Protein AF-A0A948RXB9-F1 (afdb_monomer_lite)

InterPro domains:
  IPR004176 Clp, repeat (R) N-terminal domain [PF02861] (357-476)
  IPR036628 Clp, N-terminal domain superfamily [G3DSA:1.10.1780.10] (355-491)
  IPR036628 Clp, N-terminal domain superfamily [SSF81923] (359-478)

Structure (mmCIF, N/CA/C/O backbone):
data_AF-A0A948RXB9-F1
#
_entry.id   AF-A0A948RXB9-F1
#
loop_
_atom_site.group_PDB
_atom_site.id
_atom_site.type_symbol
_atom_site.label_atom_id
_atom_site.label_alt_id
_atom_site.label_comp_id
_atom_site.label_asym_id
_atom_site.label_entity_id
_atom_site.label_seq_id
_atom_site.pdbx_PDB_ins_code
_atom_site.Cartn_x
_atom_site.Cartn_y
_atom_site.Cartn_z
_atom_site.occupancy
_atom_site.B_iso_or_equiv
_atom_site.auth_seq_id
_atom_site.auth_comp_id
_atom_site.auth_asym_id
_atom_site.auth_atom_id
_atom_site.pdbx_PDB_model_num
ATOM 1 N N . MET A 1 1 ? -8.796 17.846 -11.339 1.00 62.69 1 MET A N 1
ATOM 2 C CA . MET A 1 1 ? -8.538 19.257 -11.733 1.00 62.69 1 MET A CA 1
ATOM 3 C C . MET A 1 1 ? -9.364 19.594 -12.961 1.00 62.69 1 MET A C 1
ATOM 5 O O . MET A 1 1 ? -9.495 18.739 -13.832 1.00 62.69 1 MET A O 1
ATOM 9 N N . ARG A 1 2 ? -9.917 20.811 -13.011 1.00 66.56 2 ARG A N 1
ATOM 10 C CA . ARG A 1 2 ? -10.772 21.305 -14.095 1.00 66.56 2 ARG A CA 1
ATOM 11 C C . ARG A 1 2 ? -10.006 22.336 -14.928 1.00 66.56 2 ARG A C 1
ATOM 13 O O . ARG A 1 2 ? -9.538 23.322 -14.366 1.00 66.56 2 ARG A O 1
ATOM 20 N N . ILE A 1 3 ? -9.886 22.126 -16.239 1.00 62.25 3 ILE A N 1
ATOM 21 C CA . ILE A 1 3 ? -9.326 23.116 -17.177 1.00 62.25 3 ILE A CA 1
ATOM 22 C C . ILE A 1 3 ? -10.323 23.353 -18.307 1.00 62.25 3 ILE A C 1
ATOM 24 O O . ILE A 1 3 ? -10.716 22.407 -18.983 1.00 62.25 3 ILE A O 1
ATOM 28 N N . THR A 1 4 ? -10.706 24.611 -18.521 1.00 58.06 4 THR A N 1
ATOM 29 C CA . THR A 1 4 ? -11.591 25.029 -19.615 1.00 58.06 4 THR A CA 1
ATOM 30 C C . THR A 1 4 ? -10.771 25.690 -20.717 1.00 58.06 4 THR A C 1
ATOM 32 O O . THR A 1 4 ? -9.912 26.519 -20.434 1.00 58.06 4 THR A O 1
ATOM 35 N N . THR A 1 5 ? -11.028 25.348 -21.980 1.00 56.44 5 THR A N 1
ATOM 36 C CA . THR A 1 5 ? -10.255 25.859 -23.122 1.00 56.44 5 THR A CA 1
ATOM 37 C C . THR A 1 5 ? -10.577 27.302 -23.520 1.00 56.44 5 THR A C 1
ATOM 39 O O . THR A 1 5 ? -9.948 27.820 -24.439 1.00 56.44 5 THR A O 1
ATOM 42 N N . ALA A 1 6 ? -11.518 27.972 -22.849 1.00 47.66 6 ALA A N 1
ATOM 43 C CA . ALA A 1 6 ? -11.819 29.384 -23.076 1.00 47.66 6 ALA A CA 1
ATOM 44 C C . ALA A 1 6 ? -10.545 30.238 -22.911 1.00 47.66 6 ALA A C 1
ATOM 46 O O . ALA A 1 6 ? -10.014 30.355 -21.809 1.00 47.66 6 ALA A O 1
ATOM 47 N N . GLY A 1 7 ? -10.045 30.821 -24.006 1.00 41.78 7 GLY A N 1
ATOM 48 C CA . GLY A 1 7 ? -8.848 31.673 -23.999 1.00 41.78 7 GLY A CA 1
ATOM 49 C C . GLY A 1 7 ? -7.512 30.967 -24.269 1.00 41.78 7 GLY A C 1
ATOM 50 O O . GLY A 1 7 ? -6.473 31.625 -24.221 1.00 41.78 7 GLY A O 1
ATOM 51 N N . LEU A 1 8 ? -7.497 29.667 -24.593 1.00 47.88 8 LEU A N 1
ATOM 52 C CA . LEU A 1 8 ? -6.299 29.016 -25.139 1.00 47.88 8 LEU A CA 1
ATOM 53 C C . LEU A 1 8 ? -6.144 29.371 -26.628 1.00 47.88 8 LEU A C 1
ATOM 55 O O . LEU A 1 8 ? -7.076 29.227 -27.415 1.00 47.88 8 LEU A O 1
ATOM 59 N N . VAL A 1 9 ? -4.960 29.840 -27.032 1.00 40.69 9 VAL A N 1
ATOM 60 C CA . VAL A 1 9 ? -4.662 30.132 -28.443 1.00 40.69 9 VAL A CA 1
ATOM 61 C C . VAL A 1 9 ? -4.594 28.803 -29.207 1.00 40.69 9 VAL A C 1
ATOM 63 O O . VAL A 1 9 ? -3.749 27.964 -28.894 1.00 40.69 9 VAL A O 1
ATOM 66 N N . ASN A 1 10 ? -5.456 28.641 -30.218 1.00 45.94 10 ASN A N 1
ATOM 67 C CA . ASN A 1 10 ? -5.715 27.415 -30.994 1.00 45.94 10 ASN A CA 1
ATOM 68 C C . ASN A 1 10 ? -6.596 26.377 -30.267 1.00 45.94 10 ASN A C 1
ATOM 70 O O . ASN A 1 10 ? -6.114 25.349 -29.795 1.00 45.94 10 ASN A O 1
ATOM 74 N N . THR A 1 11 ? -7.909 26.603 -30.211 1.00 46.88 11 THR A N 1
ATOM 75 C CA . THR A 1 11 ? -8.884 25.575 -29.803 1.00 46.88 11 THR A CA 1
ATOM 76 C C . THR A 1 11 ? -9.656 25.053 -31.021 1.00 46.88 11 THR A C 1
ATOM 78 O O . THR A 1 11 ? -10.058 25.866 -31.847 1.00 46.88 11 THR A O 1
ATOM 81 N N . PRO A 1 12 ? -9.883 23.728 -31.167 1.00 46.78 12 PRO A N 1
ATOM 82 C CA . PRO A 1 12 ? -10.572 23.150 -32.336 1.00 46.78 12 PRO A CA 1
ATOM 83 C C . PRO A 1 12 ? -12.076 23.431 -32.397 1.00 46.78 12 PRO A C 1
ATOM 85 O O . PRO A 1 12 ? -12.716 23.105 -33.390 1.00 46.78 12 PRO A O 1
ATOM 88 N N . PHE A 1 13 ? -12.644 23.920 -31.299 1.00 51.19 13 PHE A N 1
ATOM 89 C CA . PHE A 1 13 ? -14.075 24.080 -31.112 1.00 51.19 13 PHE A CA 1
ATOM 90 C C . PHE A 1 13 ? -14.374 25.562 -30.932 1.00 51.19 13 PHE A C 1
ATOM 92 O O . PHE A 1 13 ? -13.676 26.240 -30.173 1.00 51.19 13 PHE A O 1
ATOM 99 N N . ASP A 1 14 ? -15.435 26.033 -31.589 1.00 52.66 14 ASP A N 1
ATOM 100 C CA . ASP A 1 14 ? -15.975 27.388 -31.406 1.00 52.66 14 ASP A CA 1
ATOM 101 C C . ASP A 1 14 ? -16.528 27.599 -29.982 1.00 52.66 14 ASP A C 1
ATOM 103 O O . ASP A 1 14 ? -16.805 28.724 -29.572 1.00 52.66 14 ASP A O 1
ATOM 107 N N . GLN A 1 15 ? -16.657 26.512 -29.210 1.00 58.50 15 GLN A N 1
ATOM 108 C CA . GLN A 1 15 ? -17.146 26.491 -27.837 1.00 58.50 15 GLN A CA 1
ATOM 109 C C . GLN A 1 15 ? -16.086 25.984 -26.848 1.00 58.50 15 GLN A C 1
ATOM 111 O O . GLN A 1 15 ? -15.246 25.145 -27.194 1.00 58.50 15 GLN A O 1
ATOM 116 N N . PRO A 1 16 ? -16.115 26.467 -25.595 1.00 63.84 16 PRO A N 1
ATOM 117 C CA . PRO A 1 16 ? -15.201 26.014 -24.558 1.00 63.84 16 PRO A CA 1
ATOM 118 C C . PRO A 1 16 ? -15.430 24.541 -24.190 1.00 63.84 16 PRO A C 1
ATOM 120 O O . PRO A 1 16 ? -16.542 24.118 -23.889 1.00 63.84 16 PRO A O 1
ATOM 123 N N . ILE A 1 17 ? -14.343 23.768 -24.141 1.00 67.69 17 ILE A N 1
ATOM 124 C CA . ILE A 1 17 ? -14.322 22.401 -23.613 1.00 67.69 17 ILE A CA 1
ATOM 125 C C . ILE A 1 17 ? -13.694 22.419 -22.230 1.00 67.69 17 ILE A C 1
ATOM 127 O O . ILE A 1 17 ? -12.651 23.036 -22.018 1.00 67.69 17 ILE A O 1
ATOM 131 N N . THR A 1 18 ? -14.309 21.717 -21.288 1.00 72.38 18 THR A N 1
ATOM 132 C CA . THR A 1 18 ? -13.791 21.513 -19.940 1.00 72.38 18 THR A CA 1
ATOM 133 C C . THR A 1 18 ? -13.270 20.085 -19.784 1.00 72.38 18 THR A C 1
ATOM 135 O O . THR A 1 18 ? -14.011 19.122 -19.941 1.00 72.38 18 THR A O 1
ATOM 138 N N . TYR A 1 19 ? -12.002 19.943 -19.409 1.00 74.38 19 TYR A N 1
ATOM 139 C CA . TYR A 1 19 ? -11.373 18.661 -19.097 1.00 74.38 19 TYR A CA 1
ATOM 140 C C . TYR A 1 19 ? -11.265 18.466 -17.587 1.00 74.38 19 TYR A C 1
ATOM 142 O O . TYR A 1 19 ? -10.751 19.335 -16.876 1.00 74.38 19 TYR A O 1
ATOM 150 N N . HIS A 1 20 ? -11.691 17.295 -17.116 1.00 77.88 20 HIS A N 1
ATOM 151 C CA . HIS A 1 20 ? -11.486 16.811 -15.754 1.00 77.88 20 HIS A CA 1
ATOM 152 C C . HIS A 1 20 ? -10.425 15.719 -15.780 1.00 77.88 20 HIS A C 1
ATOM 154 O O . HIS A 1 20 ? -10.620 14.671 -16.396 1.00 77.88 20 HIS A O 1
ATOM 160 N N . TYR A 1 21 ? -9.292 15.962 -15.130 1.00 81.75 21 TYR A N 1
ATOM 161 C CA . TYR A 1 21 ? -8.142 15.058 -15.167 1.00 81.75 21 TYR A CA 1
ATOM 162 C C . TYR A 1 21 ? -7.457 14.936 -13.802 1.00 81.75 21 TYR A C 1
ATOM 164 O O . TYR A 1 21 ? -7.672 15.767 -12.908 1.00 81.75 21 TYR A O 1
ATOM 172 N N . LEU A 1 22 ? -6.639 13.893 -13.654 1.00 87.44 22 LEU A N 1
ATOM 173 C CA . LEU A 1 22 ? -5.811 13.620 -12.482 1.00 87.44 22 LEU A CA 1
ATOM 174 C C . LEU A 1 22 ? -4.410 14.216 -12.686 1.00 87.44 22 LEU A C 1
ATOM 176 O O . LEU A 1 22 ? -3.610 13.646 -13.430 1.00 87.44 22 LEU A O 1
ATOM 180 N N . PRO A 1 23 ? -4.085 15.355 -12.048 1.00 89.19 23 PRO A N 1
ATOM 181 C CA . PRO A 1 23 ? -2.800 16.015 -12.255 1.00 89.19 23 PRO A CA 1
ATOM 182 C C . PRO A 1 23 ? -1.632 15.264 -11.601 1.00 89.19 23 PRO A C 1
ATOM 184 O O . PRO A 1 23 ? -0.516 15.347 -12.095 1.00 89.19 23 PRO A O 1
ATOM 187 N N . ALA A 1 24 ? -1.879 14.476 -10.551 1.00 92.12 24 ALA A N 1
ATOM 188 C CA . ALA A 1 24 ? -0.960 13.443 -10.083 1.00 92.12 24 ALA A CA 1
ATOM 189 C C . ALA A 1 24 ? -1.565 12.071 -10.398 1.00 92.12 24 ALA A C 1
ATOM 191 O O . ALA A 1 24 ? -2.674 11.766 -9.954 1.00 92.12 24 ALA A O 1
ATOM 192 N N . TYR A 1 25 ? -0.848 11.249 -11.165 1.00 90.00 25 TYR A N 1
ATOM 193 C CA . TYR A 1 25 ? -1.340 9.958 -11.643 1.00 90.00 25 TYR A CA 1
ATOM 194 C C . TYR A 1 25 ? -0.348 8.842 -11.327 1.00 90.00 25 TYR A C 1
ATOM 196 O O . TYR A 1 25 ? 0.833 8.931 -11.650 1.00 90.00 25 TYR A O 1
ATOM 204 N N . GLY A 1 26 ? -0.819 7.785 -10.672 1.00 89.81 26 GLY A N 1
ATOM 205 C CA . GLY A 1 26 ? 0.030 6.707 -10.174 1.00 89.81 26 GLY A CA 1
ATOM 206 C C . GLY A 1 26 ? -0.626 5.342 -10.295 1.00 89.81 26 GLY A C 1
ATOM 207 O O . GLY A 1 26 ? -1.781 5.214 -10.706 1.00 89.81 26 GLY A O 1
ATOM 208 N N . TYR A 1 27 ? 0.118 4.313 -9.896 1.00 87.56 27 TYR A N 1
ATOM 209 C CA . TYR A 1 27 ? -0.317 2.919 -10.001 1.00 87.56 27 TYR A CA 1
ATOM 210 C C . TYR A 1 27 ? -1.623 2.637 -9.238 1.00 87.56 27 TYR A C 1
ATOM 212 O O . TYR A 1 27 ? -2.488 1.929 -9.745 1.00 87.56 27 TYR A O 1
ATOM 220 N N . SER A 1 28 ? -1.816 3.239 -8.059 1.00 90.62 28 SER A N 1
ATOM 221 C CA . SER A 1 28 ? -3.044 3.087 -7.266 1.00 90.62 28 SER A CA 1
ATOM 222 C C . SER A 1 28 ? -4.289 3.614 -7.993 1.00 90.62 28 SER A C 1
ATOM 224 O O . SER A 1 28 ? -5.337 2.967 -7.951 1.00 90.62 28 SER A O 1
ATOM 226 N N . ALA A 1 29 ? -4.181 4.737 -8.712 1.00 88.62 29 ALA A N 1
ATOM 227 C CA . ALA A 1 29 ? -5.256 5.254 -9.560 1.00 88.62 29 ALA A CA 1
ATOM 228 C C . ALA A 1 29 ? -5.506 4.336 -10.769 1.00 88.62 29 ALA A C 1
ATOM 230 O O . ALA A 1 29 ? -6.651 3.966 -11.031 1.00 88.62 29 ALA A O 1
ATOM 231 N N . TYR A 1 30 ? -4.431 3.896 -11.432 1.00 85.69 30 TYR A N 1
ATOM 232 C CA . TYR A 1 30 ? -4.481 2.976 -12.571 1.00 85.69 30 TYR A CA 1
ATOM 233 C C . TYR A 1 30 ? -5.238 1.683 -12.237 1.00 85.69 30 TYR A C 1
ATOM 235 O O . TYR A 1 30 ? -6.234 1.362 -12.884 1.00 85.69 30 TYR A O 1
ATOM 243 N N . ILE A 1 31 ? -4.834 0.959 -11.185 1.00 82.94 31 ILE A N 1
ATOM 244 C CA . ILE A 1 31 ? -5.456 -0.336 -10.853 1.00 82.94 31 ILE A CA 1
ATOM 245 C C . ILE A 1 31 ? -6.874 -0.200 -10.288 1.00 82.94 31 ILE A C 1
ATOM 247 O O . ILE A 1 31 ? -7.602 -1.186 -10.186 1.00 82.94 31 ILE A O 1
ATOM 251 N N . SER A 1 32 ? -7.261 1.019 -9.913 1.00 84.88 32 SER A N 1
ATOM 252 C CA . SER A 1 32 ? -8.625 1.359 -9.512 1.00 84.88 32 SER A CA 1
ATOM 253 C C . SER A 1 32 ? -9.538 1.638 -10.713 1.00 84.88 32 SER A C 1
ATOM 255 O O . SER A 1 32 ? -10.693 2.005 -10.513 1.00 84.88 32 SER A O 1
ATOM 257 N N . GLY A 1 33 ? -9.036 1.491 -11.946 1.00 78.62 33 GLY A N 1
ATOM 258 C CA . GLY A 1 33 ? -9.780 1.751 -13.179 1.00 78.62 33 GLY A CA 1
ATOM 259 C C . GLY A 1 33 ? -9.892 3.233 -13.536 1.00 78.62 33 GLY A C 1
ATOM 260 O O . GLY A 1 33 ? -10.696 3.589 -14.390 1.00 78.62 33 GLY A O 1
ATOM 261 N N . MET A 1 34 ? -9.113 4.110 -12.893 1.00 80.31 34 MET A N 1
ATOM 262 C CA . MET A 1 34 ? -9.147 5.542 -13.185 1.00 80.31 34 MET A CA 1
ATOM 263 C C . MET A 1 34 ? -8.183 5.874 -14.320 1.00 80.31 34 MET A C 1
ATOM 265 O O . MET A 1 34 ? -6.984 5.603 -14.232 1.00 80.31 34 MET A O 1
ATOM 269 N N . GLY A 1 35 ? -8.706 6.504 -15.370 1.00 77.31 35 GLY A N 1
ATOM 270 C CA . GLY A 1 35 ? -7.900 7.123 -16.416 1.00 77.31 35 GLY A CA 1
ATOM 271 C C . GLY A 1 35 ? -7.204 8.397 -15.925 1.00 77.31 35 GLY A C 1
ATOM 272 O O . GLY A 1 35 ? -7.661 9.018 -14.964 1.00 77.31 35 GLY A O 1
ATOM 273 N N . PRO A 1 36 ? -6.117 8.840 -16.583 1.00 77.56 36 PRO A N 1
ATOM 274 C CA . PRO A 1 36 ? -5.533 10.154 -16.317 1.00 77.56 36 PRO A CA 1
ATOM 275 C C . PRO A 1 36 ? -6.506 11.295 -16.658 1.00 77.56 36 PRO A C 1
ATOM 277 O O . PRO A 1 36 ? -6.429 12.355 -16.047 1.00 77.56 36 PRO A O 1
ATOM 280 N N . VAL A 1 37 ? -7.450 11.071 -17.581 1.00 77.69 37 VAL A N 1
ATOM 281 C CA . VAL A 1 37 ? -8.628 11.923 -17.818 1.00 77.69 37 VAL A CA 1
ATOM 282 C C . VAL A 1 37 ? -9.864 11.169 -17.370 1.00 77.69 37 VAL A C 1
ATOM 284 O O . VAL A 1 37 ? -9.989 9.980 -17.643 1.00 77.69 37 VAL A O 1
ATOM 287 N N . LEU A 1 38 ? -10.740 11.874 -16.664 1.00 73.88 38 LEU A N 1
ATOM 288 C CA . LEU A 1 38 ? -11.920 11.320 -16.010 1.00 73.88 38 LEU A CA 1
ATOM 289 C C . LEU A 1 38 ? -13.203 11.700 -16.745 1.00 73.88 38 LEU A C 1
ATOM 291 O O . LEU A 1 38 ? -14.119 10.895 -16.873 1.00 73.88 38 LEU A O 1
ATOM 295 N N . LYS A 1 39 ? -13.277 12.951 -17.209 1.00 72.69 39 LYS A N 1
ATOM 296 C CA . LYS A 1 39 ? -14.464 13.486 -17.873 1.00 72.69 39 LYS A CA 1
ATOM 297 C C . LYS A 1 39 ? -14.090 14.618 -18.816 1.00 72.69 39 LYS A C 1
ATOM 299 O O . LYS A 1 39 ? -13.152 15.375 -18.562 1.00 72.69 39 LYS A O 1
ATOM 304 N N . ILE A 1 40 ? -14.858 14.746 -19.889 1.00 69.50 40 ILE A N 1
ATOM 305 C CA . ILE A 1 40 ? -14.791 15.864 -20.824 1.00 69.50 40 ILE A CA 1
ATOM 306 C C . ILE A 1 40 ? -16.202 16.433 -20.936 1.00 69.50 40 ILE A C 1
ATOM 308 O O . ILE A 1 40 ? -17.152 15.704 -21.214 1.00 69.50 40 ILE A O 1
ATOM 312 N N . GLU A 1 41 ? -16.335 17.721 -20.656 1.00 69.06 41 GLU A N 1
ATOM 313 C CA . GLU A 1 41 ? -17.591 18.465 -20.677 1.00 69.06 41 GLU A CA 1
ATOM 314 C C . GLU A 1 41 ? -17.542 19.537 -21.761 1.00 69.06 41 GLU A C 1
ATOM 316 O O . GLU A 1 41 ? -16.510 20.169 -21.996 1.00 69.06 41 GLU A O 1
ATOM 321 N N . THR A 1 42 ? -18.683 19.761 -22.390 1.00 63.00 42 THR A N 1
ATOM 322 C CA . THR A 1 42 ? -18.915 20.777 -23.416 1.00 63.00 42 THR A CA 1
ATOM 323 C C . THR A 1 42 ? -20.177 21.541 -23.034 1.00 63.00 42 THR A C 1
ATOM 325 O O . THR A 1 42 ? -21.042 20.954 -22.387 1.00 63.00 42 THR A O 1
ATOM 328 N N . ASP A 1 43 ? -20.314 22.809 -23.422 1.00 58.25 43 ASP A N 1
ATOM 329 C CA . ASP A 1 43 ? -21.604 23.495 -23.262 1.00 58.25 43 ASP A CA 1
ATOM 330 C C . ASP A 1 43 ? -22.684 22.801 -24.116 1.00 58.25 43 ASP A C 1
ATOM 332 O O . ASP A 1 43 ? -22.412 22.341 -25.227 1.00 58.25 43 ASP A O 1
ATOM 336 N N . ASP A 1 44 ? -23.913 22.725 -23.593 1.00 51.38 44 ASP A N 1
ATOM 337 C CA . ASP A 1 44 ? -25.068 21.953 -24.106 1.00 51.38 44 ASP A CA 1
ATOM 338 C C . ASP A 1 44 ? -25.552 22.334 -25.528 1.00 51.38 44 ASP A C 1
ATOM 340 O O . ASP A 1 44 ? -26.578 21.848 -26.001 1.00 51.38 44 ASP A O 1
ATOM 344 N N . SER A 1 45 ? -24.831 23.202 -26.239 1.00 49.72 45 SER A N 1
ATOM 345 C CA . SER A 1 45 ? -25.200 23.726 -27.559 1.00 49.72 45 SER A CA 1
ATOM 346 C C . SER A 1 45 ? -24.378 23.156 -28.720 1.00 49.72 45 SER A C 1
ATOM 348 O O . SER A 1 45 ? -24.343 23.753 -29.797 1.00 49.72 45 SER A O 1
ATOM 350 N N . LEU A 1 46 ? -23.733 22.000 -28.532 1.00 45.09 46 LEU A N 1
ATOM 351 C CA . LEU A 1 46 ? -23.090 21.294 -29.638 1.00 45.09 46 LEU A CA 1
ATOM 352 C C . LEU A 1 46 ? -24.136 20.738 -30.607 1.00 45.09 46 LEU A C 1
ATOM 354 O O . LEU A 1 46 ? -24.839 19.765 -30.335 1.00 45.09 46 LEU A O 1
ATOM 358 N N . ASP A 1 47 ? -24.179 21.389 -31.763 1.00 40.91 47 ASP A N 1
ATOM 359 C CA . ASP A 1 47 ? -24.808 20.927 -32.988 1.00 40.91 47 ASP A CA 1
ATOM 360 C C . ASP A 1 47 ? -24.351 19.489 -33.316 1.00 40.91 47 ASP A C 1
ATOM 362 O O . ASP A 1 47 ? -23.218 19.090 -33.023 1.00 40.91 47 ASP A O 1
ATOM 366 N N . GLN A 1 48 ? -25.219 18.695 -33.946 1.00 42.88 48 GLN A N 1
ATOM 367 C CA . GLN A 1 48 ? -25.021 17.259 -34.230 1.00 42.88 48 GLN A CA 1
ATOM 368 C C . GLN A 1 48 ? -23.812 16.946 -35.149 1.00 42.88 48 GLN A C 1
ATOM 370 O O . GLN A 1 48 ? -23.582 15.793 -35.505 1.00 42.88 48 GLN A O 1
ATOM 375 N N . SER A 1 49 ? -23.012 17.952 -35.511 1.00 41.34 49 SER A N 1
ATOM 376 C CA . SER A 1 49 ? -21.812 17.881 -36.350 1.00 41.34 49 SER A CA 1
ATOM 377 C C . SER A 1 49 ? -20.526 17.475 -35.607 1.00 41.34 49 SER A C 1
ATOM 379 O O . SER A 1 49 ? -19.505 17.228 -36.246 1.00 41.34 49 SER A O 1
ATOM 381 N N . ALA A 1 50 ? -20.547 17.337 -34.274 1.00 43.97 50 ALA A N 1
ATOM 382 C CA . ALA A 1 50 ? -19.382 16.912 -33.479 1.00 43.97 50 ALA A CA 1
ATOM 383 C C . ALA A 1 50 ? -19.128 15.387 -33.468 1.00 43.97 50 ALA A C 1
ATOM 385 O O . ALA A 1 50 ? -18.244 14.904 -32.753 1.00 43.97 50 ALA A O 1
ATOM 386 N N . SER A 1 51 ? -19.890 14.613 -34.248 1.00 41.81 51 SER A N 1
ATOM 387 C CA . SER A 1 51 ? -19.928 13.142 -34.261 1.00 41.81 51 SER A CA 1
ATOM 388 C C . SER A 1 51 ? -18.615 12.436 -34.638 1.00 41.81 51 SER A C 1
ATOM 390 O O . SER A 1 51 ? -18.499 11.238 -34.405 1.00 41.81 51 SER A O 1
ATOM 392 N N . ASP A 1 52 ? -17.599 13.157 -35.122 1.00 46.81 52 ASP A N 1
ATOM 393 C CA . ASP A 1 52 ? -16.323 12.584 -35.585 1.00 46.81 52 ASP A CA 1
ATOM 394 C C . ASP A 1 52 ? -15.084 13.116 -34.834 1.00 46.81 52 ASP A C 1
ATOM 396 O O . ASP A 1 52 ? -13.990 13.234 -35.389 1.00 46.81 52 ASP A O 1
ATOM 400 N N . THR A 1 53 ? -15.217 13.428 -33.541 1.00 48.88 53 THR A N 1
ATOM 401 C CA . THR A 1 53 ? -14.057 13.790 -32.708 1.00 48.88 53 THR A CA 1
ATOM 402 C C . THR A 1 53 ? -13.336 12.539 -32.203 1.00 48.88 53 THR A C 1
ATOM 404 O O . THR A 1 53 ? -13.830 11.831 -31.329 1.00 48.88 53 THR A O 1
ATOM 407 N N . VAL A 1 54 ? -12.127 12.308 -32.713 1.00 52.62 54 VAL A N 1
ATOM 408 C CA . VAL A 1 54 ? -11.166 11.338 -32.175 1.00 52.62 54 VAL A CA 1
ATOM 409 C C . VAL A 1 54 ? -10.208 12.046 -31.255 1.00 52.62 54 VAL A C 1
ATOM 411 O O . VAL A 1 54 ? -9.361 12.778 -31.743 1.00 52.62 54 VAL A O 1
ATOM 414 N N . LEU A 1 55 ? -10.331 11.806 -29.950 1.00 53.53 55 LEU A N 1
ATOM 415 C CA . LEU A 1 55 ? -9.338 12.228 -28.970 1.00 53.53 55 LEU A CA 1
ATOM 416 C C . LEU A 1 55 ? -8.178 11.235 -28.962 1.00 53.53 55 LEU A C 1
ATOM 418 O O . LEU A 1 55 ? -8.404 10.040 -28.821 1.00 53.53 55 LEU A O 1
ATOM 422 N N . GLN A 1 56 ? -6.951 11.713 -29.117 1.00 56.78 56 GLN A N 1
ATOM 423 C CA . GLN A 1 56 ? -5.746 10.901 -28.959 1.00 56.78 56 GLN A CA 1
ATOM 424 C C . GLN A 1 56 ? -5.007 11.338 -27.701 1.00 56.78 56 GLN A C 1
ATOM 426 O O . GLN A 1 56 ? -4.698 12.517 -27.571 1.00 56.78 56 GLN A O 1
ATOM 431 N N . PHE A 1 57 ? -4.730 10.391 -26.804 1.00 60.00 57 PHE A N 1
ATOM 432 C CA . PHE A 1 57 ? -4.013 10.616 -25.546 1.00 60.00 57 PHE A CA 1
ATOM 433 C C . PHE A 1 57 ? -2.553 10.205 -25.705 1.00 60.00 57 PHE A C 1
ATOM 435 O O . PHE A 1 57 ? -2.301 9.038 -25.993 1.00 60.00 57 PHE A O 1
ATOM 442 N N . LYS A 1 58 ? -1.601 11.121 -25.499 1.00 62.91 58 LYS A N 1
ATOM 443 C CA . LYS A 1 58 ? -0.161 10.813 -25.567 1.00 62.91 58 LYS A CA 1
ATOM 444 C C . LYS A 1 58 ? 0.591 11.343 -24.346 1.00 62.91 58 LYS A C 1
ATOM 446 O O . LYS A 1 58 ? 0.365 12.468 -23.917 1.00 62.91 58 LYS A O 1
ATOM 451 N N . ILE A 1 59 ? 1.506 10.525 -23.824 1.00 67.12 59 ILE A N 1
ATOM 452 C CA . ILE A 1 59 ? 2.460 10.855 -22.754 1.00 67.12 59 ILE A CA 1
ATOM 453 C C . ILE A 1 59 ? 3.850 10.871 -23.405 1.00 67.12 59 ILE A C 1
ATOM 455 O O . ILE A 1 59 ? 4.247 9.865 -23.975 1.00 67.12 59 ILE A O 1
ATOM 459 N N . SER A 1 60 ? 4.566 12.001 -23.424 1.00 58.50 60 SER A N 1
ATOM 460 C CA . SER A 1 60 ? 5.751 12.164 -24.295 1.00 58.50 60 SER A CA 1
ATOM 461 C C . SER A 1 60 ? 7.124 12.038 -23.618 1.00 58.50 60 SER A C 1
ATOM 463 O O . SER A 1 60 ? 8.108 11.834 -24.322 1.00 58.50 60 SER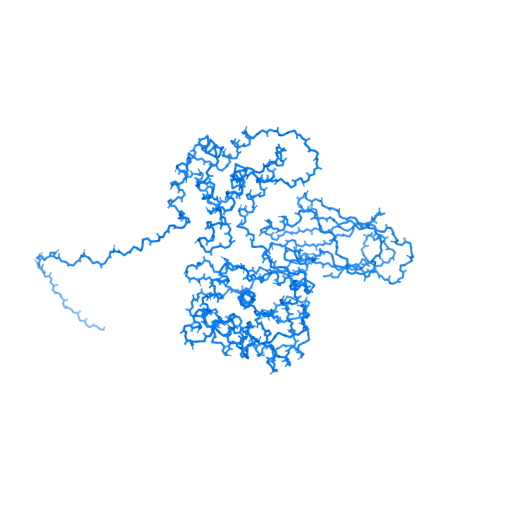 A O 1
ATOM 465 N N . GLU A 1 61 ? 7.228 12.158 -22.291 1.00 55.34 61 GLU A N 1
ATOM 466 C CA . GLU A 1 61 ? 8.521 12.384 -21.608 1.00 55.34 61 GLU A CA 1
ATOM 467 C C . GLU A 1 61 ? 9.510 11.197 -21.609 1.00 55.34 61 GLU A C 1
ATOM 469 O O . GLU A 1 61 ? 10.668 11.386 -21.256 1.00 55.34 61 GLU A O 1
ATOM 474 N N . ILE A 1 62 ? 9.114 9.988 -22.033 1.00 50.88 62 ILE A N 1
ATOM 475 C CA . ILE A 1 62 ? 9.903 8.762 -21.770 1.00 50.88 62 ILE A CA 1
ATOM 476 C C . ILE A 1 62 ? 10.242 7.970 -23.051 1.00 50.88 62 ILE A C 1
ATOM 478 O O . ILE A 1 62 ? 10.642 6.812 -22.999 1.00 50.88 62 ILE A O 1
ATOM 482 N N . GLY A 1 63 ? 10.014 8.535 -24.243 1.00 46.31 63 GLY A N 1
ATOM 483 C CA . GLY A 1 63 ? 10.115 7.771 -25.503 1.00 46.31 63 GLY A CA 1
ATOM 484 C C . GLY A 1 63 ? 9.052 6.667 -25.650 1.00 46.31 63 GLY A C 1
ATOM 485 O O . GLY A 1 63 ? 9.007 5.968 -26.658 1.00 46.31 63 GLY A O 1
ATOM 486 N N . TYR A 1 64 ? 8.162 6.544 -24.667 1.00 47.97 64 TYR A N 1
ATOM 487 C CA . TYR A 1 64 ? 6.984 5.699 -24.679 1.00 47.97 64 TYR A CA 1
ATOM 488 C C . TYR A 1 64 ? 5.799 6.543 -25.142 1.00 47.97 64 TYR A C 1
ATOM 490 O O . TYR A 1 64 ? 5.238 7.303 -24.362 1.00 47.97 64 TYR A O 1
ATOM 498 N N . SER A 1 65 ? 5.440 6.453 -26.424 1.00 50.06 65 SER A N 1
ATOM 499 C CA . SER A 1 65 ? 4.206 7.047 -26.933 1.00 50.06 65 SER A CA 1
ATOM 500 C C . SER A 1 65 ? 3.185 5.956 -27.179 1.00 50.06 65 SER A C 1
ATOM 502 O O . SER A 1 65 ? 3.370 5.075 -28.013 1.00 50.06 65 SER A O 1
ATOM 504 N N . THR A 1 66 ? 2.086 6.074 -26.477 1.00 47.69 66 THR A N 1
ATOM 505 C CA . THR A 1 66 ? 0.875 5.296 -26.665 1.00 47.69 66 THR A CA 1
ATOM 506 C C . THR A 1 66 ? -0.216 6.233 -27.154 1.00 47.69 66 THR A C 1
ATOM 508 O O . THR A 1 66 ? -0.126 7.445 -26.943 1.00 47.69 66 THR A O 1
ATOM 511 N N . SER A 1 67 ? -1.210 5.695 -27.841 1.00 52.03 67 SER A N 1
ATOM 512 C CA . SER A 1 67 ? -2.314 6.482 -28.353 1.00 52.03 67 SER A CA 1
ATOM 513 C C . SER A 1 67 ? -3.573 5.653 -28.418 1.00 52.03 67 SER A C 1
ATOM 515 O O . SER A 1 67 ? -3.629 4.691 -29.182 1.00 52.03 67 SER A O 1
ATOM 517 N N . THR A 1 68 ? -4.590 6.079 -27.684 1.00 50.94 68 THR A N 1
ATOM 518 C CA . THR A 1 68 ? -5.936 5.518 -27.794 1.00 50.94 68 THR A CA 1
ATOM 519 C C . THR A 1 68 ? -6.813 6.505 -28.548 1.00 50.94 68 THR A C 1
ATOM 521 O O . THR A 1 68 ? -6.819 7.685 -28.201 1.00 50.94 68 THR A O 1
ATOM 524 N N . SER A 1 69 ? -7.513 6.031 -29.581 1.00 50.62 69 SER A N 1
ATOM 525 C CA . SER A 1 69 ? -8.417 6.816 -30.429 1.00 50.62 69 SER A CA 1
ATOM 526 C C . SER A 1 69 ? -9.877 6.496 -30.111 1.00 50.62 69 SER A C 1
ATOM 528 O O . SER A 1 69 ? -10.246 5.323 -30.097 1.00 50.62 69 SER A O 1
ATOM 530 N N . TRP A 1 70 ? -10.713 7.518 -29.944 1.00 51.88 70 TRP A N 1
ATOM 531 C CA . TRP A 1 70 ? -12.152 7.372 -29.669 1.00 51.88 70 TRP A CA 1
ATOM 532 C C . TRP A 1 70 ? -12.986 7.756 -30.889 1.00 51.88 70 TRP A C 1
ATOM 534 O O . TRP A 1 70 ? -12.624 8.682 -31.591 1.00 51.88 70 TRP A O 1
ATOM 544 N N . LYS A 1 71 ? -14.105 7.086 -31.167 1.00 45.94 71 LYS A N 1
ATOM 545 C CA . LYS A 1 71 ? -15.126 7.589 -32.108 1.00 45.94 71 LYS A CA 1
ATOM 546 C C . LYS A 1 71 ? -16.409 7.841 -31.324 1.00 45.94 71 LYS A C 1
ATOM 548 O O . LYS A 1 71 ? -16.678 7.124 -30.364 1.00 45.94 71 LYS A O 1
ATOM 553 N N . ASN A 1 72 ? -17.121 8.910 -31.665 1.00 48.72 72 ASN A N 1
ATOM 554 C CA . ASN A 1 72 ? -18.060 9.558 -30.757 1.00 48.72 72 ASN A CA 1
ATOM 555 C C . ASN A 1 72 ? -19.301 8.711 -30.405 1.00 48.72 72 ASN A C 1
ATOM 557 O O . ASN A 1 72 ? -19.701 7.810 -31.142 1.00 48.72 72 ASN A O 1
ATOM 561 N N . GLY A 1 73 ? -19.909 9.076 -29.271 1.00 38.88 73 GLY A N 1
ATOM 562 C CA . GLY A 1 73 ? -21.180 8.570 -28.746 1.00 38.88 73 GLY A CA 1
ATOM 563 C C . GLY A 1 73 ? -21.484 8.974 -27.291 1.00 38.88 73 GLY A C 1
ATOM 564 O O . GLY A 1 73 ? -22.589 8.723 -26.829 1.00 38.88 73 GLY A O 1
ATOM 565 N N . LEU A 1 74 ? -20.539 9.570 -26.546 1.00 43.34 74 LEU A N 1
ATOM 566 C CA . LEU A 1 74 ? -20.629 9.688 -25.077 1.00 43.34 74 LEU A CA 1
ATOM 567 C C . LEU A 1 74 ? -20.094 11.035 -24.535 1.00 43.34 74 LEU A C 1
ATOM 569 O O . LEU A 1 74 ? -19.322 11.070 -23.579 1.00 43.34 74 LEU A O 1
ATOM 573 N N . LEU A 1 75 ? -20.494 12.160 -25.136 1.00 42.59 75 LEU A N 1
ATOM 574 C CA . LEU A 1 75 ? -20.351 13.480 -24.502 1.00 42.59 75 LEU A CA 1
ATOM 575 C C . LEU A 1 75 ? -21.244 13.521 -23.245 1.00 42.59 75 LEU A C 1
ATOM 577 O O . LEU A 1 75 ? -22.431 13.218 -23.327 1.00 42.59 75 LEU A O 1
ATOM 581 N N . GLY A 1 76 ? -20.675 13.847 -22.078 1.00 40.16 76 GLY A N 1
ATOM 582 C CA . GLY A 1 76 ? -21.412 13.924 -20.805 1.00 40.16 76 GLY A CA 1
ATOM 583 C C . GLY A 1 76 ? -21.416 12.658 -19.931 1.00 40.16 76 GLY A C 1
ATOM 584 O O . GLY A 1 76 ? -21.971 12.700 -18.833 1.00 40.16 76 GLY A O 1
ATOM 585 N N . LEU A 1 77 ? -20.768 11.567 -20.352 1.00 41.72 77 LEU A N 1
ATOM 586 C CA . LEU A 1 77 ? -20.590 10.351 -19.540 1.00 41.72 77 LEU A CA 1
ATOM 587 C C . LEU A 1 77 ? -19.178 10.276 -18.943 1.00 41.72 77 LEU A C 1
ATOM 589 O O . LEU A 1 77 ? -18.260 10.930 -19.434 1.00 41.72 77 LEU A O 1
ATOM 593 N N . ASP A 1 78 ? -19.006 9.498 -17.871 1.00 44.09 78 ASP A N 1
ATOM 594 C CA . ASP A 1 78 ? -17.682 9.188 -17.323 1.00 44.09 78 ASP A CA 1
ATOM 595 C C . ASP A 1 78 ? -16.883 8.423 -18.391 1.00 44.09 78 ASP A C 1
ATOM 597 O O . ASP A 1 78 ? -17.184 7.270 -18.713 1.00 44.09 78 ASP A O 1
ATOM 601 N N . VAL A 1 79 ? -15.899 9.090 -18.998 1.00 45.62 79 VAL A N 1
ATOM 602 C CA . VAL A 1 79 ? -15.064 8.511 -20.054 1.00 45.62 79 VAL A CA 1
ATOM 603 C C . VAL A 1 79 ? -13.792 8.001 -19.397 1.00 45.62 79 VAL A C 1
ATOM 605 O O . VAL A 1 79 ? -12.923 8.786 -19.027 1.00 45.62 79 VAL A O 1
ATOM 608 N N . PHE A 1 80 ? -13.664 6.682 -19.279 1.00 51.50 80 PHE A N 1
ATOM 609 C CA . PHE A 1 80 ? -12.417 6.045 -18.865 1.00 51.50 80 PHE A CA 1
ATOM 610 C C . PHE A 1 80 ? -11.637 5.676 -20.120 1.00 51.50 80 PHE A C 1
ATOM 612 O O . PHE A 1 80 ? -11.983 4.680 -20.762 1.00 51.50 80 PHE A O 1
ATOM 619 N N . PRO A 1 81 ? -10.624 6.461 -20.529 1.00 52.09 81 PRO A N 1
ATOM 620 C CA . PRO A 1 81 ? -9.851 6.069 -21.679 1.00 52.09 81 PRO A CA 1
ATOM 621 C C . PRO A 1 81 ? -9.199 4.703 -21.429 1.00 52.09 81 PRO A C 1
ATOM 623 O O . PRO A 1 81 ? -8.631 4.501 -20.354 1.00 52.09 81 PRO A O 1
ATOM 626 N N . GLU A 1 82 ? -9.267 3.775 -22.395 1.00 52.00 82 GLU A N 1
ATOM 627 C CA . GLU A 1 82 ? -8.478 2.546 -22.360 1.00 52.00 82 GLU A CA 1
ATOM 628 C C . GLU A 1 82 ? -7.032 2.940 -22.112 1.00 52.00 82 GLU A C 1
ATOM 630 O O . GLU A 1 82 ? -6.435 3.752 -22.836 1.00 52.00 82 GLU A O 1
ATOM 635 N N . LEU A 1 83 ? -6.523 2.411 -21.007 1.00 60.69 83 LEU A N 1
ATOM 636 C CA . LEU A 1 83 ? -5.222 2.765 -20.509 1.00 60.69 83 LEU A CA 1
ATOM 637 C C . LEU A 1 83 ? -4.170 2.232 -21.481 1.00 60.69 83 LEU A C 1
ATOM 639 O O . LEU A 1 83 ? -4.295 1.109 -21.969 1.00 60.69 83 LEU A O 1
ATOM 643 N N . PRO A 1 84 ? -3.113 3.006 -21.739 1.00 60.06 84 PRO A N 1
ATOM 644 C CA . PRO A 1 84 ? -2.021 2.568 -22.589 1.00 60.06 84 PRO A CA 1
ATOM 645 C C . PRO A 1 84 ? -1.460 1.186 -22.239 1.00 60.06 84 PRO A C 1
ATOM 647 O O . PRO A 1 84 ? -1.093 0.945 -21.086 1.00 60.06 84 PRO A O 1
ATOM 650 N N . GLU A 1 85 ? -1.301 0.322 -23.242 1.00 59.19 85 GLU A N 1
ATOM 651 C CA . GLU A 1 85 ? -0.685 -1.001 -23.085 1.00 59.19 85 GLU A CA 1
ATOM 652 C C . GLU A 1 85 ? 0.778 -0.895 -22.624 1.00 59.19 85 GLU A C 1
ATOM 654 O O . GLU A 1 85 ? 1.646 -0.560 -23.424 1.00 59.19 85 GLU A O 1
ATOM 659 N N . GLY A 1 86 ? 1.059 -1.212 -21.353 1.00 64.88 86 GLY A N 1
ATOM 660 C CA . GLY A 1 86 ? 2.397 -1.138 -20.748 1.00 64.88 86 GLY A CA 1
ATOM 661 C C . GLY A 1 86 ? 2.601 0.023 -19.764 1.00 64.88 86 GLY A C 1
ATOM 662 O O . GLY A 1 86 ? 3.663 0.117 -19.141 1.00 64.88 86 GLY A O 1
ATOM 663 N N . LEU A 1 87 ? 1.603 0.900 -19.576 1.00 73.12 87 LEU A N 1
ATOM 664 C CA . LEU A 1 87 ? 1.673 1.971 -18.571 1.00 73.12 87 LEU A CA 1
ATOM 665 C C . LEU A 1 87 ? 1.662 1.424 -17.141 1.00 73.12 87 LEU A C 1
ATOM 667 O O . LEU A 1 87 ? 2.323 1.991 -16.277 1.00 73.12 87 LEU A O 1
ATOM 671 N N . ASP A 1 88 ? 0.976 0.311 -16.899 1.00 70.44 88 ASP A N 1
ATOM 672 C CA . ASP A 1 88 ? 1.050 -0.453 -15.652 1.00 70.44 88 ASP A CA 1
ATOM 673 C C . ASP A 1 88 ? 2.493 -0.826 -15.311 1.00 70.44 88 ASP A C 1
ATOM 675 O O . ASP A 1 88 ? 2.969 -0.504 -14.225 1.00 70.44 88 ASP A O 1
ATOM 679 N N . VAL A 1 89 ? 3.215 -1.417 -16.267 1.00 70.06 89 VAL A N 1
ATOM 680 C CA . VAL A 1 89 ? 4.611 -1.837 -16.102 1.00 70.06 89 VAL A CA 1
ATOM 681 C C . VAL A 1 89 ? 5.516 -0.631 -15.863 1.00 70.06 89 VAL A C 1
ATOM 683 O O . VAL A 1 89 ? 6.450 -0.707 -15.064 1.00 70.06 89 VAL A O 1
ATOM 686 N N . TYR A 1 90 ? 5.255 0.491 -16.535 1.00 76.25 90 TYR A N 1
ATOM 687 C CA . TYR A 1 90 ? 6.014 1.720 -16.320 1.00 76.25 90 TYR A CA 1
ATOM 688 C C . TYR A 1 90 ? 5.783 2.306 -14.921 1.00 76.25 90 TYR A C 1
ATOM 690 O O . TYR A 1 90 ? 6.743 2.553 -14.190 1.00 76.25 90 TYR A O 1
ATOM 698 N N . LEU A 1 91 ? 4.520 2.490 -14.523 1.00 79.75 91 LEU A N 1
ATOM 699 C CA . LEU A 1 91 ? 4.149 3.006 -13.200 1.00 79.75 91 LEU A CA 1
ATOM 700 C C . LEU A 1 91 ? 4.629 2.078 -12.083 1.00 79.75 91 LEU A C 1
ATOM 702 O O . LEU A 1 91 ? 5.064 2.546 -11.029 1.00 79.75 91 LEU A O 1
ATOM 706 N N . GLU A 1 92 ? 4.602 0.767 -12.330 1.00 74.31 92 GLU A N 1
ATOM 707 C CA . GLU A 1 92 ? 5.179 -0.222 -11.436 1.00 74.31 92 GLU A CA 1
ATOM 708 C C . GLU A 1 92 ? 6.692 -0.061 -11.346 1.00 74.31 92 GLU A C 1
ATOM 710 O O . GLU A 1 92 ? 7.211 -0.321 -10.285 1.00 74.31 92 GLU A O 1
ATOM 715 N N . ARG A 1 93 ? 7.437 0.377 -12.365 1.00 73.88 93 ARG A N 1
ATOM 716 C CA . ARG A 1 93 ? 8.904 0.568 -12.271 1.00 73.88 93 ARG A CA 1
ATOM 717 C C . ARG A 1 93 ? 9.319 1.941 -11.755 1.00 73.88 93 ARG A C 1
ATOM 719 O O . ARG A 1 93 ? 10.473 2.116 -11.370 1.00 73.88 93 ARG A O 1
ATOM 726 N N . LEU A 1 94 ? 8.405 2.903 -11.748 1.00 80.44 94 LEU A N 1
ATOM 727 C CA . LEU A 1 94 ? 8.699 4.279 -11.386 1.00 80.44 94 LEU A CA 1
ATOM 728 C C . LEU A 1 94 ? 9.162 4.383 -9.924 1.00 80.44 94 LEU A C 1
ATOM 730 O O . LEU A 1 94 ? 8.482 3.915 -9.004 1.00 80.44 94 LEU A O 1
ATOM 734 N N . THR A 1 95 ? 10.329 4.992 -9.710 1.00 80.38 95 THR A N 1
ATOM 735 C CA . THR A 1 95 ? 10.948 5.171 -8.383 1.00 80.38 95 THR A CA 1
ATOM 736 C C . THR A 1 95 ? 10.908 6.613 -7.901 1.00 80.38 95 THR A C 1
ATOM 738 O O . THR A 1 95 ? 10.828 6.844 -6.697 1.00 80.38 95 THR A O 1
ATOM 741 N N . THR A 1 96 ? 10.896 7.577 -8.820 1.00 84.88 96 THR A N 1
ATOM 742 C CA . THR A 1 96 ? 10.807 9.009 -8.524 1.00 84.88 96 THR A CA 1
ATOM 743 C C . THR A 1 96 ? 9.643 9.648 -9.278 1.00 84.88 96 THR A C 1
ATOM 745 O O . THR A 1 96 ? 9.364 9.246 -10.412 1.00 84.88 96 THR A O 1
ATOM 748 N N . PRO A 1 97 ? 8.970 10.659 -8.698 1.00 89.25 97 PRO A N 1
ATOM 749 C CA . PRO A 1 97 ? 7.991 11.446 -9.435 1.00 89.25 97 PRO A CA 1
ATOM 750 C C . PRO A 1 97 ? 8.601 11.997 -10.723 1.00 89.25 97 PRO A C 1
ATOM 752 O O . PRO A 1 97 ? 9.723 12.502 -10.717 1.00 89.25 97 PRO A O 1
ATOM 755 N N . THR A 1 98 ? 7.879 11.857 -11.828 1.00 86.81 98 THR A N 1
ATOM 756 C CA . THR A 1 98 ? 8.329 12.283 -13.157 1.00 86.81 98 THR A CA 1
ATOM 757 C C . THR A 1 98 ? 7.251 13.161 -13.754 1.00 86.81 98 THR A C 1
ATOM 759 O O . THR A 1 98 ? 6.079 12.780 -13.774 1.00 86.81 98 THR A O 1
ATOM 762 N N . ARG A 1 99 ? 7.630 14.359 -14.197 1.00 88.25 99 ARG A N 1
ATOM 763 C CA . ARG A 1 99 ? 6.698 15.234 -14.900 1.00 88.25 99 ARG A CA 1
ATOM 764 C C . ARG A 1 99 ? 6.312 14.576 -16.221 1.00 88.25 99 ARG A C 1
ATOM 766 O O . ARG A 1 99 ? 6.933 13.633 -16.694 1.00 88.25 99 ARG A O 1
ATOM 773 N N . ALA A 1 100 ? 5.166 14.949 -16.743 1.00 81.19 100 ALA A N 1
ATOM 774 C CA . ALA A 1 100 ? 4.725 14.494 -18.039 1.00 81.19 100 ALA A CA 1
ATOM 775 C C . ALA A 1 100 ? 3.725 15.496 -18.593 1.00 81.19 100 ALA A C 1
ATOM 777 O O . ALA A 1 100 ? 3.110 16.295 -17.883 1.00 81.19 100 ALA A O 1
ATOM 778 N N . THR A 1 101 ? 3.558 15.434 -19.903 1.00 79.44 101 THR A N 1
ATOM 779 C CA . THR A 1 101 ? 2.504 16.163 -20.587 1.00 79.44 101 THR A CA 1
ATOM 780 C C . THR A 1 101 ? 1.523 15.161 -21.147 1.00 79.44 101 THR A C 1
ATOM 782 O O . THR A 1 101 ? 1.920 14.252 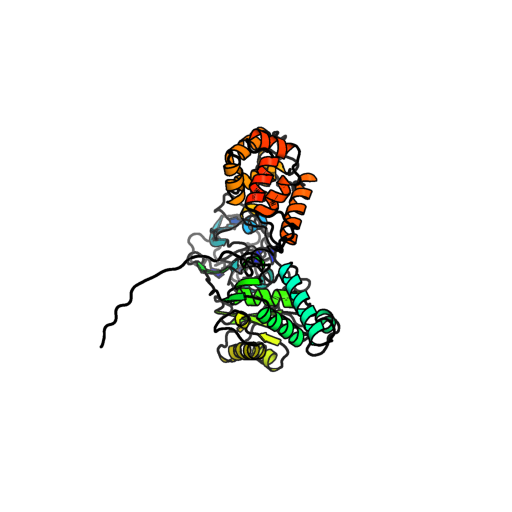-21.876 1.00 79.44 101 THR A O 1
ATOM 785 N N . LEU A 1 102 ? 0.255 15.339 -20.798 1.00 76.25 102 LEU A N 1
ATOM 786 C CA . LEU A 1 102 ? -0.842 14.651 -21.442 1.00 76.25 102 LEU A CA 1
ATOM 787 C C . LEU A 1 102 ? -1.301 15.485 -22.637 1.00 76.25 102 LEU A C 1
ATOM 789 O O . LEU A 1 102 ? -1.799 16.597 -22.477 1.00 76.25 102 LEU A O 1
ATOM 793 N N . GLU A 1 103 ? -1.121 14.946 -23.833 1.00 74.38 103 GLU A N 1
ATOM 794 C CA . GLU A 1 103 ? -1.550 15.571 -25.078 1.00 74.38 103 GLU A CA 1
ATOM 795 C C . GLU A 1 103 ? -2.896 14.987 -25.509 1.00 74.38 103 GLU A C 1
ATOM 797 O O . GLU A 1 103 ? -3.015 13.768 -25.618 1.00 74.38 103 GLU A O 1
ATOM 802 N N . LEU A 1 104 ? -3.885 15.851 -25.747 1.00 69.75 104 LEU A N 1
ATOM 803 C CA . LEU A 1 104 ? -5.213 15.519 -26.268 1.00 69.75 104 LEU A CA 1
ATOM 804 C C . LEU A 1 104 ? -5.353 16.108 -27.671 1.00 69.75 104 LEU A C 1
ATOM 806 O O . LEU A 1 104 ? -5.271 17.325 -27.824 1.00 69.75 104 LEU A O 1
ATOM 810 N N . GLN A 1 105 ? -5.562 15.273 -28.686 1.00 63.31 105 GLN A N 1
ATOM 811 C CA . GLN A 1 105 ? -5.661 15.709 -30.087 1.00 63.31 105 GLN A CA 1
ATOM 812 C C . GLN A 1 105 ? -7.002 15.313 -30.706 1.00 63.31 105 GLN A C 1
ATOM 814 O O . GLN A 1 105 ? -7.385 14.171 -30.532 1.00 63.31 105 GLN A O 1
ATOM 819 N N . SER A 1 106 ? -7.654 16.210 -31.461 1.00 58.72 106 SER A N 1
ATOM 820 C CA . SER A 1 106 ? -8.814 15.926 -32.341 1.00 58.72 106 SER A CA 1
ATOM 821 C C . SER A 1 106 ? -8.397 15.623 -33.802 1.00 58.72 106 SER A C 1
ATOM 823 O O . SER A 1 106 ? -7.360 16.134 -34.243 1.00 58.72 106 SER A O 1
ATOM 825 N N . VAL A 1 107 ? -9.213 14.865 -34.570 1.00 53.78 107 VAL A N 1
ATOM 826 C CA . VAL A 1 107 ? -8.967 14.413 -35.975 1.00 53.78 107 VAL A CA 1
ATOM 827 C C . VAL A 1 107 ? -8.485 15.541 -36.890 1.00 53.78 107 VAL A C 1
ATOM 829 O O . VAL A 1 107 ? -7.598 15.321 -37.709 1.00 53.78 107 VAL A O 1
ATOM 832 N N . ASN A 1 108 ? -9.012 16.759 -36.718 1.00 49.03 108 ASN A N 1
ATOM 833 C CA . ASN A 1 108 ? -8.795 17.878 -37.645 1.00 49.03 108 ASN A CA 1
ATOM 834 C C . ASN A 1 108 ? -7.964 19.054 -37.070 1.00 49.03 108 ASN A C 1
ATOM 836 O O . ASN A 1 108 ? -7.964 20.127 -37.668 1.00 49.03 108 ASN A O 1
ATOM 840 N N . LYS A 1 109 ? -7.180 18.817 -35.995 1.00 53.03 109 LYS A N 1
ATOM 841 C CA . LYS A 1 109 ? -6.278 19.729 -35.222 1.00 53.03 109 LYS A CA 1
ATOM 842 C C . LYS A 1 109 ? -6.889 20.385 -33.972 1.00 53.03 109 LYS A C 1
ATOM 844 O O . LYS A 1 109 ? -7.724 21.268 -34.068 1.00 53.03 109 LYS A O 1
ATOM 849 N N . THR A 1 110 ? -6.360 20.064 -32.788 1.00 55.31 110 THR A N 1
ATOM 850 C CA . THR A 1 110 ? -5.383 20.854 -31.985 1.00 55.31 110 THR A CA 1
ATOM 851 C C . THR A 1 110 ? -5.097 20.099 -30.677 1.00 55.31 110 THR A C 1
ATOM 853 O O . THR A 1 110 ? -5.936 19.330 -30.217 1.00 55.31 110 THR A O 1
ATOM 856 N N . PHE A 1 111 ? -3.889 20.296 -30.139 1.00 60.66 111 PHE A N 1
ATOM 857 C CA . PHE A 1 111 ? -3.336 19.736 -28.908 1.00 60.66 111 PHE A CA 1
ATOM 858 C C . PHE A 1 111 ? -3.803 20.517 -27.672 1.00 60.66 111 PHE A C 1
ATOM 860 O O . PHE A 1 111 ? -3.421 21.675 -27.515 1.00 60.66 111 PHE A O 1
ATOM 867 N N . VAL A 1 112 ? -4.517 19.884 -26.740 1.00 70.00 112 VAL A N 1
ATOM 868 C CA . VAL A 1 112 ? -4.508 20.347 -25.342 1.00 70.00 112 VAL A CA 1
ATOM 869 C C . VAL A 1 112 ? -3.377 19.621 -24.633 1.00 70.00 112 VAL A C 1
ATOM 871 O O . VAL A 1 112 ? -3.318 18.395 -24.655 1.00 70.00 112 VAL A O 1
ATOM 874 N N . LYS A 1 113 ? -2.457 20.382 -24.040 1.00 77.31 113 LYS A N 1
ATOM 875 C CA . LYS A 1 113 ? -1.343 19.856 -23.251 1.00 77.31 113 LYS A CA 1
ATOM 876 C C . LYS A 1 113 ? -1.647 20.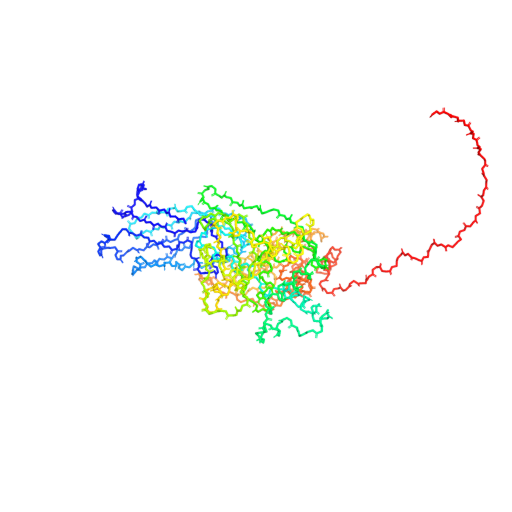087 -21.780 1.00 77.31 113 LYS A C 1
ATOM 878 O O . LYS A 1 113 ? -1.590 21.221 -21.315 1.00 77.31 113 LYS A O 1
ATOM 883 N N . LEU A 1 114 ? -2.005 19.026 -21.069 1.00 79.69 114 LEU A N 1
ATOM 884 C CA . LEU A 1 114 ? -2.281 19.078 -19.638 1.00 79.69 114 LEU A CA 1
ATOM 885 C C . LEU A 1 114 ? -1.020 18.639 -18.881 1.00 79.69 114 LEU A C 1
ATOM 887 O O . LEU A 1 114 ? -0.526 17.533 -19.126 1.00 79.69 114 LEU A O 1
ATOM 891 N N . PRO A 1 115 ? -0.469 19.476 -17.986 1.00 85.56 115 PRO A N 1
ATOM 892 C CA . PRO A 1 115 ? 0.650 19.070 -17.151 1.00 85.56 115 PRO A CA 1
ATOM 893 C C . PRO A 1 115 ? 0.172 18.016 -16.151 1.00 85.56 115 PRO A C 1
ATOM 895 O O . PRO A 1 115 ? -0.801 18.233 -15.426 1.00 85.56 115 PRO A O 1
ATOM 898 N N . ILE A 1 116 ? 0.868 16.884 -16.108 1.00 87.69 116 ILE A N 1
ATOM 899 C CA . ILE A 1 116 ? 0.645 15.822 -15.127 1.00 87.69 116 ILE A CA 1
ATOM 900 C C . ILE A 1 116 ? 1.975 15.424 -14.484 1.00 87.69 116 ILE A C 1
ATOM 902 O O . ILE A 1 116 ? 3.045 15.622 -15.055 1.00 87.69 116 ILE A O 1
ATOM 906 N N . THR A 1 117 ? 1.903 14.814 -13.311 1.00 90.94 117 THR A N 1
ATOM 907 C CA . THR A 1 117 ? 3.041 14.194 -12.638 1.00 90.94 117 THR A CA 1
ATOM 908 C C . THR A 1 117 ? 2.728 12.723 -12.444 1.00 90.94 117 THR A C 1
ATOM 910 O O . THR A 1 117 ? 1.760 12.357 -11.775 1.00 90.94 117 THR A O 1
ATOM 913 N N . LEU A 1 118 ? 3.541 11.869 -13.060 1.00 89.69 118 LEU A N 1
ATOM 914 C CA . LEU A 1 118 ? 3.514 10.436 -12.817 1.00 89.69 118 LEU A CA 1
ATOM 915 C C . LEU A 1 118 ? 4.191 10.174 -11.475 1.00 89.69 118 LEU A C 1
ATOM 917 O O . LEU A 1 118 ? 5.331 10.592 -11.264 1.00 89.69 118 LEU A O 1
ATOM 921 N N . ILE A 1 119 ? 3.489 9.508 -10.563 1.00 92.38 119 ILE A N 1
ATOM 922 C CA . ILE A 1 119 ? 3.977 9.257 -9.203 1.00 92.38 119 ILE A CA 1
ATOM 923 C C . ILE A 1 119 ? 4.295 7.768 -8.994 1.00 92.38 119 ILE A C 1
ATOM 925 O O . ILE A 1 119 ? 3.600 6.912 -9.554 1.00 92.38 119 ILE A O 1
ATOM 929 N N . PRO A 1 120 ? 5.333 7.433 -8.201 1.00 89.31 120 PRO A N 1
ATOM 930 C CA . PRO A 1 120 ? 5.700 6.045 -7.924 1.00 89.31 120 PRO A CA 1
ATOM 931 C C . PRO A 1 120 ? 4.544 5.238 -7.324 1.00 89.31 120 PRO A C 1
ATOM 933 O O . PRO A 1 120 ? 3.682 5.792 -6.652 1.00 89.31 120 PRO A O 1
ATOM 936 N N . CYS A 1 121 ? 4.569 3.915 -7.490 1.00 87.38 121 CYS A N 1
ATOM 937 C CA . CYS A 1 121 ? 3.511 2.999 -7.033 1.00 87.38 121 CYS A CA 1
ATOM 938 C C . CYS A 1 121 ? 3.043 3.177 -5.574 1.00 87.38 121 CYS A C 1
ATOM 940 O O . CYS A 1 121 ? 1.860 3.026 -5.288 1.00 87.38 121 CYS A O 1
ATOM 942 N N . TRP A 1 122 ? 3.951 3.525 -4.659 1.00 90.75 122 TRP A N 1
ATOM 943 C CA . TRP A 1 122 ? 3.630 3.745 -3.246 1.00 90.75 122 TRP A CA 1
ATOM 944 C C . TRP A 1 122 ? 3.159 5.160 -2.924 1.00 90.75 122 TRP A C 1
ATOM 946 O O . TRP A 1 122 ? 2.808 5.440 -1.784 1.00 90.75 122 TRP A O 1
ATOM 956 N N . HIS A 1 123 ? 3.136 6.056 -3.906 1.00 93.38 123 HIS A N 1
ATOM 957 C CA . HIS A 1 123 ? 2.585 7.389 -3.740 1.00 93.38 123 HIS A CA 1
ATOM 958 C C . HIS A 1 123 ? 1.098 7.388 -4.072 1.00 93.38 123 HIS A C 1
ATOM 960 O O . HIS A 1 123 ? 0.634 6.743 -5.013 1.00 93.38 123 HIS A O 1
ATOM 966 N N . TRP A 1 124 ? 0.356 8.147 -3.284 1.00 95.06 124 TRP A N 1
ATOM 967 C CA . TRP A 1 124 ? -1.076 8.303 -3.410 1.00 95.06 124 TRP A CA 1
ATOM 968 C C . TRP A 1 124 ? -1.415 9.762 -3.739 1.00 95.06 124 TRP A C 1
ATOM 970 O O . TRP A 1 124 ? -0.963 10.664 -3.020 1.00 95.06 124 TRP A O 1
ATOM 980 N N . PRO A 1 125 ? -2.188 10.016 -4.811 1.00 93.69 125 PRO A N 1
ATOM 981 C CA . PRO A 1 125 ? -2.610 11.361 -5.175 1.00 93.69 125 PRO A CA 1
ATOM 982 C C . PRO A 1 125 ? -3.737 11.848 -4.256 1.00 93.69 125 PRO A C 1
ATOM 984 O O . PRO A 1 125 ? -4.627 11.090 -3.877 1.00 93.69 125 PRO A O 1
ATOM 987 N N . HIS A 1 126 ? -3.731 13.137 -3.918 1.00 91.88 126 HIS A N 1
ATOM 988 C CA . HIS A 1 126 ? -4.742 13.734 -3.036 1.00 91.88 126 HIS A CA 1
ATOM 989 C C . HIS A 1 126 ? -5.974 14.254 -3.772 1.00 91.88 126 HIS A C 1
ATOM 991 O O . HIS A 1 126 ? -6.870 14.775 -3.123 1.00 91.88 126 HIS A O 1
ATOM 997 N N . SER A 1 127 ? -6.044 14.149 -5.099 1.00 87.44 127 SER A N 1
ATOM 998 C CA . SER A 1 127 ? -7.216 14.610 -5.849 1.00 87.44 127 SER A CA 1
ATOM 999 C C . SER A 1 127 ? -8.490 13.911 -5.369 1.00 87.44 127 SER A C 1
ATOM 1001 O O . SER A 1 127 ? -8.482 12.702 -5.121 1.00 87.44 127 SER A O 1
ATOM 1003 N N . ARG A 1 128 ? -9.593 14.660 -5.279 1.00 86.12 128 ARG A N 1
ATOM 1004 C CA . ARG A 1 128 ? -10.905 14.162 -4.846 1.00 86.12 128 ARG A CA 1
ATOM 1005 C C . ARG A 1 128 ? -11.319 12.885 -5.566 1.00 86.12 128 ARG A C 1
ATOM 1007 O O . ARG A 1 128 ? -11.783 11.939 -4.935 1.00 86.12 128 ARG A O 1
ATOM 1014 N N . GLU A 1 129 ? -11.142 12.845 -6.878 1.00 83.38 129 GLU A N 1
ATOM 1015 C CA . GLU A 1 129 ? -11.567 11.717 -7.703 1.00 83.38 129 GLU A CA 1
ATOM 1016 C C . GLU A 1 129 ? -10.699 10.481 -7.454 1.00 83.38 129 GLU A C 1
ATOM 1018 O O . GLU A 1 129 ? -11.200 9.360 -7.417 1.00 83.38 129 GLU A O 1
ATOM 1023 N N . ALA A 1 130 ? -9.412 10.688 -7.167 1.00 88.69 130 ALA A N 1
ATOM 1024 C CA . ALA A 1 130 ? -8.492 9.620 -6.811 1.00 88.69 130 ALA A CA 1
ATOM 1025 C C . ALA A 1 130 ? -8.532 9.247 -5.322 1.00 88.69 130 ALA A C 1
ATOM 1027 O O . ALA A 1 130 ? -7.832 8.318 -4.914 1.00 88.69 130 ALA A O 1
ATOM 1028 N N . ARG A 1 131 ? -9.374 9.894 -4.501 1.00 91.50 131 ARG A N 1
ATOM 1029 C CA . ARG A 1 131 ? -9.461 9.636 -3.055 1.00 91.50 131 ARG A CA 1
ATOM 1030 C C . ARG A 1 131 ? -9.738 8.163 -2.755 1.00 91.50 131 ARG A C 1
ATOM 1032 O O . ARG A 1 131 ? -9.099 7.580 -1.884 1.00 91.50 131 ARG A O 1
ATOM 1039 N N . ILE A 1 132 ? -10.617 7.540 -3.543 1.00 93.06 132 ILE A N 1
ATOM 1040 C CA . ILE A 1 132 ? -10.955 6.112 -3.445 1.00 93.06 132 ILE A CA 1
ATOM 1041 C C . ILE A 1 132 ? -9.733 5.190 -3.640 1.00 93.06 132 ILE A C 1
ATOM 1043 O O . ILE A 1 132 ? -9.693 4.107 -3.057 1.00 93.06 132 ILE A O 1
ATOM 1047 N N . SER A 1 133 ? -8.699 5.621 -4.381 1.00 94.44 133 SER A N 1
ATOM 1048 C CA . SER A 1 133 ? -7.494 4.808 -4.627 1.00 94.44 133 SER A CA 1
ATOM 1049 C C . SER A 1 133 ? -6.668 4.534 -3.370 1.00 94.44 133 SER A C 1
ATOM 1051 O O . SER A 1 133 ? -5.843 3.624 -3.387 1.00 94.44 133 SER A O 1
ATOM 1053 N N . VAL A 1 134 ? -6.919 5.221 -2.244 1.00 96.50 134 VAL A N 1
ATOM 1054 C CA . VAL A 1 134 ? -6.271 4.871 -0.967 1.00 96.50 134 VAL A CA 1
ATOM 1055 C C . VAL A 1 134 ? -6.608 3.438 -0.544 1.00 96.50 134 VAL A C 1
ATOM 1057 O O . VAL A 1 134 ? -5.784 2.765 0.069 1.00 96.50 134 VAL A O 1
ATOM 1060 N N . ALA A 1 135 ? -7.777 2.919 -0.945 1.00 96.88 135 ALA A N 1
ATOM 1061 C CA . ALA A 1 135 ? -8.160 1.533 -0.693 1.00 96.88 135 ALA A CA 1
ATOM 1062 C C . ALA A 1 135 ? -7.214 0.527 -1.371 1.00 96.88 135 ALA A C 1
ATOM 1064 O O . ALA A 1 135 ? -7.075 -0.605 -0.908 1.00 96.88 135 ALA A O 1
ATOM 1065 N N . ALA A 1 136 ? -6.505 0.928 -2.427 1.00 95.75 136 ALA A N 1
ATOM 1066 C CA . ALA A 1 136 ? -5.476 0.110 -3.055 1.00 95.75 136 ALA A CA 1
ATOM 1067 C C . ALA A 1 136 ? -4.270 -0.117 -2.121 1.00 95.75 136 ALA A C 1
ATOM 1069 O O . ALA A 1 136 ? -3.616 -1.152 -2.200 1.00 95.75 136 ALA A O 1
ATOM 1070 N N . HIS A 1 137 ? -4.005 0.807 -1.193 1.00 96.50 137 HIS A N 1
ATOM 1071 C CA . HIS A 1 137 ? -2.932 0.684 -0.202 1.00 96.50 137 HIS A CA 1
ATOM 1072 C C . HIS A 1 137 ? -3.334 -0.146 1.024 1.00 96.50 137 HIS A C 1
ATOM 1074 O O . HIS A 1 137 ? -2.473 -0.470 1.835 1.00 96.50 137 HIS A O 1
ATOM 1080 N N . VAL A 1 138 ? -4.612 -0.514 1.167 1.00 97.69 138 VAL A N 1
ATOM 1081 C CA . VAL A 1 138 ? -5.045 -1.470 2.191 1.00 97.69 138 VAL A CA 1
ATOM 1082 C C . VAL A 1 138 ? -4.721 -2.877 1.681 1.00 97.69 138 VAL A C 1
ATOM 1084 O O . VAL A 1 138 ? -5.252 -3.307 0.654 1.00 97.69 138 VAL A O 1
ATOM 1087 N N . LEU A 1 139 ? -3.807 -3.571 2.362 1.00 95.75 139 LEU A N 1
ATOM 1088 C CA . LEU A 1 139 ? -3.153 -4.805 1.913 1.00 95.75 139 LEU A CA 1
ATOM 1089 C C . LEU A 1 139 ? -3.469 -5.977 2.863 1.00 95.75 139 LEU A C 1
ATOM 1091 O O . LEU A 1 139 ? -2.576 -6.466 3.555 1.00 95.75 139 LEU A O 1
ATOM 1095 N N . PRO A 1 140 ? -4.724 -6.461 2.921 1.00 95.00 140 PRO A N 1
ATOM 1096 C CA . PRO A 1 140 ? -5.128 -7.477 3.893 1.00 95.00 140 PRO A CA 1
ATOM 1097 C C . PRO A 1 140 ? -4.399 -8.810 3.707 1.00 95.00 140 PRO A C 1
ATOM 1099 O O . PRO A 1 140 ? -4.165 -9.511 4.679 1.00 95.00 140 PRO A O 1
ATOM 1102 N N . GLY A 1 141 ? -4.030 -9.173 2.475 1.00 89.75 141 GLY A N 1
ATOM 1103 C CA . GLY A 1 141 ? -3.358 -10.441 2.162 1.00 89.75 141 GLY A CA 1
ATOM 1104 C C . GLY A 1 141 ? -1.838 -10.428 2.339 1.00 89.75 141 GLY A C 1
ATOM 1105 O O . GLY A 1 141 ? -1.181 -11.384 1.939 1.00 89.75 141 GLY A O 1
ATOM 1106 N N . GLU A 1 142 ? -1.264 -9.343 2.859 1.00 86.25 142 GLU A N 1
ATOM 1107 C CA . GLU A 1 142 ? 0.179 -9.236 3.055 1.00 86.25 142 GLU A CA 1
ATOM 1108 C C . GLU A 1 142 ? 0.642 -10.092 4.248 1.00 86.25 142 GLU A C 1
ATOM 1110 O O . GLU A 1 142 ? -0.053 -10.196 5.255 1.00 86.25 142 GLU A O 1
ATOM 1115 N N . GLU A 1 143 ? 1.808 -10.732 4.128 1.00 82.94 143 GLU A N 1
ATOM 1116 C CA . GLU A 1 143 ? 2.303 -11.720 5.097 1.00 82.94 143 GLU A CA 1
ATOM 1117 C C . GLU A 1 143 ? 2.446 -11.151 6.516 1.00 82.94 143 GLU A C 1
ATOM 1119 O O . GLU A 1 143 ? 1.989 -11.756 7.483 1.00 82.94 143 GLU A O 1
ATOM 1124 N N . MET A 1 144 ? 3.054 -9.975 6.667 1.00 86.19 144 MET A N 1
ATOM 1125 C CA . MET A 1 144 ? 3.189 -9.303 7.957 1.00 86.19 144 MET A CA 1
ATOM 1126 C C . MET A 1 144 ? 1.823 -8.895 8.526 1.00 86.19 144 MET A C 1
ATOM 1128 O O . MET A 1 144 ? 1.590 -9.092 9.718 1.00 86.19 144 MET A O 1
ATOM 1132 N N . ILE A 1 145 ? 0.893 -8.419 7.694 1.00 93.19 145 ILE A N 1
ATOM 1133 C CA . ILE A 1 145 ? -0.492 -8.136 8.104 1.00 93.19 145 ILE A CA 1
ATOM 1134 C C . ILE A 1 145 ? -1.195 -9.401 8.616 1.00 93.19 145 ILE A C 1
ATOM 1136 O O . ILE A 1 145 ? -1.781 -9.381 9.701 1.00 93.19 145 ILE A O 1
ATOM 1140 N N . GLN A 1 146 ? -1.093 -10.515 7.888 1.00 91.69 146 GLN A N 1
ATOM 1141 C CA . GLN A 1 146 ? -1.662 -11.809 8.280 1.00 91.69 146 GLN A CA 1
ATOM 1142 C C . GLN A 1 146 ? -1.042 -12.332 9.581 1.00 91.69 146 GLN A C 1
ATOM 1144 O O . GLN A 1 146 ? -1.758 -12.759 10.490 1.00 91.69 146 GLN A O 1
ATOM 1149 N N . ARG A 1 147 ? 0.287 -12.242 9.719 1.00 89.88 147 ARG A N 1
ATOM 1150 C CA . ARG A 1 147 ? 1.010 -12.619 10.944 1.00 89.88 147 ARG A CA 1
ATOM 1151 C C . ARG A 1 147 ? 0.520 -11.826 12.153 1.00 89.88 147 ARG A C 1
ATOM 1153 O O . ARG A 1 147 ? 0.277 -12.421 13.200 1.00 89.88 147 ARG A O 1
ATOM 1160 N N . ILE A 1 148 ? 0.328 -10.516 12.007 1.00 94.06 148 ILE A N 1
ATOM 1161 C CA . ILE A 1 148 ? -0.168 -9.637 13.076 1.00 94.06 148 ILE A CA 1
ATOM 1162 C C . ILE A 1 148 ? -1.621 -9.961 13.431 1.00 94.06 148 ILE A C 1
ATOM 1164 O O . ILE A 1 148 ? -1.934 -10.115 14.611 1.00 94.06 148 ILE A O 1
ATOM 1168 N N . ALA A 1 149 ? -2.496 -10.122 12.434 1.00 96.69 149 ALA A N 1
ATOM 1169 C CA . ALA A 1 149 ? -3.896 -10.488 12.651 1.00 96.69 149 ALA A CA 1
ATOM 1170 C C . ALA A 1 149 ? -4.017 -11.805 13.442 1.00 96.69 149 ALA A C 1
ATOM 1172 O O . ALA A 1 149 ? -4.737 -11.880 14.444 1.00 96.69 149 ALA A O 1
ATOM 1173 N N . ASN A 1 150 ? -3.245 -12.819 13.045 1.00 96.00 150 ASN A N 1
ATOM 1174 C CA . ASN A 1 150 ? -3.212 -14.120 13.709 1.00 96.00 150 ASN A CA 1
ATOM 1175 C C . ASN A 1 150 ? -2.632 -14.031 15.127 1.00 96.00 150 ASN A C 1
ATOM 1177 O O . ASN A 1 150 ? -3.202 -14.601 16.058 1.00 96.00 150 ASN A O 1
ATOM 1181 N N . ALA A 1 151 ? -1.538 -13.288 15.318 1.00 96.19 151 ALA A N 1
ATOM 1182 C CA . ALA A 1 151 ? -0.905 -13.125 16.625 1.00 96.19 151 ALA A CA 1
ATOM 1183 C C . ALA A 1 151 ? -1.804 -12.374 17.623 1.00 96.19 151 ALA A C 1
ATOM 1185 O O . ALA A 1 151 ? -1.929 -12.797 18.777 1.00 96.19 151 ALA A O 1
ATOM 1186 N N . ALA A 1 152 ? -2.481 -11.311 17.179 1.00 97.94 152 ALA A N 1
ATOM 1187 C CA . ALA A 1 152 ? -3.453 -10.584 17.992 1.00 97.94 152 ALA A CA 1
ATOM 1188 C C . ALA A 1 152 ? -4.635 -11.484 18.390 1.00 97.94 152 ALA A C 1
ATOM 1190 O O . ALA A 1 152 ? -5.004 -11.538 19.565 1.00 97.94 152 ALA A O 1
ATOM 1191 N N . SER A 1 153 ? -5.177 -12.257 17.440 1.00 97.94 153 SER A N 1
ATOM 1192 C CA . SER A 1 153 ? -6.272 -13.204 17.692 1.00 97.94 153 SER A CA 1
ATOM 1193 C C . SER A 1 153 ? -5.880 -14.316 18.674 1.00 97.94 153 SER A C 1
ATOM 1195 O O . SER A 1 153 ? -6.608 -14.595 19.632 1.00 97.94 153 SER A O 1
ATOM 1197 N N . ALA A 1 154 ? -4.695 -14.907 18.501 1.00 97.75 154 ALA A N 1
ATOM 1198 C CA . ALA A 1 154 ? -4.171 -15.932 19.402 1.00 97.75 154 ALA A CA 1
ATOM 1199 C C . ALA A 1 154 ? -3.923 -15.382 20.816 1.00 97.75 154 ALA A C 1
ATOM 1201 O O . ALA A 1 154 ? -4.279 -16.022 21.807 1.00 97.75 154 ALA A O 1
ATOM 1202 N N . THR A 1 155 ? -3.366 -14.171 20.920 1.00 98.19 155 THR A N 1
ATOM 1203 C CA . THR A 1 155 ? -3.130 -13.502 22.209 1.00 98.19 155 THR A CA 1
ATOM 1204 C C . THR A 1 155 ? -4.443 -13.210 22.928 1.00 98.19 155 THR A C 1
ATOM 1206 O O . THR A 1 155 ? -4.562 -13.491 24.121 1.00 98.19 155 THR A O 1
ATOM 1209 N N . TYR A 1 156 ? -5.449 -12.707 22.209 1.00 97.94 156 TYR A N 1
ATOM 1210 C CA . TYR A 1 156 ? -6.789 -12.479 22.748 1.00 97.94 156 TYR A CA 1
ATOM 1211 C C . TYR A 1 156 ? -7.430 -13.773 23.268 1.00 97.94 156 TYR A C 1
ATOM 1213 O O . TYR A 1 156 ? -7.885 -13.819 24.413 1.00 97.94 156 TYR A O 1
ATOM 1221 N N . THR A 1 157 ? -7.397 -14.837 22.461 1.00 97.56 157 THR A N 1
ATOM 1222 C CA . THR A 1 157 ? -7.919 -16.170 22.816 1.00 97.56 157 THR A CA 1
ATOM 1223 C C . THR A 1 157 ? -7.259 -16.678 24.097 1.00 97.56 157 THR A C 1
ATOM 1225 O O . THR A 1 157 ? -7.937 -17.068 25.044 1.00 97.56 157 THR A O 1
ATOM 1228 N N . LYS A 1 158 ? -5.924 -16.592 24.179 1.00 97.38 158 LYS A N 1
ATOM 1229 C CA . LYS A 1 158 ? -5.156 -17.020 25.354 1.00 97.38 158 LYS A CA 1
ATOM 1230 C C . LYS A 1 158 ? -5.478 -16.196 26.606 1.00 97.38 158 LYS A C 1
ATOM 1232 O O . LYS A 1 158 ? -5.578 -16.770 27.685 1.00 97.38 158 LYS A O 1
ATOM 1237 N N . LYS A 1 159 ? -5.612 -14.869 26.483 1.00 96.44 159 LYS A N 1
ATOM 1238 C CA . LYS A 1 159 ? -5.883 -13.970 27.622 1.00 96.44 159 LYS A CA 1
ATOM 1239 C C . LYS A 1 159 ? -7.319 -14.104 28.150 1.00 96.44 159 LYS A C 1
ATOM 1241 O O . LYS A 1 159 ? -7.534 -13.905 29.339 1.00 96.44 159 LYS A O 1
ATOM 1246 N N . THR A 1 160 ? -8.292 -14.410 27.290 1.00 95.94 160 THR A N 1
ATOM 1247 C CA . THR A 1 160 ? -9.726 -14.353 27.643 1.00 95.94 160 THR A CA 1
ATOM 1248 C C . THR A 1 160 ? -10.421 -15.710 27.727 1.00 95.94 160 THR A C 1
ATOM 1250 O O . THR A 1 160 ? -11.519 -15.787 28.270 1.00 95.94 160 THR A O 1
ATOM 1253 N N . GLY A 1 161 ? -9.840 -16.769 27.153 1.00 95.00 161 GLY A N 1
ATOM 1254 C CA . GLY A 1 161 ? -10.506 -18.064 26.976 1.00 95.00 161 GLY A CA 1
ATOM 1255 C C . GLY A 1 161 ? -11.665 -18.050 25.966 1.00 95.00 161 GLY A C 1
ATOM 1256 O O . GLY A 1 161 ? -12.379 -19.043 25.852 1.00 95.00 161 GLY A O 1
ATOM 1257 N N . SER A 1 162 ? -11.877 -16.938 25.251 1.00 94.00 162 SER A N 1
ATOM 1258 C CA . SER A 1 162 ? -12.934 -16.788 24.239 1.00 94.00 162 SER A CA 1
ATOM 1259 C C . SER A 1 162 ? -12.524 -17.372 22.884 1.00 94.00 162 SER A C 1
ATOM 1261 O O . SER A 1 162 ? -11.357 -17.683 22.665 1.00 94.00 162 SER A O 1
ATOM 1263 N N . SER A 1 163 ? -13.475 -17.500 21.954 1.00 94.50 163 SER A N 1
ATOM 1264 C CA . SER A 1 163 ? -13.196 -17.916 20.572 1.00 94.50 163 SER A CA 1
ATOM 1265 C C . SER A 1 163 ? -12.248 -16.945 19.844 1.00 94.50 163 SER A C 1
ATOM 1267 O O . SER A 1 163 ? -12.239 -15.752 20.169 1.00 94.50 163 SER A O 1
ATOM 1269 N N . PRO A 1 164 ? -11.505 -17.418 18.823 1.00 95.56 164 PRO A N 1
ATOM 1270 C CA . PRO A 1 164 ? -10.714 -16.564 17.939 1.00 95.56 164 PRO A CA 1
ATOM 1271 C C . PRO A 1 164 ? -11.512 -15.386 17.368 1.00 95.56 164 PRO A C 1
ATOM 1273 O O . PRO A 1 164 ? -12.710 -15.494 17.101 1.00 95.56 164 PRO A O 1
ATOM 1276 N N . LEU A 1 165 ? -10.833 -14.262 17.118 1.00 96.00 165 LEU A N 1
ATOM 1277 C CA . LEU A 1 165 ? -11.472 -13.025 16.647 1.00 96.00 165 LEU A CA 1
ATOM 1278 C C . LEU A 1 165 ? -12.251 -13.228 15.338 1.00 96.00 165 LEU A C 1
ATOM 1280 O O . LEU A 1 165 ? -13.367 -12.726 15.202 1.00 96.00 165 LEU A O 1
ATOM 1284 N N . SER A 1 166 ? -11.699 -14.005 14.400 1.00 91.25 166 SER A N 1
ATOM 1285 C CA . SER A 1 166 ? -12.350 -14.358 13.130 1.00 91.25 166 SER A CA 1
ATOM 1286 C C . SER A 1 166 ? -13.698 -15.046 13.332 1.00 91.25 166 SER A C 1
ATOM 1288 O O . SER A 1 166 ? -14.649 -14.765 12.604 1.00 91.25 166 SER A O 1
ATOM 1290 N N . ASP A 1 167 ? -13.803 -15.903 14.347 1.00 93.19 167 ASP A N 1
ATOM 1291 C CA . ASP A 1 167 ? -15.008 -16.680 14.631 1.00 93.19 167 ASP A CA 1
ATOM 1292 C C . ASP A 1 167 ? -16.077 -15.792 15.267 1.00 93.19 167 ASP A C 1
ATOM 1294 O O . ASP A 1 167 ? -17.250 -15.874 14.903 1.00 93.19 167 ASP A O 1
ATOM 1298 N N . LEU A 1 168 ? -15.673 -14.877 16.159 1.00 93.06 168 LEU A N 1
ATOM 1299 C CA . LEU A 1 168 ? -16.571 -13.866 16.727 1.00 93.06 168 LEU A CA 1
ATOM 1300 C C . LEU A 1 168 ? -17.182 -12.987 15.628 1.00 93.06 168 LEU A C 1
ATOM 1302 O O . LEU A 1 168 ? -18.389 -12.733 15.632 1.00 93.06 168 LEU A O 1
ATOM 1306 N N . ILE A 1 169 ? -16.356 -12.557 14.670 1.00 92.25 169 ILE A N 1
ATOM 1307 C CA . ILE A 1 169 ? -16.781 -11.743 13.524 1.00 92.25 169 ILE A CA 1
ATOM 1308 C C . ILE A 1 169 ? -17.682 -12.556 12.587 1.00 92.25 169 ILE A C 1
ATOM 1310 O O . ILE A 1 169 ? -18.737 -12.073 12.170 1.00 92.25 169 ILE A O 1
ATOM 1314 N N . GLY A 1 170 ? -17.284 -13.786 12.253 1.00 89.44 170 GLY A N 1
ATOM 1315 C CA . GLY A 1 170 ? -18.024 -14.678 11.360 1.00 89.44 170 GLY A CA 1
ATOM 1316 C C . GLY A 1 170 ? -19.405 -15.047 11.900 1.00 89.44 170 GLY A C 1
ATOM 1317 O O . GLY A 1 170 ? -20.373 -15.054 11.142 1.00 89.44 170 GLY A O 1
ATOM 1318 N N . ALA A 1 171 ? -19.507 -15.263 13.212 1.00 89.62 171 ALA A N 1
ATOM 1319 C CA . ALA A 1 171 ? -20.759 -15.544 13.909 1.00 89.62 171 ALA A CA 1
ATOM 1320 C C . ALA A 1 171 ? -21.619 -14.294 14.173 1.00 89.62 171 ALA A C 1
ATOM 1322 O O . ALA A 1 171 ? -22.690 -14.417 14.767 1.00 89.62 171 ALA A O 1
ATOM 1323 N N . GLY A 1 172 ? -21.161 -13.097 13.782 1.00 87.06 172 GLY A N 1
ATOM 1324 C CA . GLY A 1 172 ? -21.892 -11.847 13.996 1.00 87.06 172 GLY A CA 1
ATOM 1325 C C . GLY A 1 172 ? -22.129 -11.540 15.475 1.00 87.06 172 GLY A C 1
ATOM 1326 O O . GLY A 1 172 ? -23.192 -11.033 15.832 1.00 87.06 172 GLY A O 1
ATOM 1327 N N . LYS A 1 173 ? -21.179 -11.891 16.354 1.00 89.00 173 LYS A N 1
ATOM 1328 C CA . LYS A 1 173 ? -21.324 -11.631 17.789 1.00 89.00 173 LYS A CA 1
ATOM 1329 C C . LYS A 1 173 ? -21.424 -10.122 18.050 1.00 89.00 173 LYS A C 1
ATOM 1331 O O . LYS A 1 173 ? -20.689 -9.355 17.417 1.00 89.00 173 LYS A O 1
ATOM 1336 N N . PRO A 1 174 ? -22.271 -9.692 19.006 1.00 84.94 174 PRO A N 1
ATOM 1337 C CA . PRO A 1 174 ? -22.287 -8.304 19.450 1.00 84.94 174 PRO A CA 1
ATOM 1338 C C . PRO A 1 174 ? -20.873 -7.850 19.818 1.00 84.94 174 PRO A C 1
ATOM 1340 O O . PRO A 1 174 ? -20.120 -8.595 20.442 1.00 84.94 174 PRO A O 1
ATOM 1343 N N . ASP A 1 175 ? -20.501 -6.646 19.395 1.00 89.69 175 ASP A N 1
ATOM 1344 C CA . ASP A 1 175 ? -19.204 -6.023 19.690 1.00 89.69 175 ASP A CA 1
ATOM 1345 C C . ASP A 1 175 ? -17.956 -6.762 19.204 1.00 89.69 175 ASP A C 1
ATOM 1347 O O . ASP A 1 175 ? -16.840 -6.378 19.570 1.00 89.69 175 ASP A O 1
ATOM 1351 N N . ALA A 1 176 ? -18.099 -7.742 18.305 1.00 93.56 176 ALA A N 1
ATOM 1352 C CA . ALA A 1 176 ? -16.958 -8.411 17.683 1.00 93.56 176 ALA A CA 1
ATOM 1353 C C . ALA A 1 176 ? -16.007 -7.405 17.010 1.00 93.56 176 ALA A C 1
ATOM 1355 O O . ALA A 1 176 ? -14.793 -7.520 17.149 1.00 93.56 176 ALA A O 1
ATOM 1356 N N . ALA A 1 177 ? -16.540 -6.371 16.347 1.00 94.31 177 ALA A N 1
ATOM 1357 C CA . ALA A 1 177 ? -15.730 -5.320 15.732 1.00 94.31 177 ALA A CA 1
ATOM 1358 C C . ALA A 1 177 ? -14.901 -4.534 16.759 1.00 94.31 177 ALA A C 1
ATOM 1360 O O . ALA A 1 177 ? -13.694 -4.375 16.584 1.00 94.31 177 ALA A O 1
ATOM 1361 N N . ARG A 1 178 ? -15.521 -4.088 17.861 1.00 96.44 178 ARG A N 1
ATOM 1362 C CA . ARG A 1 178 ? -14.826 -3.326 18.911 1.00 96.44 178 ARG A CA 1
ATOM 1363 C C . ARG A 1 178 ? -13.793 -4.187 19.627 1.00 96.44 178 ARG A C 1
ATOM 1365 O O . ARG A 1 178 ? -12.673 -3.735 19.843 1.00 96.44 178 ARG A O 1
ATOM 1372 N N . THR A 1 179 ? -14.163 -5.423 19.946 1.00 97.19 179 THR A N 1
ATOM 1373 C CA . THR A 1 179 ? -13.291 -6.413 20.589 1.00 97.19 179 THR A CA 1
ATOM 1374 C C . THR A 1 179 ? -12.055 -6.686 19.742 1.00 97.19 179 THR A C 1
ATOM 1376 O O . THR A 1 179 ? -10.936 -6.578 20.238 1.00 97.19 179 THR A O 1
ATOM 1379 N N . SER A 1 180 ? -12.244 -6.957 18.451 1.00 97.12 180 SER A N 1
ATOM 1380 C CA . SER A 1 180 ? -11.149 -7.196 17.512 1.00 97.12 180 SER A CA 1
ATOM 1381 C C . SER A 1 180 ? -10.267 -5.967 17.326 1.00 97.12 180 SER A C 1
ATOM 1383 O O . SER A 1 180 ? -9.045 -6.086 17.361 1.00 97.12 180 SER A O 1
ATOM 1385 N N . MET A 1 181 ? -10.861 -4.775 17.198 1.00 97.94 181 MET A N 1
ATOM 1386 C CA . MET A 1 181 ? -10.099 -3.532 17.067 1.00 97.94 181 MET A CA 1
ATOM 1387 C C . MET A 1 181 ? -9.246 -3.262 18.314 1.00 97.94 181 MET A C 1
ATOM 1389 O O . MET A 1 181 ? -8.075 -2.910 18.183 1.00 97.94 181 MET A O 1
ATOM 1393 N N . LYS A 1 182 ? -9.794 -3.499 19.515 1.00 98.38 182 LYS A N 1
ATOM 1394 C CA . LYS A 1 182 ? -9.058 -3.384 20.780 1.00 98.38 182 LYS A CA 1
ATOM 1395 C C . LYS A 1 182 ? -7.933 -4.408 20.890 1.00 98.38 182 LYS A C 1
ATOM 1397 O O . LYS A 1 182 ? -6.812 -4.034 21.209 1.00 98.38 182 LYS A O 1
ATOM 1402 N N . ALA A 1 183 ? -8.212 -5.676 20.593 1.00 98.44 183 ALA A N 1
ATOM 1403 C CA . ALA A 1 183 ? -7.218 -6.743 20.666 1.00 98.44 183 ALA A CA 1
ATOM 1404 C C . ALA A 1 183 ? -6.019 -6.483 19.740 1.00 98.44 183 ALA A C 1
ATOM 1406 O O . ALA A 1 183 ? -4.876 -6.653 20.157 1.00 98.44 183 ALA A O 1
ATOM 1407 N N . VAL A 1 184 ? -6.273 -6.028 18.507 1.00 98.44 184 VAL A N 1
ATOM 1408 C CA . VAL A 1 184 ? -5.218 -5.635 17.560 1.00 98.44 184 VAL A CA 1
ATOM 1409 C C . VAL A 1 184 ? -4.428 -4.437 18.082 1.00 98.44 184 VAL A C 1
ATOM 1411 O O . VAL A 1 184 ? -3.200 -4.463 18.069 1.00 98.44 184 VAL A O 1
ATOM 1414 N N . TYR A 1 185 ? -5.117 -3.400 18.559 1.00 98.56 185 TYR A N 1
ATOM 1415 C CA . TYR A 1 185 ? -4.481 -2.181 19.053 1.00 98.56 185 TYR A CA 1
ATOM 1416 C C . TYR A 1 185 ? -3.579 -2.444 20.268 1.00 98.56 185 TYR A C 1
ATOM 1418 O O . TYR A 1 185 ? -2.415 -2.044 20.270 1.00 98.56 185 TYR A O 1
ATOM 1426 N N . ASP A 1 186 ? -4.084 -3.175 21.265 1.00 98.25 186 ASP A N 1
ATOM 1427 C CA . ASP A 1 186 ? -3.321 -3.549 22.458 1.00 98.25 186 ASP A CA 1
ATOM 1428 C C . ASP A 1 186 ? -2.119 -4.429 22.088 1.00 98.25 186 ASP A C 1
ATOM 1430 O O . ASP A 1 186 ? -1.007 -4.193 22.560 1.00 98.25 186 ASP A O 1
ATOM 1434 N N . TRP A 1 187 ? -2.315 -5.409 21.195 1.00 98.12 187 TRP A N 1
ATOM 1435 C CA . TRP A 1 187 ? -1.226 -6.271 20.739 1.00 98.12 187 TRP A CA 1
ATOM 1436 C C . TRP A 1 187 ? -0.117 -5.461 20.064 1.00 98.12 187 TRP A C 1
ATOM 1438 O O . TRP A 1 187 ? 1.059 -5.686 20.346 1.00 98.12 187 TRP A O 1
ATOM 1448 N N . LEU A 1 188 ? -0.462 -4.481 19.224 1.00 97.44 188 LEU A N 1
ATOM 1449 C CA . LEU A 1 188 ? 0.531 -3.620 18.583 1.00 97.44 188 LEU A CA 1
ATOM 1450 C C . LEU A 1 188 ? 1.286 -2.753 19.596 1.00 97.44 188 LEU A C 1
ATOM 1452 O O . LEU A 1 188 ? 2.504 -2.621 19.490 1.00 97.44 188 LEU A O 1
ATOM 1456 N N . ILE A 1 189 ? 0.601 -2.198 20.597 1.00 96.56 189 ILE A N 1
ATOM 1457 C CA . ILE A 1 189 ? 1.246 -1.424 21.670 1.00 96.56 189 ILE A CA 1
ATOM 1458 C C . ILE A 1 189 ? 2.255 -2.268 22.448 1.00 96.56 189 ILE A C 1
ATOM 1460 O O . ILE A 1 189 ? 3.335 -1.764 22.770 1.00 96.56 189 ILE A O 1
ATOM 1464 N N . GLU A 1 190 ? 1.898 -3.518 22.749 1.00 95.88 190 GLU A N 1
ATOM 1465 C CA . GLU A 1 190 ? 2.712 -4.454 23.530 1.00 95.88 190 GLU A CA 1
ATOM 1466 C C . GLU A 1 190 ? 3.899 -5.023 22.733 1.00 95.88 190 GLU A C 1
ATOM 1468 O O . GLU A 1 190 ? 4.942 -5.294 23.321 1.00 95.88 190 GLU A O 1
ATOM 1473 N N . ASN A 1 191 ? 3.756 -5.209 21.414 1.00 95.00 191 ASN A N 1
ATOM 1474 C CA . ASN A 1 191 ? 4.694 -6.012 20.616 1.00 95.00 191 ASN A CA 1
ATOM 1475 C C . ASN A 1 191 ? 5.428 -5.234 19.517 1.00 95.00 191 ASN A C 1
ATOM 1477 O O . ASN A 1 191 ? 6.241 -5.829 18.816 1.00 95.00 191 ASN A O 1
ATOM 1481 N N . THR A 1 192 ? 5.155 -3.939 19.329 1.00 93.19 192 THR A N 1
ATOM 1482 C CA . THR A 1 192 ? 5.799 -3.146 18.267 1.00 93.19 192 THR A CA 1
ATOM 1483 C C . THR A 1 192 ? 6.490 -1.895 18.790 1.00 93.19 192 THR A C 1
ATOM 1485 O O . THR A 1 192 ? 6.059 -1.249 19.753 1.00 93.19 192 THR A O 1
ATOM 1488 N N . SER A 1 193 ? 7.562 -1.525 18.091 1.00 93.56 193 SER A N 1
ATOM 1489 C CA . SER A 1 193 ? 8.343 -0.315 18.343 1.00 93.56 193 SER A CA 1
ATOM 1490 C C . SER A 1 193 ? 8.293 0.609 17.132 1.00 93.56 193 SER A C 1
ATOM 1492 O O . SER A 1 193 ? 9.258 0.740 16.383 1.00 93.56 193 SER A O 1
ATOM 1494 N N . ILE A 1 194 ? 7.131 1.225 16.906 1.00 95.38 194 ILE A N 1
ATOM 1495 C CA . ILE A 1 194 ? 6.910 2.121 15.766 1.00 95.38 194 ILE A CA 1
ATOM 1496 C C . ILE A 1 194 ? 7.088 3.573 16.215 1.00 95.38 194 ILE A C 1
ATOM 1498 O O . ILE A 1 194 ? 6.331 4.073 17.050 1.00 95.38 194 ILE A O 1
ATOM 1502 N N . ALA A 1 195 ? 8.073 4.269 15.653 1.00 96.00 195 ALA A N 1
ATOM 1503 C CA . ALA A 1 195 ? 8.245 5.705 15.833 1.00 96.00 195 ALA A CA 1
ATOM 1504 C C . ALA A 1 195 ? 7.276 6.488 14.933 1.00 96.00 195 ALA A C 1
ATOM 1506 O O . ALA A 1 195 ? 7.001 6.099 13.797 1.00 96.00 195 ALA A O 1
ATOM 1507 N N . TYR A 1 196 ? 6.771 7.622 15.421 1.00 96.19 196 TYR A N 1
ATOM 1508 C CA . TYR A 1 196 ? 6.022 8.535 14.561 1.00 96.19 196 TYR A CA 1
ATOM 1509 C C . TYR A 1 196 ? 6.985 9.359 13.701 1.00 96.19 196 TYR A C 1
ATOM 1511 O O . TYR A 1 196 ? 7.803 10.107 14.234 1.00 96.19 196 TYR A O 1
ATOM 1519 N N . ASP A 1 197 ? 6.846 9.254 12.383 1.00 94.44 197 ASP A N 1
ATOM 1520 C CA . ASP A 1 197 ? 7.552 10.065 11.390 1.00 94.44 197 ASP A CA 1
ATOM 1521 C C . ASP A 1 197 ? 6.527 10.952 10.684 1.00 94.44 197 ASP A C 1
ATOM 1523 O O . ASP A 1 197 ? 5.562 10.443 10.120 1.00 94.44 197 ASP A O 1
ATOM 1527 N N . ALA A 1 198 ? 6.694 12.273 10.753 1.00 90.44 198 ALA A N 1
ATOM 1528 C CA . ALA A 1 198 ? 5.706 13.210 10.228 1.00 90.44 198 ALA A CA 1
ATOM 1529 C C . ALA A 1 198 ? 5.500 13.024 8.709 1.00 90.44 198 ALA A C 1
ATOM 1531 O O . ALA A 1 198 ? 6.469 12.770 7.985 1.00 90.44 198 ALA A O 1
ATOM 1532 N N . PRO A 1 199 ? 4.255 13.156 8.206 1.00 89.12 199 PRO A N 1
ATOM 1533 C CA . PRO A 1 199 ? 3.998 13.042 6.777 1.00 89.12 199 PRO A CA 1
ATOM 1534 C C . PRO A 1 199 ? 4.749 14.138 6.013 1.00 89.12 199 PRO A C 1
ATOM 1536 O O . PRO A 1 199 ? 4.882 15.268 6.484 1.00 89.12 199 PRO A O 1
ATOM 1539 N N . ARG A 1 200 ? 5.229 13.795 4.816 1.00 87.56 200 ARG A N 1
ATOM 1540 C CA . ARG A 1 200 ? 5.904 14.712 3.887 1.00 87.56 200 ARG A CA 1
ATOM 1541 C C . ARG A 1 200 ? 5.116 14.769 2.575 1.00 87.56 200 ARG A C 1
ATOM 1543 O O . ARG A 1 200 ? 5.566 14.194 1.583 1.00 87.56 200 ARG A O 1
ATOM 1550 N N . PRO A 1 201 ? 3.909 15.367 2.571 1.00 91.06 201 PRO A N 1
ATOM 1551 C CA . PRO A 1 201 ? 3.175 15.558 1.333 1.00 91.06 201 PRO A CA 1
ATOM 1552 C C . PRO A 1 201 ? 3.962 16.487 0.410 1.00 91.06 201 PRO A C 1
ATOM 1554 O O . PRO A 1 201 ? 4.587 17.451 0.851 1.00 91.06 201 PRO A O 1
ATOM 1557 N N . VAL A 1 202 ? 3.936 16.177 -0.877 1.00 92.56 202 VAL A N 1
ATOM 1558 C CA . VAL A 1 202 ? 4.547 16.982 -1.927 1.00 92.56 202 VAL A CA 1
ATOM 1559 C C . VAL A 1 202 ? 3.438 17.759 -2.612 1.00 92.56 202 VAL A C 1
ATOM 1561 O O . VAL A 1 202 ? 2.439 17.162 -3.007 1.00 92.56 202 VAL A O 1
ATOM 1564 N N . PHE A 1 203 ? 3.632 19.066 -2.769 1.00 93.06 203 PHE A N 1
ATOM 1565 C CA . PHE A 1 203 ? 2.842 19.888 -3.677 1.00 93.06 203 PHE A CA 1
ATOM 1566 C C . PHE A 1 203 ? 3.673 20.174 -4.925 1.00 93.06 203 PHE A C 1
ATOM 1568 O O . PHE A 1 203 ? 4.712 20.832 -4.847 1.00 93.06 203 PHE A O 1
ATOM 1575 N N . ASP A 1 204 ? 3.247 19.650 -6.072 1.00 90.25 204 ASP A N 1
ATOM 1576 C CA . ASP A 1 204 ? 3.878 19.954 -7.350 1.00 90.25 204 ASP A CA 1
ATOM 1577 C C . ASP A 1 204 ? 3.213 21.180 -7.974 1.00 90.25 204 ASP A C 1
ATOM 1579 O O . ASP A 1 204 ? 2.133 21.108 -8.564 1.00 90.25 204 ASP A O 1
ATOM 1583 N N . GLU A 1 205 ? 3.897 22.317 -7.861 1.00 89.19 205 GLU A N 1
ATOM 1584 C CA . GLU A 1 205 ? 3.477 23.598 -8.431 1.00 89.19 205 GLU A CA 1
ATOM 1585 C C . GLU A 1 205 ? 3.232 23.543 -9.947 1.00 89.19 205 GLU A C 1
ATOM 1587 O O . GLU A 1 205 ? 2.449 24.342 -10.464 1.00 89.19 205 GLU A O 1
ATOM 1592 N N . TRP A 1 206 ? 3.876 22.611 -10.664 1.00 85.06 206 TRP A N 1
ATOM 1593 C CA . TRP A 1 206 ? 3.767 22.476 -12.120 1.00 85.06 206 TRP A CA 1
ATOM 1594 C C . TRP A 1 206 ? 2.381 22.011 -12.569 1.00 85.06 206 TRP A C 1
ATOM 1596 O O . TRP A 1 206 ? 1.794 22.593 -13.478 1.00 85.06 206 TRP A O 1
ATOM 1606 N N . CYS A 1 207 ? 1.851 20.972 -11.926 1.00 85.88 207 CYS A N 1
ATOM 1607 C CA . CYS A 1 207 ? 0.536 20.410 -12.236 1.00 85.88 207 CYS A CA 1
ATOM 1608 C C . CYS A 1 207 ? -0.528 20.768 -11.186 1.00 85.88 207 CYS A C 1
ATOM 1610 O O . CYS A 1 207 ? -1.671 20.337 -11.312 1.00 85.88 207 CYS A O 1
ATOM 1612 N N . LYS A 1 208 ? -0.165 21.567 -10.168 1.00 88.44 208 LYS A N 1
ATOM 1613 C CA . LYS A 1 208 ? -1.022 21.980 -9.043 1.00 88.44 208 LYS A CA 1
ATOM 1614 C C . LYS A 1 208 ? -1.645 20.781 -8.324 1.00 88.44 208 LYS A C 1
ATOM 1616 O O . LYS A 1 208 ? -2.833 20.778 -8.004 1.00 88.44 208 LYS A O 1
ATOM 1621 N N . ALA A 1 209 ? -0.835 19.752 -8.083 1.00 87.75 209 ALA A N 1
ATOM 1622 C CA . ALA A 1 209 ? -1.269 18.514 -7.448 1.00 87.75 209 ALA A CA 1
ATOM 1623 C C . ALA A 1 209 ? -0.528 18.254 -6.143 1.00 87.75 209 ALA A C 1
ATOM 1625 O O . ALA A 1 209 ? 0.686 18.433 -6.067 1.00 87.75 209 ALA A O 1
ATOM 1626 N N . SER A 1 210 ? -1.255 17.729 -5.159 1.00 91.75 210 SER A N 1
ATOM 1627 C CA . SER A 1 210 ? -0.666 17.168 -3.946 1.00 91.75 210 SER A CA 1
ATOM 1628 C C . SER A 1 210 ? -0.679 15.645 -3.988 1.00 91.75 210 SER A C 1
ATOM 1630 O O . SER A 1 210 ? -1.632 15.025 -4.472 1.00 91.75 210 SER A O 1
ATOM 1632 N N . TYR A 1 211 ? 0.372 15.031 -3.463 1.00 94.50 211 TYR A N 1
ATOM 1633 C CA . TYR A 1 211 ? 0.470 13.586 -3.280 1.00 94.50 211 TYR A CA 1
ATOM 1634 C C . TYR A 1 211 ? 1.425 13.268 -2.130 1.00 94.50 211 TYR A C 1
ATOM 1636 O O . TYR A 1 211 ? 2.214 14.110 -1.706 1.00 94.50 211 TYR A O 1
ATOM 1644 N N . GLN A 1 212 ? 1.378 12.048 -1.605 1.00 94.38 212 GLN A N 1
ATOM 1645 C CA . GLN A 1 212 ? 2.350 11.604 -0.602 1.00 94.38 212 GLN A CA 1
ATOM 1646 C C . GLN A 1 212 ? 2.645 10.117 -0.723 1.00 94.38 212 GLN A C 1
ATOM 1648 O O . GLN A 1 212 ? 1.809 9.357 -1.205 1.00 94.38 212 GLN A O 1
ATOM 1653 N N . GLU A 1 213 ? 3.818 9.701 -0.259 1.00 93.56 213 GLU A N 1
ATOM 1654 C CA . GLU A 1 213 ? 4.124 8.285 -0.081 1.00 93.56 213 GLU A CA 1
ATOM 1655 C C . GLU A 1 213 ? 3.277 7.686 1.055 1.00 93.56 213 GLU A C 1
ATOM 1657 O O . GLU A 1 213 ? 3.148 8.282 2.126 1.00 93.56 213 GLU A O 1
ATOM 1662 N N . ILE A 1 214 ? 2.730 6.494 0.815 1.00 94.94 214 ILE A N 1
ATOM 1663 C CA . ILE A 1 214 ? 2.167 5.603 1.829 1.00 94.94 214 ILE A CA 1
ATOM 1664 C C . ILE A 1 214 ? 3.095 4.395 1.913 1.00 94.94 214 ILE A C 1
ATOM 1666 O O . ILE A 1 214 ? 3.192 3.599 0.973 1.00 94.94 214 ILE A O 1
ATOM 1670 N N . ARG A 1 215 ? 3.796 4.261 3.038 1.00 92.56 215 ARG A N 1
ATOM 1671 C CA . ARG A 1 215 ? 4.742 3.170 3.267 1.00 92.56 215 ARG A CA 1
ATOM 1672 C C . ARG A 1 215 ? 3.982 1.845 3.393 1.00 92.56 215 ARG A C 1
ATOM 1674 O O . ARG A 1 215 ? 3.126 1.715 4.267 1.00 92.56 215 ARG A O 1
ATOM 1681 N N . PRO A 1 216 ? 4.303 0.835 2.568 1.00 89.94 216 PRO A N 1
ATOM 1682 C CA . PRO A 1 216 ? 3.753 -0.509 2.733 1.00 89.94 216 PRO A CA 1
ATOM 1683 C C . PRO A 1 216 ? 4.285 -1.187 4.011 1.00 89.94 216 PRO A C 1
ATOM 1685 O O . PRO A 1 216 ? 5.324 -0.765 4.529 1.00 89.94 216 PRO A O 1
ATOM 1688 N N . PRO A 1 217 ? 3.655 -2.283 4.486 1.00 89.12 217 PRO A N 1
ATOM 1689 C CA . PRO A 1 217 ? 4.026 -2.962 5.735 1.00 89.12 217 PRO A CA 1
ATOM 1690 C C . PRO A 1 217 ? 5.527 -3.258 5.885 1.00 89.12 217 PRO A C 1
ATOM 1692 O O . PRO A 1 217 ? 6.122 -2.907 6.900 1.00 89.12 217 PRO A O 1
ATOM 1695 N N . HIS A 1 218 ? 6.172 -3.790 4.842 1.00 80.44 218 HIS A N 1
ATOM 1696 C CA . HIS A 1 218 ? 7.604 -4.127 4.846 1.00 80.44 218 HIS A CA 1
ATOM 1697 C C . HIS A 1 218 ? 8.553 -2.912 4.921 1.00 80.44 218 HIS A C 1
ATOM 1699 O O . HIS A 1 218 ? 9.733 -3.079 5.215 1.00 80.44 218 HIS A O 1
ATOM 1705 N N . ARG A 1 219 ? 8.072 -1.691 4.635 1.00 84.38 219 ARG A N 1
ATOM 1706 C CA . ARG A 1 219 ? 8.835 -0.437 4.822 1.00 84.38 219 ARG A CA 1
ATOM 1707 C C . ARG A 1 219 ? 8.444 0.307 6.089 1.00 84.38 219 ARG A C 1
ATOM 1709 O O . ARG A 1 219 ? 9.234 1.107 6.578 1.00 84.38 219 ARG A O 1
ATOM 1716 N N . LEU A 1 220 ? 7.240 0.062 6.599 1.00 88.69 220 LEU A N 1
ATOM 1717 C CA . LEU A 1 220 ? 6.794 0.562 7.893 1.00 88.69 220 LEU A CA 1
ATOM 1718 C C . LEU A 1 220 ? 7.551 -0.147 9.016 1.00 88.69 220 LEU A C 1
ATOM 1720 O O . LEU A 1 220 ? 8.074 0.521 9.901 1.00 88.69 220 LEU A O 1
ATOM 1724 N N . ILE A 1 221 ? 7.640 -1.479 8.950 1.00 86.88 221 ILE A N 1
ATOM 1725 C CA . ILE A 1 221 ? 8.368 -2.331 9.895 1.00 86.88 221 ILE A CA 1
ATOM 1726 C C . ILE A 1 221 ? 9.663 -2.794 9.220 1.00 86.88 221 ILE A C 1
ATOM 1728 O O . ILE A 1 221 ? 9.703 -3.811 8.527 1.00 86.88 221 ILE A O 1
ATOM 1732 N N . THR A 1 222 ? 10.732 -2.021 9.410 1.00 76.31 222 THR A N 1
ATOM 1733 C CA . THR A 1 222 ? 12.046 -2.256 8.789 1.00 76.31 222 THR A CA 1
ATOM 1734 C C . THR A 1 222 ? 12.832 -3.382 9.456 1.00 76.31 222 THR A C 1
ATOM 1736 O O . THR A 1 222 ? 13.729 -3.949 8.832 1.00 76.31 222 THR A O 1
ATOM 1739 N N . HIS A 1 223 ? 12.478 -3.746 10.693 1.00 73.81 223 HIS A N 1
ATOM 1740 C CA . HIS A 1 223 ? 13.031 -4.898 11.410 1.00 73.81 223 HIS A CA 1
ATOM 1741 C C . HIS A 1 223 ? 11.908 -5.905 11.714 1.00 73.81 223 HIS A C 1
ATOM 1743 O O . HIS A 1 223 ? 11.356 -5.888 12.813 1.00 73.81 223 HIS A O 1
ATOM 1749 N N . PRO A 1 224 ? 11.539 -6.796 10.769 1.00 66.69 224 PRO A N 1
ATOM 1750 C CA . PRO A 1 224 ? 10.372 -7.681 10.901 1.00 66.69 224 PRO A CA 1
ATOM 1751 C C . PRO A 1 224 ? 10.410 -8.645 12.091 1.00 66.69 224 PRO A C 1
ATOM 1753 O O . PRO A 1 224 ? 9.363 -9.109 12.537 1.00 66.69 224 PRO A O 1
ATOM 1756 N N . TRP A 1 225 ? 11.605 -8.973 12.584 1.00 70.75 225 TRP A N 1
ATOM 1757 C CA . TRP A 1 225 ? 11.799 -9.854 13.739 1.00 70.75 225 TRP A CA 1
ATOM 1758 C C . TRP A 1 225 ? 11.598 -9.128 15.072 1.00 70.75 225 TRP A C 1
ATOM 1760 O O . TRP A 1 225 ? 11.149 -9.736 16.035 1.00 70.75 225 TRP A O 1
ATOM 1770 N N . GLU A 1 226 ? 11.891 -7.828 15.101 1.00 74.56 226 GLU A N 1
ATOM 1771 C CA . GLU A 1 226 ? 11.781 -6.957 16.280 1.00 74.56 226 GLU A CA 1
ATOM 1772 C C . GLU A 1 226 ? 10.524 -6.070 16.228 1.00 74.56 226 GLU A C 1
ATOM 1774 O O . GLU A 1 226 ? 10.250 -5.311 17.154 1.00 74.56 226 GLU A O 1
ATOM 1779 N N . LEU A 1 227 ? 9.765 -6.153 15.128 1.00 81.38 227 LEU A N 1
ATOM 1780 C CA . LEU A 1 227 ? 8.584 -5.343 14.824 1.00 81.38 227 LEU A CA 1
ATOM 1781 C C . LEU A 1 227 ? 8.812 -3.839 15.070 1.00 81.38 227 LEU A C 1
ATOM 1783 O O . LEU A 1 227 ? 7.957 -3.128 15.608 1.00 81.38 227 LEU A O 1
ATOM 1787 N N . GLN A 1 228 ? 9.990 -3.362 14.664 1.00 87.50 228 GLN A N 1
ATOM 1788 C CA . GLN A 1 228 ? 10.411 -1.969 14.782 1.00 87.50 228 GLN A CA 1
ATOM 1789 C C . GLN A 1 228 ? 10.332 -1.252 13.432 1.00 87.50 228 GLN A C 1
ATOM 1791 O O . GLN A 1 228 ? 10.632 -1.833 12.385 1.00 87.50 228 GLN A O 1
ATOM 1796 N N . GLY A 1 229 ? 9.984 0.034 13.471 1.00 92.75 229 GLY A N 1
ATOM 1797 C CA . GLY A 1 229 ? 10.135 0.922 12.325 1.00 92.75 229 GLY A CA 1
ATOM 1798 C C . GLY A 1 229 ? 9.520 2.299 12.550 1.00 92.75 229 GLY A C 1
ATOM 1799 O O . GLY A 1 229 ? 9.522 2.802 13.675 1.00 92.75 229 GLY A O 1
ATOM 1800 N N . ALA A 1 230 ? 9.025 2.936 11.490 1.00 93.94 230 ALA A N 1
ATOM 1801 C CA . ALA A 1 230 ? 8.484 4.291 11.559 1.00 93.94 230 ALA A CA 1
ATOM 1802 C C . ALA A 1 230 ? 7.308 4.496 10.600 1.00 93.94 230 ALA A C 1
ATOM 1804 O O . ALA A 1 230 ? 7.304 3.966 9.487 1.00 93.94 230 ALA A O 1
ATOM 1805 N N . ALA A 1 231 ? 6.336 5.306 11.021 1.00 95.69 231 ALA A N 1
ATOM 1806 C CA . ALA A 1 231 ? 5.081 5.515 10.303 1.00 95.69 231 ALA A CA 1
ATOM 1807 C C . ALA A 1 231 ? 4.514 6.926 10.521 1.00 95.69 231 ALA A C 1
ATOM 1809 O O . ALA A 1 231 ? 4.683 7.507 11.595 1.00 95.69 231 ALA A O 1
ATOM 1810 N N . ASN A 1 232 ? 3.801 7.457 9.525 1.00 95.94 232 ASN A N 1
ATOM 1811 C CA . ASN A 1 232 ? 2.984 8.666 9.650 1.00 95.94 232 ASN A CA 1
ATOM 1812 C C . ASN A 1 232 ? 1.511 8.305 9.942 1.00 95.94 232 ASN A C 1
ATOM 1814 O O . ASN A 1 232 ? 1.155 7.134 10.099 1.00 95.94 232 ASN A O 1
ATOM 1818 N N . CYS A 1 233 ? 0.637 9.312 10.031 1.00 96.75 233 CYS A N 1
ATOM 1819 C CA . CYS A 1 233 ? -0.786 9.101 10.310 1.00 96.75 233 CYS A CA 1
ATOM 1820 C C . CYS A 1 233 ? -1.513 8.272 9.243 1.00 96.75 233 CYS A C 1
ATOM 1822 O O . CYS A 1 233 ? -2.331 7.415 9.588 1.00 96.75 233 CYS A O 1
ATOM 1824 N N . LEU A 1 234 ? -1.196 8.474 7.963 1.00 97.19 234 LEU A N 1
ATOM 1825 C CA . LEU A 1 234 ? -1.810 7.728 6.872 1.00 97.19 234 LEU A CA 1
ATOM 1826 C C . LEU A 1 234 ? -1.282 6.293 6.800 1.00 97.19 234 LEU A C 1
ATOM 1828 O O . LEU A 1 234 ? -2.084 5.371 6.664 1.00 97.19 234 LEU A O 1
ATOM 1832 N N . ASP A 1 235 ? 0.026 6.097 6.980 1.00 97.50 235 ASP A N 1
ATOM 1833 C CA . ASP A 1 235 ? 0.652 4.772 7.037 1.00 97.50 235 ASP A CA 1
ATOM 1834 C C . ASP A 1 235 ? -0.008 3.911 8.117 1.00 97.50 235 ASP A C 1
ATOM 1836 O O . ASP A 1 235 ? -0.486 2.816 7.832 1.00 97.50 235 ASP A O 1
ATOM 1840 N N . MET A 1 236 ? -0.110 4.434 9.347 1.00 97.94 236 MET A N 1
ATOM 1841 C CA . MET A 1 236 ? -0.728 3.715 10.466 1.00 97.94 236 MET A CA 1
ATOM 1842 C C . MET A 1 236 ? -2.208 3.431 10.232 1.00 97.94 236 MET A C 1
ATOM 1844 O O . MET A 1 236 ? -2.695 2.357 10.584 1.00 97.94 236 MET A O 1
ATOM 1848 N N . THR A 1 237 ? -2.932 4.379 9.638 1.00 98.56 237 THR A N 1
ATOM 1849 C CA . THR A 1 237 ? -4.360 4.215 9.355 1.00 98.56 237 THR A CA 1
ATOM 1850 C C . THR A 1 237 ? -4.601 3.114 8.329 1.00 98.56 237 THR A C 1
ATOM 1852 O O . THR A 1 237 ? -5.426 2.230 8.555 1.00 98.56 237 THR A O 1
ATOM 1855 N N . VAL A 1 238 ? -3.849 3.120 7.229 1.00 98.31 238 VAL A N 1
ATOM 1856 C CA . VAL A 1 238 ? -3.943 2.101 6.176 1.00 98.31 238 VAL A CA 1
ATOM 1857 C C . VAL A 1 238 ? -3.434 0.742 6.667 1.00 98.31 238 VAL A C 1
ATOM 1859 O O . VAL A 1 238 ? -4.034 -0.291 6.361 1.00 98.31 238 VAL A O 1
ATOM 1862 N N . PHE A 1 239 ? -2.372 0.721 7.473 1.00 98.00 239 PHE A N 1
ATOM 1863 C CA . PHE A 1 239 ? -1.835 -0.492 8.086 1.00 98.00 239 PHE A CA 1
ATOM 1864 C C . PHE A 1 239 ? -2.856 -1.161 9.014 1.00 98.00 239 PHE A C 1
ATOM 1866 O O . PHE A 1 239 ? -3.175 -2.334 8.831 1.00 98.00 239 PHE A O 1
ATOM 1873 N N . LEU A 1 240 ? -3.445 -0.412 9.953 1.00 98.50 240 LEU A N 1
ATOM 1874 C CA . LEU A 1 240 ? -4.493 -0.939 10.833 1.00 98.50 240 LEU A CA 1
ATOM 1875 C C . LEU A 1 240 ? -5.739 -1.356 10.047 1.00 98.50 240 LEU A C 1
ATOM 1877 O O . LEU A 1 240 ? -6.289 -2.422 10.316 1.00 98.50 240 LEU A O 1
ATOM 1881 N N . ALA A 1 241 ? -6.153 -0.575 9.043 1.00 98.62 241 ALA A N 1
ATOM 1882 C CA . ALA A 1 241 ? -7.246 -0.963 8.153 1.00 98.62 241 ALA A CA 1
ATOM 1883 C C . ALA A 1 241 ? -6.955 -2.307 7.464 1.00 98.62 241 ALA A C 1
ATOM 1885 O O . ALA A 1 241 ? -7.846 -3.146 7.372 1.00 98.62 241 ALA A O 1
ATOM 1886 N N . SER A 1 242 ? -5.705 -2.555 7.062 1.00 98.38 242 SER A N 1
ATOM 1887 C CA . SER A 1 242 ? -5.294 -3.825 6.448 1.00 98.38 242 SER A CA 1
ATOM 1888 C C . SER A 1 242 ? -5.450 -4.996 7.418 1.00 98.38 242 SER A C 1
ATOM 1890 O O . SER A 1 242 ? -5.985 -6.034 7.032 1.00 98.38 242 SER A O 1
ATOM 1892 N N . VAL A 1 243 ? -5.062 -4.819 8.688 1.00 98.12 243 VAL A N 1
ATOM 1893 C CA . VAL A 1 243 ? -5.247 -5.841 9.736 1.00 98.12 243 VAL A CA 1
ATOM 1894 C C . VAL A 1 243 ? -6.733 -6.096 10.010 1.00 98.12 243 VAL A C 1
ATOM 1896 O O . VAL A 1 243 ? -7.148 -7.248 10.128 1.00 98.12 243 VAL A O 1
ATOM 1899 N N . LEU A 1 244 ? -7.565 -5.050 10.073 1.00 97.69 244 LEU A N 1
ATOM 1900 C CA . LEU A 1 244 ? -9.008 -5.217 10.281 1.00 97.69 244 LEU A CA 1
ATOM 1901 C C . LEU A 1 244 ? -9.684 -5.914 9.088 1.00 97.69 244 LEU A C 1
ATOM 1903 O O . LEU A 1 244 ? -10.490 -6.823 9.295 1.00 97.69 244 LEU A O 1
ATOM 1907 N N . GLU A 1 245 ? -9.349 -5.538 7.849 1.00 96.56 245 GLU A N 1
ATOM 1908 C CA . GLU A 1 245 ? -9.862 -6.207 6.642 1.00 96.56 245 GLU A CA 1
ATOM 1909 C C . GLU A 1 245 ? -9.419 -7.682 6.598 1.00 96.56 245 GLU A C 1
ATOM 1911 O O . GLU A 1 245 ? -10.235 -8.547 6.279 1.00 96.56 245 GLU A O 1
ATOM 1916 N N . ALA A 1 246 ? -8.182 -7.995 7.012 1.00 96.38 246 ALA A N 1
ATOM 1917 C CA . ALA A 1 246 ? -7.674 -9.366 7.129 1.00 96.38 246 ALA A CA 1
ATOM 1918 C C . ALA A 1 246 ? -8.462 -10.229 8.133 1.00 96.38 246 ALA A C 1
ATOM 1920 O O . ALA A 1 246 ? -8.661 -11.418 7.894 1.00 96.38 246 ALA A O 1
ATOM 1921 N N . LEU A 1 247 ? -8.964 -9.633 9.221 1.00 95.94 247 LEU A N 1
ATOM 1922 C CA . LEU A 1 247 ? -9.847 -10.303 10.188 1.00 95.94 247 LEU A CA 1
ATOM 1923 C C . LEU A 1 247 ? -11.297 -10.454 9.687 1.00 95.94 247 LEU A C 1
ATOM 1925 O O . LEU A 1 247 ? -12.123 -11.067 10.362 1.00 95.94 247 LEU A O 1
ATOM 1929 N N . GLY A 1 248 ? -11.631 -9.899 8.517 1.00 93.19 248 GLY A N 1
ATOM 1930 C CA . GLY A 1 248 ? -12.977 -9.935 7.940 1.00 93.19 248 GLY A CA 1
ATOM 1931 C C . GLY A 1 248 ? -13.887 -8.779 8.369 1.00 93.19 248 GLY A C 1
ATOM 1932 O O . GLY A 1 248 ? -15.091 -8.812 8.086 1.00 93.19 248 GLY A O 1
ATOM 1933 N N . LEU A 1 249 ? -13.338 -7.753 9.029 1.00 94.44 249 LEU A N 1
ATOM 1934 C CA . LEU A 1 249 ? -14.054 -6.512 9.334 1.00 94.44 249 LEU A CA 1
ATOM 1935 C C . LEU A 1 249 ? -14.134 -5.589 8.114 1.00 94.44 249 LEU A C 1
ATOM 1937 O O . LEU A 1 249 ? -13.537 -5.842 7.067 1.00 94.44 249 LEU A O 1
ATOM 1941 N N . LYS A 1 250 ? -14.914 -4.512 8.249 1.00 94.56 250 LYS A N 1
ATOM 1942 C CA . LYS A 1 250 ? -15.159 -3.513 7.202 1.00 94.56 250 LYS A CA 1
ATOM 1943 C C . LYS A 1 250 ? -14.567 -2.160 7.635 1.00 94.56 250 LYS A C 1
ATOM 1945 O O . LYS A 1 250 ? -15.292 -1.347 8.216 1.00 94.56 250 LYS A O 1
ATOM 1950 N N . PRO A 1 251 ? -13.251 -1.947 7.439 1.00 96.81 251 PRO A N 1
ATOM 1951 C CA . PRO A 1 251 ? -12.585 -0.723 7.861 1.00 96.81 251 PRO A CA 1
ATOM 1952 C C . PRO A 1 251 ? -12.961 0.473 6.980 1.00 96.81 251 PRO A C 1
ATOM 1954 O O . PRO A 1 251 ? -13.359 0.334 5.822 1.00 96.81 251 PRO A O 1
ATOM 1957 N N . LEU A 1 252 ? -12.774 1.656 7.552 1.00 97.50 252 LEU A N 1
ATOM 1958 C CA . LEU A 1 252 ? -12.906 2.964 6.931 1.00 97.50 252 LEU A CA 1
ATOM 1959 C C . LEU A 1 252 ? -11.583 3.712 7.118 1.00 97.50 252 LEU A C 1
ATOM 1961 O O . LEU A 1 252 ? -10.976 3.649 8.189 1.00 97.50 252 LEU A O 1
ATOM 1965 N N . VAL A 1 253 ? -11.155 4.453 6.102 1.00 98.31 253 VAL A N 1
ATOM 1966 C CA . VAL A 1 253 ? -10.025 5.386 6.209 1.00 98.31 253 VAL A CA 1
ATOM 1967 C C . VAL A 1 253 ? -10.607 6.790 6.270 1.00 98.31 253 VAL A C 1
ATOM 1969 O O . VAL A 1 253 ? -11.097 7.294 5.260 1.00 98.31 253 VAL A O 1
ATOM 1972 N N . PHE A 1 254 ? -10.613 7.393 7.459 1.00 98.06 254 PHE A N 1
ATOM 1973 C CA . PHE A 1 254 ? -11.105 8.752 7.660 1.00 98.06 254 PHE A CA 1
ATOM 1974 C C . PHE A 1 254 ? -10.011 9.782 7.418 1.00 98.06 254 PHE A C 1
ATOM 1976 O O . PHE A 1 254 ? -8.840 9.549 7.718 1.00 98.06 254 PHE A O 1
ATOM 1983 N N . PHE A 1 255 ? -10.436 10.950 6.949 1.00 97.06 255 PHE A N 1
ATOM 1984 C CA . PHE A 1 255 ? -9.599 12.118 6.745 1.00 97.06 255 PHE A CA 1
ATOM 1985 C C . PHE A 1 255 ? -10.245 13.350 7.368 1.00 97.06 255 PHE A C 1
ATOM 1987 O O . PHE A 1 255 ? -11.454 13.557 7.232 1.00 97.06 255 PHE A O 1
ATOM 1994 N N . THR A 1 256 ? -9.429 14.183 8.010 1.00 95.62 256 THR A N 1
ATOM 1995 C CA . THR A 1 256 ? -9.786 15.574 8.308 1.00 95.62 256 THR A CA 1
ATOM 1996 C C . THR A 1 256 ? -9.278 16.499 7.199 1.00 95.62 256 THR A C 1
ATOM 1998 O O . THR A 1 256 ? -8.227 16.245 6.603 1.00 95.62 256 THR A O 1
ATOM 2001 N N . GLY A 1 257 ? -10.012 17.580 6.944 1.00 88.88 257 GLY A N 1
ATOM 2002 C CA . GLY A 1 257 ? -9.778 18.514 5.841 1.00 88.88 257 GLY A CA 1
ATOM 2003 C C . GLY A 1 257 ? -10.742 18.301 4.671 1.00 88.88 257 GLY A C 1
ATOM 2004 O O . GLY A 1 257 ? -11.324 17.219 4.491 1.00 88.88 257 GLY A O 1
ATOM 2005 N N . GLY A 1 258 ? -10.936 19.370 3.899 1.00 81.94 258 GLY A N 1
ATOM 2006 C CA . GLY A 1 258 ? -11.819 19.400 2.741 1.00 81.94 258 GLY A CA 1
ATOM 2007 C C . GLY A 1 258 ? -11.483 18.313 1.720 1.00 81.94 258 GLY A C 1
ATOM 2008 O O . GLY A 1 258 ? -10.327 17.961 1.493 1.00 81.94 258 GLY A O 1
ATOM 2009 N N . ILE A 1 259 ? -12.511 17.765 1.066 1.00 81.44 259 ILE A N 1
ATOM 2010 C CA . ILE A 1 259 ? -12.329 16.695 0.072 1.00 81.44 259 ILE A CA 1
ATOM 2011 C C . ILE A 1 259 ? -11.569 17.164 -1.182 1.00 81.44 259 ILE A C 1
ATOM 2013 O O . ILE A 1 259 ? -11.001 16.330 -1.885 1.00 81.44 259 ILE A O 1
ATOM 2017 N N . GLU A 1 260 ? -11.541 18.471 -1.442 1.00 79.69 260 GLU A N 1
ATOM 2018 C CA . GLU A 1 260 ? -10.824 19.082 -2.569 1.00 79.69 260 GLU A CA 1
ATOM 2019 C C . GLU A 1 260 ? -9.339 19.345 -2.267 1.00 79.69 260 GLU A C 1
ATOM 2021 O O . GLU A 1 260 ? -8.560 19.612 -3.179 1.00 79.69 260 GLU A O 1
ATOM 2026 N N . GLU A 1 261 ? -8.930 19.244 -1.000 1.00 82.12 261 GLU A N 1
ATOM 2027 C CA . GLU A 1 261 ? -7.595 19.618 -0.536 1.00 82.12 261 GLU A CA 1
ATOM 2028 C C . GLU A 1 261 ? -6.755 18.395 -0.136 1.00 82.12 261 GLU A C 1
ATOM 2030 O O . GLU A 1 261 ? -7.207 17.240 -0.127 1.00 82.12 261 GLU A O 1
ATOM 2035 N N . ALA A 1 262 ? -5.484 18.641 0.183 1.00 85.25 262 ALA A N 1
ATOM 2036 C CA . ALA A 1 262 ? -4.661 17.641 0.845 1.00 85.25 262 ALA A CA 1
ATOM 2037 C C . ALA A 1 262 ? -5.245 17.350 2.242 1.00 85.25 262 ALA A C 1
ATOM 2039 O O . ALA A 1 262 ? -5.539 18.288 2.981 1.00 85.25 262 ALA A O 1
ATOM 2040 N N . PRO A 1 263 ? -5.418 16.075 2.632 1.00 88.56 263 PRO A N 1
ATOM 2041 C CA . PRO A 1 263 ? -5.954 15.756 3.944 1.00 88.56 263 PRO A CA 1
ATOM 2042 C C . PRO A 1 263 ? -4.946 16.138 5.031 1.00 88.56 263 PRO A C 1
ATOM 2044 O O . PRO A 1 263 ? -3.749 15.868 4.905 1.00 88.56 263 PRO A O 1
ATOM 2047 N N . ASN A 1 264 ? -5.446 16.710 6.124 1.00 91.75 264 ASN A N 1
ATOM 2048 C CA . ASN A 1 264 ? -4.627 17.159 7.249 1.00 91.75 264 ASN A CA 1
ATOM 2049 C C . ASN A 1 264 ? -4.198 15.989 8.142 1.00 91.75 264 ASN A C 1
ATOM 2051 O O . ASN A 1 264 ? -3.053 15.918 8.589 1.00 91.75 264 ASN A O 1
ATOM 2055 N N . HIS A 1 265 ? -5.122 15.065 8.418 1.00 95.44 265 HIS A N 1
ATOM 2056 C CA . HIS A 1 265 ? -4.879 13.909 9.279 1.00 95.44 265 HIS A CA 1
ATOM 2057 C C . HIS A 1 265 ? -5.694 12.702 8.828 1.00 95.44 265 HIS A C 1
ATOM 2059 O O . HIS A 1 265 ? -6.858 12.843 8.457 1.00 95.44 265 HIS A O 1
ATOM 2065 N N . GLY A 1 266 ? -5.082 11.519 8.881 1.00 96.69 266 GLY A N 1
ATOM 2066 C CA . GLY A 1 266 ? -5.745 10.240 8.642 1.00 96.69 266 GLY A CA 1
ATOM 2067 C C . GLY A 1 266 ? -5.979 9.495 9.952 1.00 96.69 266 GLY A C 1
ATOM 2068 O O . GLY A 1 266 ? -5.070 9.425 10.780 1.00 96.69 266 GLY A O 1
ATOM 2069 N N . PHE A 1 267 ? -7.168 8.923 10.133 1.00 98.50 267 PHE A N 1
ATOM 2070 C CA . PHE A 1 267 ? -7.484 8.082 11.290 1.00 98.50 267 PHE A CA 1
ATOM 2071 C C . PHE A 1 267 ? -8.384 6.903 10.906 1.00 98.50 267 PHE A C 1
ATOM 2073 O O . PHE A 1 267 ? -9.036 6.895 9.859 1.00 98.50 267 PHE A O 1
ATOM 2080 N N . LEU A 1 268 ? -8.377 5.861 11.735 1.00 98.75 268 LEU A N 1
ATOM 2081 C CA . LEU A 1 268 ? -9.060 4.609 11.440 1.00 98.75 268 LEU A CA 1
ATOM 2082 C C . LEU A 1 268 ? -10.536 4.699 11.819 1.00 98.75 268 LEU A C 1
ATOM 2084 O O . LEU A 1 268 ? -10.894 5.210 12.881 1.00 98.75 268 LEU A O 1
ATOM 2088 N N . GLY A 1 269 ? -11.385 4.118 10.979 1.00 97.88 269 GLY A N 1
ATOM 2089 C CA . GLY A 1 269 ? -12.731 3.732 11.357 1.00 97.88 269 GLY A CA 1
ATOM 2090 C C . GLY A 1 269 ? -13.035 2.278 11.014 1.00 97.88 269 GLY A C 1
ATOM 2091 O O . GLY A 1 269 ? -12.296 1.618 10.286 1.00 97.88 269 GLY A O 1
ATOM 2092 N N . CYS A 1 270 ? -14.140 1.764 11.537 1.00 96.31 270 CYS A N 1
ATOM 2093 C CA . CYS A 1 270 ? -14.654 0.440 11.215 1.00 96.31 270 CYS A CA 1
ATOM 2094 C C . CYS A 1 270 ? -16.162 0.407 11.435 1.00 96.31 270 CYS A C 1
ATOM 2096 O O . CYS A 1 270 ? -16.655 0.863 12.468 1.00 96.31 270 CYS A O 1
ATOM 2098 N N . TRP A 1 271 ? -16.901 -0.182 10.499 1.00 94.19 271 TRP A N 1
ATOM 2099 C CA . TRP A 1 271 ? -18.305 -0.495 10.737 1.00 94.19 271 TRP A CA 1
ATOM 2100 C C . TRP A 1 271 ? -18.434 -1.493 11.892 1.00 94.19 271 TRP A C 1
ATOM 2102 O O . TRP A 1 271 ? -17.716 -2.497 11.929 1.00 94.19 271 TRP A O 1
ATOM 2112 N N . ARG A 1 272 ? -19.345 -1.224 12.837 1.00 90.62 272 ARG A N 1
ATOM 2113 C CA . ARG A 1 272 ? -19.604 -2.124 13.974 1.00 90.62 272 ARG A CA 1
ATOM 2114 C C . ARG A 1 272 ? -20.323 -3.400 13.539 1.00 90.62 272 ARG A C 1
ATOM 2116 O O . ARG A 1 272 ? -20.020 -4.474 14.047 1.00 90.62 272 ARG A O 1
ATOM 2123 N N . GLU A 1 273 ? -21.232 -3.275 12.578 1.00 79.81 273 GLU A N 1
ATOM 2124 C CA . GLU A 1 273 ? -22.030 -4.367 12.019 1.00 79.81 273 GLU A CA 1
ATOM 2125 C C . GLU A 1 273 ? -21.920 -4.402 10.489 1.00 79.81 273 GLU A C 1
ATOM 2127 O O . GLU A 1 273 ? -21.553 -3.416 9.844 1.00 79.81 273 GLU A O 1
ATOM 2132 N N . ARG A 1 274 ? -22.277 -5.541 9.881 1.00 64.69 274 ARG A N 1
ATOM 2133 C CA . ARG A 1 274 ? -22.400 -5.672 8.422 1.00 64.69 274 ARG A CA 1
ATOM 2134 C C . ARG A 1 274 ? -23.651 -4.918 7.953 1.00 64.69 274 ARG A C 1
ATOM 2136 O O . ARG A 1 274 ? -24.713 -5.510 7.813 1.00 64.69 274 ARG A O 1
ATOM 2143 N N . THR A 1 275 ? -23.550 -3.610 7.739 1.00 58.97 275 THR A N 1
ATOM 2144 C CA . THR A 1 275 ? -24.669 -2.814 7.207 1.00 58.97 275 THR A CA 1
ATOM 2145 C C . THR A 1 275 ? -24.718 -2.874 5.674 1.00 58.97 275 THR A C 1
ATOM 2147 O O . THR A 1 275 ? -23.713 -3.108 5.018 1.00 58.97 275 THR A O 1
ATOM 2150 N N . HIS A 1 276 ? -25.896 -2.696 5.067 1.00 51.62 276 HIS A N 1
ATOM 2151 C CA . HIS A 1 276 ? -26.114 -2.883 3.619 1.00 51.62 276 HIS A CA 1
ATOM 2152 C C . HIS A 1 276 ? -25.977 -1.603 2.770 1.00 51.62 276 HIS A C 1
ATOM 2154 O O . HIS A 1 276 ? -26.593 -1.494 1.710 1.00 51.62 276 HIS A O 1
ATOM 2160 N N . ARG A 1 277 ? -25.211 -0.593 3.202 1.00 58.00 277 ARG A N 1
ATOM 2161 C CA . ARG A 1 277 ? -25.081 0.670 2.446 1.00 58.00 277 ARG A CA 1
ATOM 2162 C C . ARG A 1 277 ? -23.653 1.196 2.453 1.00 58.00 277 ARG A C 1
ATOM 2164 O O . ARG A 1 277 ? -23.323 2.077 3.238 1.00 58.00 277 ARG A O 1
ATOM 2171 N N . PHE A 1 278 ? -22.842 0.701 1.527 1.00 69.62 278 PHE A N 1
ATOM 2172 C CA . PHE A 1 278 ? -21.471 1.158 1.351 1.00 69.62 278 PHE A CA 1
ATOM 2173 C C . PHE A 1 278 ? -21.399 2.046 0.102 1.00 69.62 278 PHE A C 1
ATOM 2175 O O . PHE A 1 278 ? -21.576 1.576 -1.021 1.00 69.62 278 PHE A O 1
ATOM 2182 N N . ARG A 1 279 ? -21.196 3.353 0.291 1.00 86.38 279 ARG A N 1
ATOM 2183 C CA . ARG A 1 279 ? -20.695 4.230 -0.777 1.00 86.38 279 ARG A CA 1
ATOM 2184 C C . ARG A 1 279 ? -19.174 4.298 -0.618 1.00 86.38 279 ARG A C 1
ATOM 2186 O O . ARG A 1 279 ? -18.738 4.466 0.516 1.00 86.38 279 ARG A O 1
ATOM 2193 N N . PRO A 1 280 ? -18.371 4.216 -1.694 1.00 88.75 280 PRO A N 1
ATOM 2194 C CA . PRO A 1 280 ? -16.911 4.172 -1.561 1.00 88.75 280 PRO A CA 1
ATOM 2195 C C . PRO A 1 280 ? -16.297 5.415 -0.925 1.00 88.75 280 PRO A C 1
ATOM 2197 O O . PRO A 1 280 ? -15.269 5.320 -0.266 1.00 88.75 280 PRO A O 1
ATOM 2200 N N . ILE A 1 281 ? -16.933 6.573 -1.103 1.00 92.50 281 ILE A N 1
ATOM 2201 C CA . ILE A 1 281 ? -16.568 7.810 -0.421 1.00 92.50 281 ILE A CA 1
ATOM 2202 C C . ILE A 1 281 ? -17.785 8.277 0.374 1.00 92.50 281 ILE A C 1
ATOM 2204 O O . ILE A 1 281 ? -18.861 8.517 -0.182 1.00 92.50 281 ILE A O 1
ATOM 2208 N N . LEU A 1 282 ? -17.603 8.394 1.683 1.00 92.50 282 LEU A N 1
ATOM 2209 C CA . LEU A 1 282 ? -18.586 8.906 2.621 1.00 92.50 282 LEU A CA 1
ATOM 2210 C C . LEU A 1 282 ? -18.266 10.373 2.902 1.00 92.50 282 LEU A C 1
ATOM 2212 O O . LEU A 1 282 ? -17.185 10.703 3.388 1.00 92.50 282 LEU A O 1
ATOM 2216 N N . THR A 1 283 ? -19.214 11.251 2.595 1.00 91.19 283 THR A N 1
ATOM 2217 C CA . THR A 1 283 ? -19.131 12.692 2.846 1.00 91.19 283 THR A CA 1
ATOM 2218 C C . THR A 1 283 ? -20.304 13.147 3.710 1.00 91.19 283 THR A C 1
ATOM 2220 O O . THR A 1 283 ? -21.263 12.403 3.921 1.00 91.19 283 THR A O 1
ATOM 2223 N N . GLY A 1 284 ? -20.231 14.383 4.203 1.00 90.19 284 GLY A N 1
ATOM 2224 C CA . GLY A 1 284 ? -21.246 14.959 5.080 1.00 90.19 284 GLY A CA 1
ATOM 2225 C C . GLY A 1 284 ? -20.902 14.718 6.544 1.00 90.19 284 GLY A C 1
ATOM 2226 O O . GLY A 1 284 ? -21.291 13.709 7.134 1.00 90.19 284 GLY A O 1
ATOM 2227 N N . HIS A 1 285 ? -20.193 15.681 7.131 1.00 93.50 285 HIS A N 1
ATOM 2228 C CA . HIS A 1 285 ? -19.700 15.624 8.507 1.00 93.50 285 HIS A CA 1
ATOM 2229 C C . HIS A 1 285 ? -20.785 15.270 9.524 1.00 93.50 285 HIS A C 1
ATOM 2231 O O . HIS A 1 285 ? -20.613 14.306 10.265 1.00 93.50 285 HIS A O 1
ATOM 2237 N N . ARG A 1 286 ? -21.935 15.956 9.497 1.00 93.94 286 ARG A N 1
ATOM 2238 C CA . ARG A 1 286 ? -23.040 15.694 10.430 1.00 93.94 286 ARG A CA 1
ATOM 2239 C C . ARG A 1 286 ? -23.527 14.243 10.373 1.00 93.94 286 ARG A C 1
ATOM 2241 O O . ARG A 1 286 ? -23.701 13.617 11.411 1.00 93.94 286 ARG A O 1
ATOM 2248 N N . ALA A 1 287 ? -23.703 13.692 9.173 1.00 93.19 287 ALA A N 1
ATOM 2249 C CA . ALA A 1 287 ? -24.170 12.317 9.004 1.00 93.19 287 ALA A CA 1
ATOM 2250 C C . ALA A 1 287 ? -23.136 11.291 9.497 1.00 93.19 287 ALA A C 1
ATOM 2252 O O . ALA A 1 287 ? -23.505 10.264 10.066 1.00 93.19 287 ALA A O 1
ATOM 2253 N N . LEU A 1 288 ? -21.842 11.560 9.292 1.00 94.81 288 LEU A N 1
ATOM 2254 C CA . LEU A 1 288 ? -20.763 10.730 9.830 1.00 94.81 288 LEU A CA 1
ATOM 2255 C C . LEU A 1 288 ? -20.696 10.821 11.359 1.00 94.81 288 LEU A C 1
ATOM 2257 O O . LEU A 1 288 ? -20.622 9.788 12.021 1.00 94.81 288 LEU A O 1
ATOM 2261 N N . LYS A 1 289 ? -20.794 12.032 11.915 1.00 96.50 289 LYS A N 1
ATOM 2262 C CA . LYS A 1 289 ? -20.808 12.282 13.359 1.00 96.50 289 LYS A CA 1
ATOM 2263 C C . LYS A 1 289 ? -21.955 11.544 14.047 1.00 96.50 289 LYS A C 1
ATOM 2265 O O . LYS A 1 289 ? -21.704 10.786 14.976 1.00 96.50 289 LYS A O 1
ATOM 2270 N N . GLU A 1 290 ? -23.179 11.663 13.531 1.00 95.19 290 GLU A N 1
ATOM 2271 C CA . GLU A 1 290 ? -24.353 10.961 14.070 1.00 95.19 290 GLU A CA 1
ATOM 2272 C C . GLU A 1 290 ? -24.157 9.432 14.070 1.00 95.19 290 GLU A C 1
ATOM 2274 O O . GLU A 1 290 ? -24.531 8.751 15.023 1.00 95.19 290 GLU A O 1
ATOM 2279 N N . ARG A 1 291 ? -23.530 8.864 13.029 1.00 93.94 291 ARG A N 1
ATOM 2280 C CA . ARG A 1 291 ? -23.217 7.421 12.968 1.00 93.94 291 ARG A CA 1
ATOM 2281 C C . ARG A 1 291 ? -22.169 6.999 13.995 1.00 93.94 291 ARG A C 1
ATOM 2283 O O . ARG A 1 291 ? -22.279 5.906 14.550 1.00 93.94 291 ARG A O 1
ATOM 2290 N N . VAL A 1 292 ? -21.166 7.841 14.238 1.00 95.50 292 VAL A N 1
ATOM 2291 C CA . VAL A 1 292 ? -20.151 7.610 15.276 1.00 95.50 292 VAL A CA 1
ATOM 2292 C C . VAL A 1 292 ? -20.780 7.694 16.668 1.00 95.50 292 VAL A C 1
ATOM 2294 O O . VAL A 1 292 ? -20.569 6.799 17.481 1.00 95.50 292 VAL A O 1
ATOM 2297 N N . GLU A 1 293 ? -21.613 8.703 16.930 1.00 95.44 293 GLU A N 1
ATOM 2298 C CA . GLU A 1 293 ? -22.313 8.890 18.211 1.00 95.44 293 GLU A CA 1
ATOM 2299 C C . GLU A 1 293 ? -23.303 7.756 18.513 1.00 95.44 293 GLU A C 1
ATOM 2301 O O . GLU A 1 293 ? -23.397 7.304 19.653 1.00 95.44 293 GLU A O 1
ATOM 2306 N N . ARG A 1 294 ? -23.987 7.223 17.489 1.00 93.44 294 ARG A N 1
ATOM 2307 C CA . ARG A 1 294 ? -24.826 6.015 17.613 1.00 93.44 294 ARG A CA 1
ATOM 2308 C C . ARG A 1 294 ? -24.021 4.717 17.734 1.00 93.44 294 ARG A C 1
ATOM 2310 O O . ARG A 1 294 ? -24.600 3.656 17.954 1.00 93.44 294 ARG A O 1
ATOM 2317 N N . GLY A 1 295 ? -22.700 4.772 17.570 1.00 92.25 295 GLY A N 1
ATOM 2318 C CA . GLY A 1 295 ? -21.825 3.605 17.613 1.00 92.25 295 GLY A CA 1
ATOM 2319 C C . GLY A 1 295 ? -21.971 2.665 16.414 1.00 92.25 295 GLY A C 1
ATOM 2320 O O . GLY A 1 295 ? -21.559 1.514 16.516 1.00 92.25 295 GLY A O 1
ATOM 2321 N N . GLU A 1 296 ? -22.537 3.119 15.290 1.00 92.94 296 GLU A N 1
ATOM 2322 C CA . GLU A 1 296 ? -22.562 2.358 14.028 1.00 92.94 296 GLU A CA 1
ATOM 2323 C C . GLU A 1 296 ? -21.165 2.280 13.399 1.00 92.94 296 GLU A C 1
ATOM 2325 O O . GLU A 1 296 ? -20.807 1.282 12.767 1.00 92.94 296 GLU A O 1
ATOM 2330 N N . ILE A 1 297 ? -20.381 3.345 13.583 1.00 95.12 297 ILE A N 1
ATOM 2331 C CA . ILE A 1 297 ? -18.986 3.441 13.166 1.00 95.12 297 ILE A CA 1
ATOM 2332 C C . ILE A 1 297 ? -18.124 3.595 14.414 1.00 95.12 297 ILE A C 1
ATOM 2334 O O . ILE A 1 297 ? -18.279 4.538 15.188 1.00 95.12 297 ILE A O 1
ATOM 2338 N N . LEU A 1 298 ? -17.181 2.677 14.583 1.00 96.94 298 LEU A N 1
ATOM 2339 C CA . LEU A 1 298 ? -16.100 2.802 15.548 1.00 96.94 298 LEU A CA 1
ATOM 2340 C C . LEU A 1 298 ? -14.992 3.640 14.917 1.00 96.94 298 LEU A C 1
ATOM 2342 O O . LEU A 1 298 ? -14.655 3.418 13.758 1.00 96.94 298 LEU A O 1
ATOM 2346 N N . VAL A 1 299 ? -14.416 4.568 15.674 1.00 98.44 299 VAL A N 1
ATOM 2347 C CA . VAL A 1 299 ? -13.265 5.383 15.255 1.00 98.44 299 VAL A CA 1
ATOM 2348 C C . VAL A 1 299 ? -12.111 5.216 16.238 1.00 98.44 299 VAL A C 1
ATOM 2350 O O . VAL A 1 299 ? -12.331 4.868 17.405 1.00 98.44 299 VAL A O 1
ATOM 2353 N N . LEU A 1 300 ? -10.886 5.398 15.743 1.00 98.44 300 LEU A N 1
ATOM 2354 C CA . LEU A 1 300 ? -9.656 5.231 16.511 1.00 98.44 300 LEU A CA 1
ATOM 2355 C C . LEU A 1 300 ? -8.541 6.141 15.992 1.00 98.44 300 LEU A C 1
ATOM 2357 O O . LEU A 1 300 ? -8.253 6.166 14.794 1.00 98.44 300 LEU A O 1
ATOM 2361 N N . GLU A 1 301 ? -7.860 6.838 16.903 1.00 98.38 301 GLU A N 1
ATOM 2362 C CA . GLU A 1 301 ? -6.624 7.550 16.581 1.00 98.38 301 GLU A CA 1
ATOM 2363 C C . GLU A 1 301 ? -5.484 6.550 16.332 1.00 98.38 301 GLU A C 1
ATOM 2365 O O . GLU A 1 301 ? -4.842 6.066 17.267 1.00 98.38 301 GLU A O 1
ATOM 2370 N N . SER A 1 302 ? -5.224 6.256 15.057 1.00 97.88 302 SER A N 1
ATOM 2371 C CA . SER A 1 302 ? -4.250 5.255 14.605 1.00 97.88 302 SER A CA 1
ATOM 2372 C C . SER A 1 302 ? -2.831 5.508 15.119 1.00 97.88 302 SER A C 1
ATOM 2374 O O . SER A 1 302 ? -2.102 4.563 15.419 1.00 97.88 302 SER A O 1
ATOM 2376 N N . THR A 1 303 ? -2.419 6.777 15.234 1.00 97.38 303 THR A N 1
ATOM 2377 C CA . THR A 1 303 ? -1.055 7.132 15.667 1.00 97.38 303 THR A CA 1
ATOM 2378 C C . THR A 1 303 ? -0.827 6.926 17.161 1.00 97.38 303 THR A C 1
ATOM 2380 O O . THR A 1 303 ? 0.319 6.962 17.607 1.00 97.38 303 THR A O 1
ATOM 2383 N N . GLY A 1 304 ? -1.886 6.651 17.933 1.00 97.81 304 GLY A N 1
ATOM 2384 C CA . GLY A 1 304 ? -1.790 6.307 19.352 1.00 97.81 304 GLY A CA 1
ATOM 2385 C C . GLY A 1 304 ? -1.004 5.017 19.626 1.00 97.81 304 GLY A C 1
ATOM 2386 O O . GLY A 1 304 ? -0.534 4.826 20.745 1.00 97.81 304 GLY A O 1
ATOM 2387 N N . VAL A 1 305 ? -0.794 4.166 18.612 1.00 97.06 305 VAL A N 1
ATOM 2388 C CA . VAL A 1 305 ? 0.083 2.982 18.695 1.00 97.06 305 VAL A CA 1
ATOM 2389 C C . VAL A 1 305 ? 1.568 3.373 18.761 1.00 97.06 305 VAL A C 1
ATOM 2391 O O . VAL A 1 305 ? 2.375 2.676 19.386 1.00 97.06 305 VAL A O 1
ATOM 2394 N N . CYS A 1 306 ? 1.954 4.486 18.128 1.00 96.62 306 CYS A N 1
ATOM 2395 C CA . CYS A 1 306 ? 3.353 4.889 18.021 1.00 96.62 306 CYS A CA 1
ATOM 2396 C C . CYS A 1 306 ? 3.975 5.161 19.402 1.00 96.62 306 CYS A C 1
ATOM 2398 O O . CYS A 1 306 ? 3.303 5.532 20.367 1.00 96.62 306 CYS A O 1
ATOM 2400 N N . GLN A 1 307 ? 5.284 4.955 19.515 1.00 93.50 307 GLN A N 1
ATOM 2401 C CA . GLN A 1 307 ? 6.044 5.218 20.735 1.00 93.50 307 GLN A CA 1
ATOM 2402 C C . GLN A 1 307 ? 6.135 6.717 21.061 1.00 93.50 307 GLN A C 1
ATOM 2404 O O . GLN A 1 307 ? 5.931 7.591 20.213 1.00 93.50 307 GLN A O 1
ATOM 2409 N N . GLY A 1 308 ? 6.493 7.008 22.312 1.00 91.44 308 GLY A N 1
ATOM 2410 C CA . GLY A 1 308 ? 6.714 8.366 22.798 1.00 91.44 308 GLY A CA 1
ATOM 2411 C C . GLY A 1 308 ? 5.429 9.077 23.242 1.00 91.44 308 GLY A C 1
ATOM 2412 O O . GLY A 1 308 ? 4.424 8.427 23.527 1.00 91.44 308 GLY A O 1
ATOM 2413 N N . PRO A 1 309 ? 5.431 10.422 23.299 1.00 90.00 309 PRO A N 1
ATOM 2414 C CA . PRO A 1 309 ? 4.352 11.210 23.911 1.00 90.00 309 PRO A CA 1
ATOM 2415 C C . PRO A 1 309 ? 2.978 11.087 23.237 1.00 90.00 309 PRO A C 1
ATOM 2417 O O . PRO A 1 309 ? 1.975 11.532 23.789 1.00 90.00 309 PRO A O 1
ATOM 2420 N N . ARG A 1 310 ? 2.921 10.533 22.019 1.00 91.00 310 ARG A N 1
ATOM 2421 C CA . ARG A 1 310 ? 1.668 10.319 21.282 1.00 91.00 310 ARG A CA 1
ATOM 2422 C C . ARG A 1 310 ? 0.959 9.032 21.679 1.00 91.00 310 ARG A C 1
ATOM 2424 O O . ARG A 1 310 ? -0.202 8.896 21.304 1.00 91.00 310 ARG A O 1
ATOM 2431 N N . ARG A 1 311 ? 1.629 8.129 22.405 1.00 96.50 311 ARG A N 1
ATOM 2432 C CA . ARG A 1 311 ? 1.080 6.830 22.786 1.00 96.50 311 ARG A CA 1
ATOM 2433 C C . ARG A 1 311 ? -0.201 7.003 23.596 1.00 96.50 311 ARG A C 1
ATOM 2435 O O . ARG A 1 311 ? -0.229 7.767 24.558 1.00 96.50 311 ARG A O 1
ATOM 2442 N N . LEU A 1 312 ? -1.244 6.282 23.207 1.00 98.12 312 LEU A N 1
ATOM 2443 C CA . LEU A 1 312 ? -2.541 6.267 23.880 1.00 98.12 312 LEU A CA 1
ATOM 2444 C C . LEU A 1 312 ? -2.956 4.830 24.136 1.00 98.12 312 LEU A C 1
ATOM 2446 O O . LEU A 1 312 ? -2.741 3.977 23.279 1.00 98.12 312 LEU A O 1
ATOM 2450 N N . ASP A 1 313 ? -3.620 4.570 25.256 1.00 98.25 313 ASP A N 1
ATOM 2451 C CA . ASP A 1 313 ? -4.415 3.352 25.363 1.00 98.25 313 ASP A CA 1
ATOM 2452 C C . ASP A 1 313 ? -5.616 3.392 24.397 1.00 98.25 313 ASP A C 1
ATOM 2454 O O . ASP A 1 313 ? -5.912 4.411 23.762 1.00 98.25 313 ASP A O 1
ATOM 2458 N N . PHE A 1 314 ? -6.291 2.252 24.254 1.00 98.44 314 PHE A N 1
ATOM 2459 C CA . PHE A 1 314 ? -7.395 2.109 23.311 1.00 98.44 314 PHE A CA 1
ATOM 2460 C C . PHE A 1 314 ? -8.525 3.121 23.557 1.00 98.44 314 PHE A C 1
ATOM 2462 O O . PHE A 1 314 ? -8.997 3.751 22.613 1.00 98.44 314 PHE A O 1
ATOM 2469 N N . GLU A 1 315 ? -8.938 3.322 24.811 1.00 98.38 315 GLU A N 1
ATOM 2470 C CA . GLU A 1 315 ? -10.068 4.196 25.152 1.00 98.38 315 GLU A CA 1
ATOM 2471 C C . GLU A 1 315 ? -9.738 5.671 24.882 1.00 98.38 315 GLU A C 1
ATOM 2473 O O . GLU A 1 315 ? -10.541 6.408 24.300 1.00 98.38 315 GLU A O 1
ATOM 2478 N N . ALA A 1 316 ? -8.522 6.101 25.227 1.00 98.44 316 ALA A N 1
ATOM 2479 C CA . ALA A 1 316 ? -8.034 7.440 24.933 1.00 98.44 316 ALA A CA 1
ATOM 2480 C C . ALA A 1 316 ? -7.894 7.680 23.421 1.00 98.44 316 ALA A C 1
ATOM 2482 O O . ALA A 1 316 ? -8.204 8.777 22.944 1.00 98.44 316 ALA A O 1
ATOM 2483 N N . ALA A 1 317 ? -7.477 6.668 22.652 1.00 98.50 317 ALA A N 1
ATOM 2484 C CA . ALA A 1 317 ? -7.418 6.742 21.194 1.00 98.50 317 ALA A CA 1
ATOM 2485 C C . ALA A 1 317 ? -8.812 6.844 20.554 1.00 98.50 317 ALA A C 1
ATOM 2487 O O . ALA A 1 317 ? -8.996 7.644 19.631 1.00 98.50 317 ALA A O 1
ATOM 2488 N N . GLN A 1 318 ? -9.806 6.106 21.064 1.00 98.12 318 GLN A N 1
ATOM 2489 C CA . GLN A 1 318 ? -11.198 6.244 20.619 1.00 98.12 318 GLN A CA 1
ATOM 2490 C C . GLN A 1 318 ? -11.717 7.655 20.905 1.00 98.12 318 GLN A C 1
ATOM 2492 O O . GLN A 1 318 ? -12.161 8.345 19.984 1.00 98.12 318 GLN A O 1
ATOM 2497 N N . LYS A 1 319 ? -11.576 8.129 22.150 1.00 98.06 319 LYS A N 1
ATOM 2498 C CA . LYS A 1 319 ? -12.016 9.472 22.553 1.00 98.06 319 LYS A CA 1
ATOM 2499 C C . LYS A 1 319 ? -11.371 10.567 21.700 1.00 98.06 319 LYS A C 1
ATOM 2501 O O . LYS A 1 319 ? -12.069 11.434 21.183 1.00 98.06 319 LYS A O 1
ATOM 2506 N N . ARG A 1 320 ? -10.052 10.499 21.479 1.00 98.00 320 ARG A N 1
ATOM 2507 C CA . ARG A 1 320 ? -9.336 11.488 20.656 1.00 98.00 320 ARG A CA 1
ATOM 2508 C C . ARG A 1 320 ? -9.868 11.545 19.224 1.00 98.00 320 ARG A C 1
ATOM 2510 O O . ARG A 1 320 ? -9.999 12.639 18.685 1.00 98.00 320 ARG A O 1
ATOM 2517 N N . SER A 1 321 ? -10.185 10.397 18.625 1.00 97.56 321 SER A N 1
ATOM 2518 C CA . SER A 1 321 ? -10.751 10.365 17.272 1.00 97.56 321 SER A CA 1
ATOM 2519 C C . SER A 1 321 ? -12.195 10.869 17.198 1.00 97.56 321 SER A C 1
ATOM 2521 O O . SER A 1 321 ? -12.560 11.525 16.226 1.00 97.56 321 SER A O 1
ATOM 2523 N N . GLN A 1 322 ? -13.003 10.652 18.241 1.00 97.38 322 GLN A N 1
ATOM 2524 C CA . GLN A 1 322 ? -14.341 11.248 18.352 1.00 97.38 322 GLN A CA 1
ATOM 2525 C C . GLN A 1 322 ? -14.263 12.780 18.445 1.00 97.38 322 GLN A C 1
ATOM 2527 O O . GLN A 1 322 ? -15.040 13.477 17.794 1.00 97.38 322 GLN A O 1
ATOM 2532 N N . ASP A 1 323 ? -13.274 13.317 19.170 1.00 97.06 323 ASP A N 1
ATOM 2533 C CA . ASP A 1 323 ? -13.069 14.765 19.298 1.00 97.06 323 ASP A CA 1
ATOM 2534 C C . ASP A 1 323 ? -12.753 15.459 17.961 1.00 97.06 323 ASP A C 1
ATOM 2536 O O . ASP A 1 323 ? -12.961 16.668 17.846 1.00 97.06 323 ASP A O 1
ATOM 2540 N N . PHE A 1 324 ? -12.275 14.745 16.934 1.00 97.00 324 PHE A N 1
ATOM 2541 C CA . PHE A 1 324 ? -12.056 15.341 15.609 1.00 97.00 324 PHE A CA 1
ATOM 2542 C C . PHE A 1 324 ? -13.347 15.883 14.999 1.00 97.00 324 PHE A C 1
ATOM 2544 O O . PHE A 1 324 ? -13.337 16.985 14.456 1.00 97.00 324 PHE A O 1
ATOM 2551 N N . PHE A 1 325 ? -14.471 15.191 15.197 1.00 96.19 325 PHE A N 1
ATOM 2552 C CA . PHE A 1 325 ? -15.793 15.631 14.738 1.00 96.19 325 PHE A CA 1
ATOM 2553 C C . PHE A 1 325 ? -16.310 16.884 15.463 1.00 96.19 325 PHE A C 1
ATOM 2555 O O . PHE A 1 325 ? -17.300 17.474 15.037 1.00 96.19 325 PHE A O 1
ATOM 2562 N N . ASN A 1 326 ? -15.665 17.298 16.556 1.00 93.88 326 ASN A N 1
ATOM 2563 C CA . ASN A 1 326 ? -15.968 18.546 17.262 1.00 93.88 326 ASN A CA 1
ATOM 2564 C C . ASN A 1 326 ? -15.001 19.685 16.901 1.00 93.88 326 ASN A C 1
ATOM 2566 O O . ASN A 1 326 ? -15.271 20.833 17.235 1.00 93.88 326 ASN A O 1
ATOM 2570 N N . LYS A 1 327 ? -13.868 19.377 16.258 1.00 93.31 327 LYS A N 1
ATOM 2571 C CA . LYS A 1 327 ? -12.795 20.341 15.957 1.00 93.31 327 LYS A CA 1
ATOM 2572 C C . LYS A 1 327 ? -12.824 20.859 14.522 1.00 93.31 327 LYS A C 1
ATOM 2574 O O . LYS A 1 327 ? -12.192 21.871 14.241 1.00 93.31 327 LYS A O 1
ATOM 2579 N N . THR A 1 328 ? -13.497 20.156 13.618 1.00 91.12 328 THR A N 1
ATOM 2580 C CA . THR A 1 328 ? -13.623 20.537 12.209 1.00 91.12 328 THR A CA 1
ATOM 2581 C C . THR A 1 328 ? -14.924 19.994 11.628 1.00 91.12 328 THR A C 1
ATOM 2583 O O . THR A 1 328 ? -15.366 18.913 12.024 1.00 91.12 328 THR A O 1
ATOM 2586 N N . ASP A 1 329 ? -15.499 20.731 10.677 1.00 90.25 329 ASP A N 1
ATOM 2587 C CA . ASP A 1 329 ? -16.658 20.319 9.876 1.00 90.25 329 ASP A CA 1
ATOM 2588 C C . ASP A 1 329 ? -16.249 19.623 8.565 1.00 90.25 329 ASP A C 1
ATOM 2590 O O . ASP A 1 329 ? -17.088 19.152 7.796 1.00 90.25 329 ASP A O 1
ATOM 2594 N N . GLU A 1 330 ? -14.947 19.511 8.307 1.00 92.94 330 GLU A N 1
ATOM 2595 C CA . GLU A 1 330 ? -14.407 18.896 7.102 1.00 92.94 330 GLU A CA 1
ATOM 2596 C C . GLU A 1 330 ? -13.882 17.499 7.412 1.00 92.94 330 GLU A C 1
ATOM 2598 O O . GLU A 1 330 ? -12.708 17.291 7.724 1.00 92.94 330 GLU A O 1
ATOM 2603 N N . ILE A 1 331 ? -14.789 16.525 7.359 1.00 95.38 331 ILE A N 1
ATOM 2604 C CA . ILE A 1 331 ? -14.462 15.112 7.542 1.00 95.38 331 ILE A CA 1
ATOM 2605 C C . ILE A 1 331 ? -15.123 14.291 6.446 1.00 95.38 331 ILE A C 1
ATOM 2607 O O . ILE A 1 331 ? -16.311 14.443 6.144 1.00 95.38 331 ILE A O 1
ATOM 2611 N N . HIS A 1 332 ? -14.343 13.382 5.879 1.00 95.44 332 HIS A N 1
ATOM 2612 C CA . HIS A 1 332 ? -14.810 12.383 4.933 1.00 95.44 332 HIS A CA 1
ATOM 2613 C C . HIS A 1 332 ? -14.098 11.053 5.186 1.00 95.44 332 HIS A C 1
ATOM 2615 O O . HIS A 1 332 ? -13.089 10.996 5.890 1.00 95.44 332 HIS A O 1
ATOM 2621 N N . ALA A 1 333 ? -14.630 9.970 4.629 1.00 95.88 333 ALA A N 1
ATOM 2622 C CA . ALA A 1 333 ? -14.025 8.651 4.748 1.00 95.88 333 ALA A CA 1
ATOM 2623 C C . ALA A 1 333 ? -14.063 7.893 3.428 1.00 95.88 333 ALA A C 1
ATOM 2625 O O . ALA A 1 333 ? -14.994 8.050 2.638 1.00 95.88 333 ALA A O 1
ATOM 2626 N N . VAL A 1 334 ? -13.071 7.035 3.219 1.00 96.38 334 VAL A N 1
ATOM 2627 C CA . VAL A 1 334 ? -13.109 6.008 2.179 1.00 96.38 334 VAL A CA 1
ATOM 2628 C C . VAL A 1 334 ? -13.556 4.703 2.815 1.00 96.38 334 VAL A C 1
ATOM 2630 O O . VAL A 1 334 ? -12.939 4.216 3.765 1.00 96.38 334 VAL A O 1
ATOM 2633 N N . ASP A 1 335 ? -14.639 4.148 2.285 1.00 95.94 335 ASP A N 1
ATOM 2634 C CA . ASP A 1 335 ? -15.150 2.848 2.681 1.00 95.94 335 ASP A CA 1
ATOM 2635 C C . ASP A 1 335 ? -14.454 1.753 1.884 1.00 95.94 335 ASP A C 1
ATOM 2637 O O . ASP A 1 335 ? -14.679 1.588 0.681 1.00 95.94 335 ASP A O 1
ATOM 2641 N N . ILE A 1 336 ? -13.594 1.001 2.571 1.00 96.25 336 ILE A N 1
ATOM 2642 C CA . ILE A 1 336 ? -12.774 -0.028 1.938 1.00 96.25 336 ILE A CA 1
ATOM 2643 C C . ILE A 1 336 ? -13.661 -1.128 1.365 1.00 96.25 336 ILE A C 1
ATOM 2645 O O . ILE A 1 336 ? -13.455 -1.550 0.231 1.00 96.25 336 ILE A O 1
ATOM 2649 N N . ALA A 1 337 ? -14.697 -1.539 2.099 1.00 92.81 337 ALA A N 1
ATOM 2650 C CA . ALA A 1 337 ? -15.601 -2.600 1.681 1.00 92.81 337 ALA A CA 1
ATOM 2651 C C . ALA A 1 337 ? -16.395 -2.231 0.425 1.00 92.81 337 ALA A C 1
ATOM 2653 O O . ALA A 1 337 ? -16.575 -3.080 -0.446 1.00 92.81 337 ALA A O 1
ATOM 2654 N N . ALA A 1 338 ? -16.844 -0.975 0.325 1.00 92.69 338 ALA A N 1
ATOM 2655 C CA . ALA A 1 338 ? -17.489 -0.470 -0.886 1.00 92.69 338 ALA A CA 1
ATOM 2656 C C . ALA A 1 338 ? -16.522 -0.304 -2.055 1.00 92.69 338 ALA A C 1
ATOM 2658 O O . ALA A 1 338 ? -16.930 -0.449 -3.203 1.00 92.69 338 ALA A O 1
ATOM 2659 N N . ALA A 1 339 ? -15.265 0.052 -1.783 1.00 93.25 339 ALA A N 1
ATOM 2660 C CA . ALA A 1 339 ? -14.262 0.213 -2.826 1.00 93.25 339 ALA A CA 1
ATOM 2661 C C . ALA A 1 339 ? -13.864 -1.137 -3.455 1.00 93.25 339 ALA A C 1
ATOM 2663 O O . ALA A 1 339 ? -13.475 -1.163 -4.624 1.00 93.25 339 ALA A O 1
ATOM 2664 N N . ARG A 1 340 ? -13.983 -2.252 -2.714 1.00 90.81 340 ARG A N 1
ATOM 2665 C CA . ARG A 1 340 ? -13.653 -3.609 -3.186 1.00 90.81 340 ARG A CA 1
ATOM 2666 C C . ARG A 1 340 ? -14.715 -4.226 -4.109 1.00 90.81 340 ARG A C 1
ATOM 2668 O O . ARG A 1 340 ? -15.909 -3.986 -3.925 1.00 90.81 340 ARG A O 1
ATOM 2675 N N . PRO A 1 341 ? -14.317 -5.158 -4.999 1.00 88.06 341 PRO A N 1
ATOM 2676 C CA . PRO A 1 341 ? -15.251 -6.069 -5.658 1.00 88.06 341 PRO A CA 1
ATOM 2677 C C . PRO A 1 341 ? -16.093 -6.888 -4.657 1.00 88.06 341 PRO A C 1
ATOM 2679 O O . PRO A 1 341 ? -15.577 -7.278 -3.607 1.00 88.06 341 PRO A O 1
ATOM 2682 N N . PRO A 1 342 ? -17.366 -7.202 -4.971 1.00 83.31 342 PRO A N 1
ATOM 2683 C CA . PRO A 1 342 ? -18.067 -6.895 -6.222 1.00 83.31 342 PRO A CA 1
ATOM 2684 C C . PRO A 1 342 ? -18.697 -5.488 -6.281 1.00 83.31 342 PRO A C 1
ATOM 2686 O O . PRO A 1 342 ? -19.277 -5.149 -7.305 1.00 83.31 342 PRO A O 1
ATOM 2689 N N . TYR A 1 343 ? -18.627 -4.685 -5.213 1.00 84.50 343 TYR A N 1
ATOM 2690 C CA . TYR A 1 343 ? -19.322 -3.390 -5.132 1.00 84.50 343 TYR A CA 1
ATOM 2691 C C . TYR A 1 343 ? -18.567 -2.249 -5.825 1.00 84.50 343 TYR A C 1
ATOM 2693 O O . TYR A 1 343 ? -19.181 -1.390 -6.453 1.00 84.50 343 TYR A O 1
ATOM 2701 N N . GLY A 1 344 ? -17.243 -2.256 -5.717 1.00 86.56 344 GLY A N 1
ATOM 2702 C CA . GLY A 1 344 ? -16.330 -1.344 -6.393 1.00 86.56 344 GLY A CA 1
ATOM 2703 C C . GLY A 1 344 ? -15.279 -2.094 -7.208 1.00 86.56 344 GLY A C 1
ATOM 2704 O O . GLY A 1 344 ? -15.271 -3.324 -7.284 1.00 86.56 344 GLY A O 1
ATOM 2705 N N . ALA A 1 345 ? -14.373 -1.345 -7.833 1.00 85.88 345 ALA A N 1
ATOM 2706 C CA . ALA A 1 345 ? -13.341 -1.895 -8.713 1.00 85.88 345 ALA A CA 1
ATOM 2707 C C . ALA A 1 345 ? -11.950 -1.995 -8.057 1.00 85.88 345 ALA A C 1
ATOM 2709 O O . ALA A 1 345 ? -11.053 -2.628 -8.614 1.00 85.88 345 ALA A O 1
ATOM 2710 N N . VAL A 1 346 ? -11.750 -1.398 -6.876 1.00 91.38 346 VAL A N 1
ATOM 2711 C CA . VAL A 1 346 ? -10.419 -1.221 -6.283 1.00 91.38 346 VAL A CA 1
ATOM 2712 C C . VAL A 1 346 ? -9.936 -2.507 -5.626 1.00 91.38 346 VAL A C 1
ATOM 2714 O O . VAL A 1 346 ? -10.473 -2.971 -4.618 1.00 91.38 346 VAL A O 1
ATOM 2717 N N . ARG A 1 347 ? -8.853 -3.066 -6.158 1.00 90.88 347 ARG A N 1
ATOM 2718 C CA . ARG A 1 347 ? -8.156 -4.217 -5.572 1.00 90.88 347 ARG A CA 1
ATOM 2719 C C . ARG A 1 347 ? -6.947 -3.752 -4.754 1.00 90.88 347 ARG A C 1
ATOM 2721 O O . ARG A 1 347 ? -6.428 -2.670 -5.025 1.00 90.88 347 ARG A O 1
ATOM 2728 N N . PRO A 1 348 ? -6.497 -4.535 -3.755 1.00 92.62 348 PRO A N 1
ATOM 2729 C CA . PRO A 1 348 ? -5.219 -4.274 -3.105 1.00 92.62 348 PRO A CA 1
ATOM 2730 C C . PRO A 1 348 ? -4.114 -4.191 -4.158 1.00 92.62 348 PRO A C 1
ATOM 2732 O O . PRO A 1 348 ? -4.096 -4.997 -5.095 1.00 92.62 348 PRO A O 1
ATOM 2735 N N . MET A 1 349 ? -3.202 -3.232 -4.014 1.00 87.81 349 MET A N 1
ATOM 2736 C CA . MET A 1 349 ? -2.024 -3.177 -4.867 1.00 87.81 349 MET A CA 1
ATOM 2737 C C . MET A 1 349 ? -1.230 -4.464 -4.715 1.00 87.81 349 MET A C 1
ATOM 2739 O O . MET A 1 349 ? -1.034 -4.979 -3.612 1.00 87.81 349 MET A O 1
ATOM 2743 N N . LEU A 1 350 ? -0.732 -4.962 -5.841 1.00 76.88 350 LEU A N 1
ATOM 2744 C CA . LEU A 1 350 ? 0.358 -5.917 -5.797 1.00 76.88 350 LEU A CA 1
ATOM 2745 C C . LEU A 1 350 ? 1.552 -5.200 -5.182 1.00 76.88 350 LEU A C 1
ATOM 2747 O O . LEU A 1 350 ? 1.897 -4.098 -5.603 1.00 76.88 350 LEU A O 1
ATOM 2751 N N . ILE A 1 351 ? 2.140 -5.814 -4.164 1.00 71.56 351 ILE A N 1
ATOM 2752 C CA . ILE A 1 351 ? 3.342 -5.288 -3.539 1.00 71.56 351 ILE A CA 1
ATOM 2753 C C . ILE A 1 351 ? 4.462 -5.526 -4.543 1.00 71.56 351 ILE A C 1
ATOM 2755 O O . ILE A 1 351 ? 4.794 -6.688 -4.790 1.00 71.56 351 ILE A O 1
ATOM 2759 N N . PRO A 1 352 ? 4.992 -4.473 -5.183 1.00 70.31 352 PRO A N 1
ATOM 2760 C CA . PRO A 1 352 ? 6.019 -4.660 -6.174 1.00 70.31 352 PRO A CA 1
ATOM 2761 C C . PRO A 1 352 ? 7.295 -5.104 -5.465 1.00 70.31 352 PRO A C 1
ATOM 2763 O O . PRO A 1 352 ? 7.568 -4.683 -4.335 1.00 70.31 352 PRO A O 1
ATOM 2766 N N . ASP A 1 353 ? 8.087 -5.923 -6.150 1.00 82.44 353 ASP A N 1
ATOM 2767 C CA . ASP A 1 353 ? 9.419 -6.292 -5.681 1.00 82.44 353 ASP A CA 1
ATOM 2768 C C . ASP A 1 353 ? 10.293 -5.031 -5.476 1.00 82.44 353 ASP A C 1
ATOM 2770 O O . ASP A 1 353 ? 9.952 -3.919 -5.912 1.00 82.44 353 ASP A O 1
ATOM 2774 N N . GLU A 1 354 ? 11.437 -5.169 -4.803 1.00 82.75 354 GLU A N 1
ATOM 2775 C CA . GLU A 1 354 ? 12.351 -4.047 -4.560 1.00 82.75 354 GLU A CA 1
ATOM 2776 C C . GLU A 1 354 ? 12.663 -3.300 -5.879 1.00 82.75 354 GLU A C 1
ATOM 2778 O O . GLU A 1 354 ? 12.750 -3.952 -6.925 1.00 82.75 354 GLU A O 1
ATOM 2783 N N . PRO A 1 355 ? 12.804 -1.952 -5.897 1.00 81.06 355 PRO A N 1
ATOM 2784 C CA . PRO A 1 355 ? 13.077 -1.198 -7.127 1.00 81.06 355 PRO A CA 1
ATOM 2785 C C . PRO A 1 355 ? 14.115 -1.832 -8.060 1.00 81.06 355 PRO A C 1
ATOM 2787 O O . PRO A 1 355 ? 13.864 -1.972 -9.256 1.00 81.06 355 PRO A O 1
ATOM 2790 N N . VAL A 1 356 ? 15.238 -2.288 -7.500 1.00 86.00 356 VAL A N 1
ATOM 2791 C CA . VAL A 1 356 ? 16.305 -2.969 -8.242 1.00 86.00 356 VAL A CA 1
ATOM 2792 C C . VAL A 1 356 ? 15.841 -4.291 -8.861 1.00 86.00 356 VAL A C 1
ATOM 2794 O O . VAL A 1 356 ? 16.182 -4.580 -10.002 1.00 86.00 356 VAL A O 1
ATOM 2797 N N . VAL A 1 357 ? 15.010 -5.073 -8.169 1.00 90.62 357 VAL A N 1
ATOM 2798 C CA . VAL A 1 357 ? 14.455 -6.339 -8.673 1.00 90.62 357 VAL A CA 1
ATOM 2799 C C . VAL A 1 357 ? 13.446 -6.085 -9.796 1.00 90.62 357 VAL A C 1
ATOM 2801 O O . VAL A 1 357 ? 13.496 -6.747 -10.835 1.00 90.62 357 VAL A O 1
ATOM 2804 N N . ARG A 1 358 ? 12.573 -5.081 -9.646 1.00 85.56 358 ARG A N 1
ATOM 2805 C CA . ARG A 1 358 ? 11.665 -4.642 -10.721 1.00 85.56 358 ARG A CA 1
ATOM 2806 C C . ARG A 1 358 ? 12.431 -4.190 -11.956 1.00 85.56 358 ARG A C 1
ATOM 2808 O O . ARG A 1 358 ? 12.108 -4.606 -13.071 1.00 85.56 358 ARG A O 1
ATOM 2815 N N . GLN A 1 359 ? 13.454 -3.361 -11.759 1.00 85.19 359 GLN A N 1
ATOM 2816 C CA . GLN A 1 359 ? 14.327 -2.908 -12.833 1.00 85.19 359 GLN A CA 1
ATOM 2817 C C . GLN A 1 359 ? 15.045 -4.093 -13.480 1.00 85.19 359 GLN A C 1
ATOM 2819 O O . GLN A 1 359 ? 15.067 -4.177 -14.703 1.00 85.19 359 GLN A O 1
ATOM 2824 N N . ALA A 1 360 ? 15.540 -5.050 -12.693 1.00 91.44 360 ALA A N 1
ATOM 2825 C CA . ALA A 1 360 ? 16.193 -6.249 -13.196 1.00 91.44 360 ALA A CA 1
ATOM 2826 C C . ALA A 1 360 ? 15.266 -7.085 -14.081 1.00 91.44 360 ALA A C 1
ATOM 2828 O O . ALA A 1 360 ? 15.626 -7.433 -15.203 1.00 91.44 360 ALA A O 1
ATOM 2829 N N . TYR A 1 361 ? 14.038 -7.357 -13.638 1.00 89.69 361 TYR A N 1
ATOM 2830 C CA . TYR A 1 361 ? 13.061 -8.051 -14.476 1.00 89.69 361 TYR A CA 1
ATOM 2831 C C . TYR A 1 361 ? 12.678 -7.263 -15.723 1.00 89.69 361 TYR A C 1
ATOM 2833 O O . TYR A 1 361 ? 12.374 -7.871 -16.748 1.00 89.69 361 TYR A O 1
ATOM 2841 N N . GLY A 1 362 ? 12.702 -5.935 -15.647 1.00 84.12 362 GLY A N 1
ATOM 2842 C CA . GLY A 1 362 ? 12.507 -5.081 -16.803 1.00 84.12 362 GLY A CA 1
ATOM 2843 C C . GLY A 1 362 ? 13.614 -5.209 -17.832 1.00 84.12 362 GLY A C 1
ATOM 2844 O O . GLY A 1 362 ? 13.343 -5.595 -18.959 1.00 84.12 362 GLY A O 1
ATOM 2845 N N . GLN A 1 363 ? 14.855 -5.009 -17.403 1.00 89.69 363 GLN A N 1
ATOM 2846 C CA . GLN A 1 363 ? 16.050 -5.139 -18.236 1.00 89.69 363 GLN A CA 1
ATOM 2847 C C . GLN A 1 363 ? 16.197 -6.555 -18.816 1.00 89.69 363 GLN A C 1
ATOM 2849 O O . GLN A 1 363 ? 16.630 -6.726 -19.951 1.00 89.69 363 GLN A O 1
ATOM 2854 N N . ALA A 1 364 ? 15.782 -7.582 -18.068 1.00 90.81 364 ALA A N 1
ATOM 2855 C CA . ALA A 1 364 ? 15.727 -8.958 -18.554 1.00 90.81 364 ALA A CA 1
ATOM 2856 C C . ALA A 1 364 ? 14.754 -9.126 -19.734 1.00 90.81 364 ALA A C 1
ATOM 2858 O O . ALA A 1 364 ? 15.059 -9.848 -20.683 1.00 90.81 364 ALA A O 1
ATOM 2859 N N . ARG A 1 365 ? 13.582 -8.476 -19.667 1.00 85.88 365 ARG A N 1
ATOM 2860 C CA . ARG A 1 365 ? 12.602 -8.464 -20.763 1.00 85.88 365 ARG A CA 1
ATOM 2861 C C . ARG A 1 365 ? 13.139 -7.660 -21.940 1.00 85.88 365 ARG A C 1
ATOM 2863 O O . ARG A 1 365 ? 13.189 -8.193 -23.037 1.00 85.88 365 ARG A O 1
ATOM 2870 N N . ASP A 1 366 ? 13.627 -6.448 -21.694 1.00 86.12 366 ASP A N 1
ATOM 2871 C CA . ASP A 1 366 ? 14.141 -5.555 -22.738 1.00 86.12 366 ASP A CA 1
ATOM 2872 C C . ASP A 1 366 ? 15.275 -6.226 -23.545 1.00 86.12 366 ASP A C 1
ATOM 2874 O O . ASP A 1 366 ? 15.279 -6.168 -24.773 1.00 86.12 366 ASP A O 1
ATOM 2878 N N . LEU A 1 367 ? 16.171 -6.970 -22.880 1.00 89.88 367 LEU A N 1
ATOM 2879 C CA . LEU A 1 367 ? 17.215 -7.759 -23.548 1.00 89.88 367 LEU A CA 1
ATOM 2880 C C . LEU A 1 367 ? 16.648 -8.921 -24.378 1.00 89.88 367 LEU A C 1
ATOM 2882 O O . LEU A 1 367 ? 17.091 -9.169 -25.501 1.00 89.88 367 LEU A O 1
ATOM 2886 N N . ALA A 1 368 ? 15.680 -9.666 -23.838 1.00 86.31 368 ALA A N 1
ATOM 2887 C CA . ALA A 1 368 ? 15.040 -10.750 -24.584 1.00 86.31 368 ALA A CA 1
ATOM 2888 C C . ALA A 1 368 ? 14.322 -10.222 -25.839 1.00 86.31 368 ALA A C 1
ATOM 2890 O O . ALA A 1 368 ? 14.274 -10.902 -26.871 1.00 86.31 368 ALA A O 1
ATOM 2891 N N . ASP A 1 369 ? 13.799 -9.001 -25.759 1.00 81.88 369 ASP A N 1
ATOM 2892 C CA . ASP A 1 369 ? 13.145 -8.294 -26.848 1.00 81.88 369 ASP A CA 1
ATOM 2893 C C . ASP A 1 369 ? 14.139 -7.849 -27.917 1.00 81.88 369 ASP A C 1
ATOM 2895 O O . ASP A 1 369 ? 13.929 -8.152 -29.095 1.00 81.88 369 ASP A O 1
ATOM 2899 N N . GLU A 1 370 ? 15.246 -7.228 -27.506 1.00 85.75 370 GLU A N 1
ATOM 2900 C CA . GLU A 1 370 ? 16.347 -6.818 -28.384 1.00 85.75 370 GLU A CA 1
ATOM 2901 C C . GLU A 1 370 ? 16.870 -7.990 -29.232 1.00 85.75 370 GLU A C 1
ATOM 2903 O O . GLU A 1 370 ? 17.095 -7.852 -30.436 1.00 85.75 370 GLU A O 1
ATOM 2908 N N . PHE A 1 371 ? 16.996 -9.174 -28.628 1.00 85.62 371 PHE A N 1
ATOM 2909 C CA . PHE A 1 371 ? 17.493 -10.378 -29.299 1.00 85.62 371 PHE A CA 1
ATOM 2910 C C . PHE A 1 371 ? 16.391 -11.228 -29.957 1.00 85.62 371 PHE A C 1
ATOM 2912 O O . PHE A 1 371 ? 16.684 -12.306 -30.482 1.00 85.62 371 PHE A O 1
ATOM 2919 N N . ALA A 1 372 ? 15.135 -10.764 -29.971 1.00 84.38 372 ALA A N 1
ATOM 2920 C CA . ALA A 1 372 ? 13.979 -11.477 -30.529 1.00 84.38 372 ALA A CA 1
ATOM 2921 C C . ALA A 1 372 ? 13.827 -12.920 -29.995 1.00 84.38 372 ALA A C 1
ATOM 2923 O O . ALA A 1 372 ? 13.515 -13.861 -30.734 1.00 84.38 372 ALA A O 1
ATOM 2924 N N . LEU A 1 373 ? 14.066 -13.106 -28.696 1.00 83.31 373 LEU A N 1
ATOM 2925 C CA . LEU A 1 373 ? 14.032 -14.408 -28.036 1.00 83.31 373 LEU A CA 1
ATOM 2926 C C . LEU A 1 373 ? 12.597 -14.818 -27.690 1.00 83.31 373 LEU A C 1
ATOM 2928 O O . LEU A 1 373 ? 11.745 -13.985 -27.389 1.00 83.31 373 LEU A O 1
ATOM 2932 N N . LYS A 1 374 ? 12.316 -16.127 -27.736 1.00 81.38 374 LYS A N 1
ATOM 2933 C CA . LYS A 1 374 ? 10.972 -16.678 -27.471 1.00 81.38 374 LYS A CA 1
ATOM 2934 C C . LYS A 1 374 ? 10.646 -16.822 -25.984 1.00 81.38 374 LYS A C 1
ATOM 2936 O O . LYS A 1 374 ? 9.470 -16.845 -25.626 1.00 81.38 374 LYS A O 1
ATOM 2941 N N . HIS A 1 375 ? 11.666 -16.954 -25.139 1.00 85.38 375 HIS A N 1
ATOM 2942 C CA . HIS A 1 375 ? 11.515 -17.269 -23.722 1.00 85.38 375 HIS A CA 1
ATOM 2943 C C . HIS A 1 375 ? 12.436 -16.419 -22.855 1.00 85.38 375 HIS A C 1
ATOM 2945 O O . HIS A 1 375 ? 13.572 -16.146 -23.238 1.00 85.38 375 HIS A O 1
ATOM 2951 N N . GLY A 1 376 ? 11.955 -16.073 -21.660 1.00 86.44 376 GLY A N 1
ATOM 2952 C CA . GLY A 1 376 ? 12.796 -15.552 -20.588 1.00 86.44 376 GLY A CA 1
ATOM 2953 C C . GLY A 1 376 ? 13.572 -16.683 -19.906 1.00 86.44 376 GLY A C 1
ATOM 2954 O O . GLY A 1 376 ? 13.006 -17.669 -19.433 1.00 86.44 376 GLY A O 1
ATOM 2955 N N . GLU A 1 377 ? 14.891 -16.560 -19.856 1.00 90.81 377 GLU A N 1
ATOM 2956 C CA . GLU A 1 377 ? 15.786 -17.487 -19.139 1.00 90.81 377 GLU A CA 1
ATOM 2957 C C . GLU A 1 377 ? 16.423 -16.830 -17.913 1.00 90.81 377 GLU A C 1
ATOM 2959 O O . GLU A 1 377 ? 16.558 -15.609 -17.860 1.00 90.81 377 GLU A O 1
ATOM 2964 N N . THR A 1 378 ? 16.910 -17.641 -16.968 1.00 93.12 378 THR A N 1
ATOM 2965 C CA . THR A 1 378 ? 17.606 -17.172 -15.756 1.00 93.12 378 THR A CA 1
ATOM 2966 C C . THR A 1 378 ? 18.801 -16.262 -16.071 1.00 93.12 378 THR A C 1
ATOM 2968 O O . THR A 1 378 ? 19.064 -15.331 -15.319 1.00 93.12 378 THR A O 1
ATOM 2971 N N . ILE A 1 379 ? 19.494 -16.463 -17.202 1.00 93.19 379 ILE A N 1
ATOM 2972 C CA . ILE A 1 379 ? 20.589 -15.573 -17.632 1.00 93.19 379 ILE A CA 1
ATOM 2973 C C . ILE A 1 379 ? 20.125 -14.148 -17.956 1.00 93.19 379 ILE A C 1
ATOM 2975 O O . ILE A 1 379 ? 20.873 -13.209 -17.714 1.00 93.19 379 ILE A O 1
ATOM 2979 N N . HIS A 1 380 ? 18.891 -13.960 -18.431 1.00 94.31 380 HIS A N 1
ATOM 2980 C CA . HIS A 1 380 ? 18.337 -12.623 -18.663 1.00 94.31 380 HIS A CA 1
ATOM 2981 C C . HIS A 1 380 ? 18.040 -11.937 -17.331 1.00 94.31 380 HIS A C 1
ATOM 2983 O O . HIS A 1 380 ? 18.277 -10.744 -17.190 1.00 94.31 380 HIS A O 1
ATOM 2989 N N . ILE A 1 381 ? 17.575 -12.697 -16.332 1.00 94.38 381 ILE A N 1
ATOM 2990 C CA . ILE A 1 381 ? 17.369 -12.188 -14.970 1.00 94.38 381 ILE A CA 1
ATOM 2991 C C . ILE A 1 381 ? 18.713 -11.766 -14.353 1.00 94.38 381 ILE A C 1
ATOM 2993 O O . ILE A 1 381 ? 18.799 -10.680 -13.784 1.00 94.38 381 ILE A O 1
ATOM 2997 N N . LEU A 1 382 ? 19.771 -12.571 -14.525 1.00 94.94 382 LEU A N 1
ATOM 2998 C CA . LEU A 1 382 ? 21.131 -12.216 -14.099 1.00 94.94 382 LEU A CA 1
ATOM 2999 C C . LEU A 1 382 ? 21.641 -10.950 -14.804 1.00 94.94 382 LEU A C 1
ATOM 3001 O O . LEU A 1 382 ? 22.127 -10.042 -14.135 1.00 94.94 382 LEU A O 1
ATOM 3005 N N . TYR A 1 383 ? 21.484 -10.857 -16.131 1.00 95.88 383 TYR A N 1
ATOM 3006 C CA . TYR A 1 383 ? 21.804 -9.634 -16.875 1.00 95.88 383 TYR A CA 1
ATOM 3007 C C . TYR A 1 383 ? 21.062 -8.432 -16.297 1.00 95.88 383 TYR A C 1
ATOM 3009 O O . TYR A 1 383 ? 21.659 -7.383 -16.063 1.00 95.88 383 TYR A O 1
ATOM 3017 N N . GLY A 1 384 ? 19.765 -8.602 -16.043 1.00 94.81 384 GLY A N 1
ATOM 3018 C CA . GLY A 1 384 ? 18.910 -7.568 -15.497 1.00 94.81 384 GLY A CA 1
ATOM 3019 C C . GLY A 1 384 ? 19.390 -7.060 -14.143 1.00 94.81 384 GLY A C 1
ATOM 3020 O O . GLY A 1 384 ? 19.459 -5.850 -13.953 1.00 94.81 384 GLY A O 1
ATOM 3021 N N . LEU A 1 385 ? 19.781 -7.952 -13.228 1.00 94.75 385 LEU A N 1
ATOM 3022 C CA . LEU A 1 385 ? 20.353 -7.569 -11.930 1.00 94.75 385 LEU A CA 1
ATOM 3023 C C . LEU A 1 385 ? 21.632 -6.749 -12.093 1.00 94.75 385 LEU A C 1
ATOM 3025 O O . LEU A 1 385 ? 21.779 -5.693 -11.480 1.00 94.75 385 LEU A O 1
ATOM 3029 N N . CYS A 1 386 ? 22.531 -7.190 -12.973 1.00 95.12 386 CYS A N 1
ATOM 3030 C CA . CYS A 1 386 ? 23.744 -6.444 -13.283 1.00 95.12 386 CYS A CA 1
ATOM 3031 C C . CYS A 1 386 ? 23.437 -5.078 -13.932 1.00 95.12 386 CYS A C 1
ATOM 3033 O O . CYS A 1 386 ? 24.137 -4.102 -13.676 1.00 95.12 386 CYS A O 1
ATOM 3035 N N . ALA A 1 387 ? 22.377 -4.982 -14.741 1.00 93.69 387 ALA A N 1
ATOM 3036 C CA . ALA A 1 387 ? 21.936 -3.748 -15.394 1.00 93.69 387 ALA A CA 1
ATOM 3037 C C . ALA A 1 387 ? 21.205 -2.783 -14.448 1.00 93.69 387 ALA A C 1
ATOM 3039 O O . ALA A 1 387 ? 21.247 -1.571 -14.656 1.00 93.69 387 ALA A O 1
ATOM 3040 N N . ALA A 1 388 ? 20.553 -3.306 -13.408 1.00 89.81 388 ALA A N 1
ATOM 3041 C CA . ALA A 1 388 ? 19.811 -2.522 -12.429 1.00 89.81 388 ALA A CA 1
ATOM 3042 C C . ALA A 1 388 ? 20.717 -1.725 -11.475 1.00 89.81 388 ALA A C 1
ATOM 3044 O O . ALA A 1 388 ? 20.227 -0.841 -10.779 1.00 89.81 388 ALA A O 1
ATOM 3045 N N . LYS A 1 389 ? 22.032 -2.001 -11.470 1.00 85.88 389 LYS A N 1
ATOM 3046 C CA . LYS A 1 389 ? 23.045 -1.303 -10.655 1.00 85.88 389 LYS A CA 1
ATOM 3047 C C . LYS A 1 389 ? 22.719 -1.299 -9.156 1.00 85.88 389 LYS A C 1
ATOM 3049 O O . LYS A 1 389 ? 23.000 -0.327 -8.460 1.00 85.88 389 LYS A O 1
ATOM 3054 N N . GLY A 1 390 ? 22.138 -2.392 -8.664 1.00 87.19 390 GLY A N 1
ATOM 3055 C CA . GLY A 1 390 ? 21.918 -2.584 -7.235 1.00 87.19 390 GLY A CA 1
ATOM 3056 C C . GLY A 1 390 ? 23.221 -2.677 -6.451 1.00 87.19 390 GLY A C 1
ATOM 3057 O O . GLY A 1 390 ? 24.260 -3.090 -6.984 1.00 87.19 390 GLY A O 1
ATOM 3058 N N . GLU A 1 391 ? 23.170 -2.280 -5.182 1.00 90.69 391 GLU A N 1
ATOM 3059 C CA . GLU A 1 391 ? 24.341 -2.254 -4.306 1.00 90.69 391 GLU A CA 1
ATOM 3060 C C . GLU A 1 391 ? 24.879 -3.665 -4.050 1.00 90.69 391 GLU A C 1
ATOM 3062 O O . GLU A 1 391 ? 26.096 -3.869 -4.066 1.00 90.69 391 GLU A O 1
ATOM 3067 N N . ILE A 1 392 ? 23.994 -4.654 -3.864 1.00 93.56 392 ILE A N 1
ATOM 3068 C CA . ILE A 1 392 ? 24.391 -6.019 -3.495 1.00 93.56 392 ILE A CA 1
ATOM 3069 C C . ILE A 1 392 ? 25.028 -6.733 -4.685 1.00 93.56 392 ILE A C 1
ATOM 3071 O O . ILE A 1 392 ? 26.105 -7.312 -4.546 1.00 93.56 392 ILE A O 1
ATOM 3075 N N . THR A 1 393 ? 24.407 -6.667 -5.864 1.00 94.88 393 THR A N 1
ATOM 3076 C CA . THR A 1 393 ? 24.937 -7.290 -7.084 1.00 94.88 393 THR A CA 1
ATOM 3077 C C . THR A 1 393 ? 26.267 -6.652 -7.465 1.00 94.88 393 THR A C 1
ATOM 3079 O O . THR A 1 393 ? 27.225 -7.365 -7.760 1.00 94.88 393 THR A O 1
ATOM 3082 N N . SER A 1 394 ? 26.364 -5.319 -7.412 1.00 93.56 394 SER A N 1
ATOM 3083 C CA . SER A 1 394 ? 27.607 -4.607 -7.738 1.00 93.56 394 SER A CA 1
ATOM 3084 C C . SER A 1 394 ? 28.739 -4.984 -6.781 1.00 93.56 394 SER A C 1
ATOM 3086 O O . SER A 1 394 ? 29.847 -5.288 -7.226 1.00 93.56 394 SER A O 1
ATOM 3088 N N . TRP A 1 395 ? 28.451 -5.032 -5.477 1.00 94.88 395 TRP A N 1
ATOM 3089 C CA . TRP A 1 395 ? 29.404 -5.468 -4.458 1.00 94.88 395 TRP A CA 1
ATOM 3090 C C . TRP A 1 395 ? 29.841 -6.926 -4.644 1.00 94.88 395 TRP A C 1
ATOM 3092 O O . TRP A 1 395 ? 31.035 -7.214 -4.543 1.00 94.88 395 TRP A O 1
ATOM 3102 N N . LEU A 1 396 ? 28.904 -7.837 -4.924 1.00 95.31 396 LEU A N 1
ATOM 3103 C CA . LEU A 1 396 ? 29.197 -9.258 -5.112 1.00 95.31 396 LEU A CA 1
ATOM 3104 C C . LEU A 1 396 ? 30.160 -9.460 -6.287 1.00 95.31 396 LEU A C 1
ATOM 3106 O O . LEU A 1 396 ? 31.182 -10.129 -6.137 1.00 95.31 396 LEU A O 1
ATOM 3110 N N . MET A 1 397 ? 29.867 -8.834 -7.432 1.00 95.31 397 MET A N 1
ATOM 3111 C CA . MET A 1 397 ? 30.713 -8.950 -8.623 1.00 95.31 397 MET A CA 1
ATOM 3112 C C . MET A 1 397 ? 32.104 -8.359 -8.383 1.00 95.31 397 MET A C 1
ATOM 3114 O O . MET A 1 397 ? 33.095 -9.003 -8.721 1.00 95.31 397 MET A O 1
ATOM 3118 N N . ALA A 1 398 ? 32.190 -7.192 -7.735 1.00 94.19 398 ALA A N 1
ATOM 3119 C CA . ALA A 1 398 ? 33.469 -6.578 -7.374 1.00 94.19 398 ALA A CA 1
ATOM 3120 C C . ALA A 1 398 ? 34.286 -7.458 -6.412 1.00 94.19 398 ALA A C 1
ATOM 3122 O O . ALA A 1 398 ? 35.489 -7.628 -6.595 1.00 94.19 398 ALA A O 1
ATOM 3123 N N . SER A 1 399 ? 33.631 -8.069 -5.422 1.00 94.31 399 SER A N 1
ATOM 3124 C CA . SER A 1 399 ? 34.274 -8.949 -4.434 1.00 94.31 399 SER A CA 1
ATOM 3125 C C . SER A 1 399 ? 34.785 -10.258 -5.045 1.00 94.31 399 SER A C 1
ATOM 3127 O O . SER A 1 399 ? 35.753 -10.828 -4.552 1.00 94.31 399 SER A O 1
ATOM 3129 N N . CYS A 1 400 ? 34.175 -10.703 -6.143 1.00 92.81 400 CYS A N 1
ATOM 3130 C CA . CYS A 1 400 ? 34.662 -11.802 -6.973 1.00 92.81 400 CYS A CA 1
ATOM 3131 C C . CYS A 1 400 ? 35.860 -11.431 -7.875 1.00 92.81 400 CYS A C 1
ATOM 3133 O O . CYS A 1 400 ? 36.390 -12.310 -8.545 1.00 92.81 400 CYS A O 1
ATOM 3135 N N . GLY A 1 401 ? 36.263 -10.157 -7.961 1.00 91.75 401 GLY A N 1
ATOM 3136 C CA . GLY A 1 401 ? 37.260 -9.696 -8.938 1.00 91.75 401 GLY A CA 1
ATOM 3137 C C . GLY A 1 401 ? 36.694 -9.440 -10.342 1.00 91.75 401 GLY A C 1
ATOM 3138 O O . GLY A 1 401 ? 37.442 -9.432 -11.316 1.00 91.75 401 GLY A O 1
ATOM 3139 N N . SER A 1 402 ? 35.380 -9.229 -10.458 1.00 94.44 402 SER A N 1
ATOM 3140 C CA . SER A 1 402 ? 34.676 -8.933 -11.710 1.00 94.44 402 SER A CA 1
ATOM 3141 C C . SER A 1 402 ? 33.898 -7.614 -11.620 1.00 94.44 402 SER A C 1
ATOM 3143 O O . SER A 1 402 ? 34.049 -6.835 -10.680 1.00 94.44 402 SER A O 1
ATOM 3145 N N . SER A 1 403 ? 33.043 -7.336 -12.602 1.00 94.81 403 SER A N 1
ATOM 3146 C CA . SER A 1 403 ? 32.107 -6.213 -12.565 1.00 94.81 403 SER A CA 1
ATOM 3147 C C . SER A 1 403 ? 30.756 -6.607 -13.154 1.00 94.81 403 SER A C 1
ATOM 3149 O O . SER A 1 403 ? 30.658 -7.504 -13.994 1.00 94.81 403 SER A O 1
ATOM 3151 N N . ALA A 1 404 ? 29.697 -5.913 -12.730 1.00 93.69 404 ALA A N 1
ATOM 3152 C CA . ALA A 1 404 ? 28.365 -6.098 -13.300 1.00 93.69 404 ALA A CA 1
ATOM 3153 C C . ALA A 1 404 ? 28.350 -5.836 -14.821 1.00 93.69 404 ALA A C 1
ATOM 3155 O O . ALA A 1 404 ? 27.648 -6.530 -15.556 1.00 93.69 404 ALA A O 1
ATOM 3156 N N . GLU A 1 405 ? 29.163 -4.891 -15.306 1.00 94.88 405 GLU A N 1
ATOM 3157 C CA . GLU A 1 405 ? 29.282 -4.618 -16.743 1.00 94.88 405 GLU A CA 1
ATOM 3158 C C . GLU A 1 405 ? 29.957 -5.772 -17.491 1.00 94.88 405 GLU A C 1
ATOM 3160 O O . GLU A 1 405 ? 29.448 -6.212 -18.517 1.00 94.88 405 GLU A O 1
ATOM 3165 N N . ASN A 1 406 ? 31.031 -6.346 -16.940 1.00 95.38 406 ASN A N 1
ATOM 3166 C CA . ASN A 1 406 ? 31.706 -7.493 -17.551 1.00 95.38 406 ASN A CA 1
ATOM 3167 C C . ASN A 1 406 ? 30.751 -8.693 -17.709 1.00 95.38 406 ASN A C 1
ATOM 3169 O O . ASN A 1 406 ? 30.679 -9.309 -18.773 1.00 95.38 406 ASN A O 1
ATOM 3173 N N . VAL A 1 407 ? 29.949 -8.990 -16.679 1.00 94.69 407 VAL A N 1
ATOM 3174 C CA . VAL A 1 407 ? 28.925 -10.048 -16.748 1.00 94.69 407 VAL A CA 1
ATOM 3175 C C . VAL A 1 407 ? 27.893 -9.745 -17.840 1.00 94.69 407 VAL A C 1
ATOM 3177 O O . VAL A 1 407 ? 27.575 -10.627 -18.641 1.00 94.69 407 VAL A O 1
ATOM 3180 N N . ARG A 1 408 ? 27.398 -8.501 -17.922 1.00 95.50 408 ARG A N 1
ATOM 3181 C CA . ARG A 1 408 ? 26.453 -8.065 -18.967 1.00 95.50 408 ARG A CA 1
ATOM 3182 C C . ARG A 1 408 ? 27.014 -8.260 -20.372 1.00 95.50 408 ARG A C 1
ATOM 3184 O O . ARG A 1 408 ? 26.326 -8.830 -21.220 1.00 95.50 408 ARG A O 1
ATOM 3191 N N . GLU A 1 409 ? 28.250 -7.834 -20.613 1.00 94.88 409 GLU A N 1
ATOM 3192 C CA . GLU A 1 409 ? 28.919 -7.963 -21.912 1.00 94.88 409 GLU A CA 1
ATOM 3193 C C . GLU A 1 409 ? 29.126 -9.427 -22.319 1.00 94.88 409 GLU A C 1
ATOM 3195 O O . GLU A 1 409 ? 28.981 -9.785 -23.491 1.00 94.88 409 GLU A O 1
ATOM 3200 N N . ILE A 1 410 ? 29.462 -10.301 -21.366 1.00 95.25 410 ILE A N 1
ATOM 3201 C CA . ILE A 1 410 ? 29.608 -11.738 -21.626 1.00 95.25 410 ILE A CA 1
ATOM 3202 C C . ILE A 1 410 ? 28.251 -12.361 -21.972 1.00 95.25 410 ILE A C 1
ATOM 3204 O O . ILE A 1 410 ? 28.185 -13.145 -22.922 1.00 95.25 410 ILE A O 1
ATOM 3208 N N . ILE A 1 411 ? 27.173 -11.999 -21.264 1.00 93.94 411 ILE A N 1
ATOM 3209 C CA . ILE A 1 411 ? 25.816 -12.481 -21.571 1.00 93.94 411 ILE A CA 1
ATOM 3210 C C . ILE A 1 411 ? 25.390 -12.022 -22.966 1.00 93.94 411 ILE A C 1
ATOM 3212 O O . ILE A 1 411 ? 25.003 -12.859 -23.778 1.00 93.94 411 ILE A O 1
ATOM 3216 N N . ALA A 1 412 ? 25.525 -10.730 -23.280 1.00 91.44 412 ALA A N 1
ATOM 3217 C CA . ALA A 1 412 ? 25.142 -10.183 -24.582 1.00 91.44 412 ALA A CA 1
ATOM 3218 C C . ALA A 1 412 ? 25.891 -10.856 -25.749 1.00 91.44 412 ALA A C 1
ATOM 3220 O O . ALA A 1 412 ? 25.306 -11.084 -26.806 1.00 91.44 412 ALA A O 1
ATOM 3221 N N . ARG A 1 413 ? 27.162 -11.244 -25.551 1.00 91.19 413 ARG A N 1
ATOM 3222 C CA . ARG A 1 413 ? 27.946 -12.013 -26.537 1.00 91.19 413 ARG A CA 1
ATOM 3223 C C . ARG A 1 413 ? 27.504 -13.472 -26.687 1.00 91.19 413 ARG A C 1
ATOM 3225 O O . ARG A 1 413 ? 27.707 -14.048 -27.752 1.00 91.19 413 ARG A O 1
ATOM 3232 N N . HIS A 1 414 ? 26.935 -14.075 -25.644 1.00 88.44 414 HIS A N 1
ATOM 3233 C CA . HIS A 1 414 ? 26.485 -15.473 -25.649 1.00 88.44 414 HIS A CA 1
ATOM 3234 C C . HIS A 1 414 ? 25.063 -15.663 -26.189 1.00 88.44 414 HIS A C 1
ATOM 3236 O O . HIS A 1 414 ? 24.693 -16.790 -26.528 1.00 88.44 414 HIS A O 1
ATOM 3242 N N . LEU A 1 415 ? 24.250 -14.604 -26.248 1.00 87.62 415 LEU A N 1
ATOM 3243 C CA . LEU A 1 415 ? 22.860 -14.718 -26.676 1.00 87.62 415 LEU A CA 1
ATOM 3244 C C . LEU A 1 415 ? 22.739 -14.911 -28.197 1.00 87.62 415 LEU A C 1
ATOM 3246 O O . LEU A 1 415 ? 23.325 -14.154 -28.976 1.00 87.62 415 LEU A O 1
ATOM 3250 N N . PRO A 1 416 ? 21.945 -15.897 -28.655 1.00 82.31 416 PRO A N 1
ATOM 3251 C CA . PRO A 1 416 ? 21.657 -16.052 -30.071 1.00 82.31 416 PRO A CA 1
ATOM 3252 C C . PRO A 1 416 ? 20.734 -14.923 -30.545 1.00 82.31 416 PRO A C 1
ATOM 3254 O O . PRO A 1 416 ? 19.812 -14.526 -29.839 1.00 82.31 416 PRO A O 1
ATOM 3257 N N . ARG A 1 417 ? 20.918 -14.438 -31.776 1.00 76.88 417 ARG A N 1
ATOM 3258 C CA . ARG A 1 417 ? 19.932 -13.547 -32.406 1.00 76.88 417 ARG A CA 1
ATOM 3259 C C . ARG A 1 417 ? 18.774 -14.375 -32.963 1.00 76.88 417 ARG A C 1
ATOM 3261 O O . ARG A 1 417 ? 18.980 -15.246 -33.811 1.00 76.88 417 ARG A O 1
ATOM 3268 N N . GLY A 1 418 ? 17.560 -14.119 -32.482 1.00 64.69 418 GLY A N 1
ATOM 3269 C CA . GLY A 1 418 ? 16.335 -14.718 -33.004 1.00 64.69 418 GLY A CA 1
ATOM 3270 C C . GLY A 1 418 ? 16.008 -14.235 -34.421 1.00 64.69 418 GLY A C 1
ATOM 3271 O O . GLY A 1 418 ? 16.458 -13.179 -34.862 1.00 64.69 418 GLY A O 1
ATOM 3272 N N . LYS A 1 419 ? 15.194 -15.005 -35.155 1.00 58.31 419 LYS A N 1
ATOM 3273 C CA . LYS A 1 419 ? 14.589 -14.517 -36.405 1.00 58.31 419 LYS A CA 1
ATOM 3274 C C . LYS A 1 419 ? 13.576 -13.430 -36.039 1.00 58.31 419 LYS A C 1
ATOM 3276 O O . LYS A 1 419 ? 12.708 -13.688 -35.208 1.00 58.31 419 LYS A O 1
ATOM 3281 N N . SER A 1 420 ? 13.679 -12.250 -36.650 1.00 53.50 420 SER A N 1
ATOM 3282 C CA . SER A 1 420 ? 12.784 -11.112 -36.422 1.00 53.50 420 SER A CA 1
ATOM 3283 C C . SER A 1 420 ? 11.324 -11.477 -36.728 1.00 53.50 420 SER A C 1
ATOM 3285 O O . SER A 1 420 ? 10.870 -11.430 -37.868 1.00 53.50 420 SER A O 1
ATOM 3287 N N . GLY A 1 421 ? 10.575 -11.869 -35.696 1.00 47.72 421 GLY A N 1
ATOM 3288 C CA . GLY A 1 421 ? 9.115 -11.905 -35.724 1.00 47.72 421 GLY A CA 1
ATOM 3289 C C . GLY A 1 421 ? 8.579 -10.488 -35.531 1.00 47.72 421 GLY A C 1
ATOM 3290 O O . GLY A 1 421 ? 9.141 -9.733 -34.745 1.00 47.72 421 GLY A O 1
ATOM 3291 N N . GLY A 1 422 ? 7.549 -10.116 -36.295 1.00 45.06 422 GLY A N 1
ATOM 3292 C CA . GLY A 1 422 ? 7.026 -8.752 -36.396 1.00 45.06 422 GLY A CA 1
ATOM 3293 C C . GLY A 1 422 ? 6.782 -8.041 -35.060 1.00 45.06 422 GLY A C 1
ATOM 3294 O O . GLY A 1 422 ? 6.470 -8.665 -34.050 1.00 45.06 422 GLY A O 1
ATOM 3295 N N . LYS A 1 423 ? 6.927 -6.710 -35.098 1.00 37.12 423 LYS A N 1
ATOM 3296 C CA . LYS A 1 423 ? 6.701 -5.778 -33.988 1.00 37.12 423 LYS A CA 1
ATOM 3297 C C . LYS A 1 423 ? 5.330 -6.021 -33.347 1.00 37.12 423 LYS A C 1
ATOM 3299 O O . LYS A 1 423 ? 4.309 -5.607 -33.884 1.00 37.12 423 LYS A O 1
ATOM 3304 N N . GLY A 1 424 ? 5.336 -6.677 -32.198 1.00 42.53 424 GLY A N 1
ATOM 3305 C CA . GLY A 1 424 ? 4.200 -6.833 -31.305 1.00 42.53 424 GLY A CA 1
ATOM 3306 C C . GLY A 1 424 ? 4.720 -7.347 -29.972 1.00 42.53 424 GLY A C 1
ATOM 3307 O O . GLY A 1 424 ? 5.586 -8.224 -29.955 1.00 42.53 424 GLY A O 1
ATOM 3308 N N . ALA A 1 425 ? 4.241 -6.777 -28.868 1.00 41.75 425 ALA A N 1
ATOM 3309 C CA . ALA A 1 425 ? 4.563 -7.211 -27.515 1.00 41.75 425 ALA A CA 1
ATOM 3310 C C . ALA A 1 425 ? 3.988 -8.619 -27.280 1.00 41.75 425 ALA A C 1
ATOM 3312 O O . ALA A 1 425 ? 2.907 -8.804 -26.731 1.00 41.75 425 ALA A O 1
ATOM 3313 N N . VAL A 1 426 ? 4.680 -9.653 -27.759 1.00 44.31 426 VAL A N 1
ATOM 3314 C CA . VAL A 1 426 ? 4.300 -11.031 -27.458 1.00 44.31 426 VAL A CA 1
ATOM 3315 C C . VAL A 1 426 ? 4.596 -11.246 -25.979 1.00 44.31 426 VAL A C 1
ATOM 3317 O O . VAL A 1 426 ? 5.741 -11.128 -25.551 1.00 44.31 426 VAL A O 1
ATOM 3320 N N . SER A 1 427 ? 3.571 -11.572 -25.193 1.00 47.25 427 SER A N 1
ATOM 3321 C CA . SER A 1 427 ? 3.742 -12.078 -23.830 1.00 47.25 427 SER A CA 1
ATOM 3322 C C . SER A 1 427 ? 4.653 -13.314 -23.870 1.00 47.25 427 SER A C 1
ATOM 3324 O O . SER A 1 427 ? 4.236 -14.409 -24.261 1.00 47.25 427 SER A O 1
ATOM 3326 N N . ARG A 1 428 ? 5.943 -13.125 -23.563 1.00 65.12 428 ARG A N 1
ATOM 3327 C CA . ARG A 1 428 ? 6.956 -14.186 -23.595 1.00 65.12 428 ARG A CA 1
ATOM 3328 C C . ARG A 1 428 ? 6.839 -15.011 -22.322 1.00 65.12 428 ARG A C 1
ATOM 3330 O O . ARG A 1 428 ? 6.966 -14.482 -21.220 1.00 65.12 428 ARG A O 1
ATOM 3337 N N . LYS A 1 429 ? 6.617 -16.318 -22.466 1.00 76.75 429 LYS A N 1
ATOM 3338 C CA . LYS A 1 429 ? 6.639 -17.241 -21.325 1.00 76.75 429 LYS A CA 1
ATOM 3339 C C . LYS A 1 429 ? 8.079 -17.485 -20.884 1.00 76.75 429 LYS A C 1
ATOM 3341 O O . LYS A 1 429 ? 8.931 -17.807 -21.715 1.00 76.75 429 LYS A O 1
ATOM 3346 N N . ASP A 1 430 ? 8.320 -17.374 -19.584 1.00 83.94 430 ASP A N 1
ATOM 3347 C CA . ASP A 1 430 ? 9.573 -17.791 -18.962 1.00 83.94 430 ASP A CA 1
ATOM 3348 C C . ASP A 1 430 ? 9.807 -19.297 -19.169 1.00 83.94 430 ASP A C 1
ATOM 3350 O O . ASP A 1 430 ? 8.877 -20.103 -19.256 1.00 83.94 430 ASP A O 1
ATOM 3354 N N . THR A 1 431 ? 11.075 -19.689 -19.253 1.00 88.94 431 THR A N 1
ATOM 3355 C CA . THR A 1 431 ? 11.475 -21.094 -19.132 1.00 88.94 431 THR A CA 1
ATOM 3356 C C . THR A 1 431 ? 11.190 -21.606 -17.721 1.00 88.94 431 THR A C 1
ATOM 3358 O O . THR A 1 431 ? 11.202 -20.840 -16.757 1.00 88.94 431 THR A O 1
ATOM 3361 N N . ARG A 1 432 ? 11.042 -22.927 -17.566 1.00 88.12 432 ARG A N 1
ATOM 3362 C CA . ARG A 1 432 ? 10.833 -23.558 -16.251 1.00 88.12 432 ARG A CA 1
ATOM 3363 C C . ARG A 1 432 ? 11.900 -23.161 -15.221 1.00 88.12 432 ARG A C 1
ATOM 3365 O O . ARG A 1 432 ? 11.575 -22.958 -14.060 1.00 88.12 432 ARG A O 1
ATOM 3372 N N . ASN A 1 433 ? 13.161 -23.015 -15.634 1.00 89.19 433 ASN A N 1
ATOM 3373 C CA . ASN A 1 433 ? 14.244 -22.608 -14.729 1.00 89.19 433 ASN A CA 1
ATOM 3374 C C . ASN A 1 433 ? 14.123 -21.142 -14.288 1.00 89.19 433 ASN A C 1
ATOM 3376 O O . ASN A 1 433 ? 14.408 -20.828 -13.134 1.00 89.19 433 ASN A O 1
ATOM 3380 N N . ALA A 1 434 ? 13.690 -20.245 -15.179 1.00 89.25 434 ALA A N 1
ATOM 3381 C CA . ALA A 1 434 ? 13.426 -18.852 -14.824 1.00 89.25 434 ALA A CA 1
ATOM 3382 C C . ALA A 1 434 ? 12.210 -18.733 -13.890 1.00 89.25 434 ALA A C 1
ATOM 3384 O O . ALA A 1 434 ? 12.254 -17.982 -12.918 1.00 89.25 434 ALA A O 1
ATOM 3385 N N . GLU A 1 435 ? 11.167 -19.531 -14.124 1.00 88.44 435 GLU A N 1
ATOM 3386 C CA . GLU A 1 435 ? 10.001 -19.613 -13.241 1.00 88.44 435 GLU A CA 1
ATOM 3387 C C . GLU A 1 435 ? 10.376 -20.134 -11.844 1.00 88.44 435 GLU A C 1
ATOM 3389 O O . GLU A 1 435 ? 10.029 -19.508 -10.842 1.00 88.44 435 GLU A O 1
ATOM 3394 N N . ILE A 1 436 ? 11.151 -21.226 -11.765 1.00 88.88 436 ILE A N 1
ATOM 3395 C CA . ILE A 1 436 ? 11.692 -21.743 -10.497 1.00 88.88 436 ILE A CA 1
ATOM 3396 C C . ILE A 1 436 ? 12.508 -20.658 -9.793 1.00 88.88 436 ILE A C 1
ATOM 3398 O O . ILE A 1 436 ? 12.277 -20.413 -8.617 1.00 88.88 436 ILE A O 1
ATOM 3402 N N . CYS A 1 437 ? 13.391 -19.952 -10.504 1.00 92.56 437 CYS A N 1
ATOM 3403 C CA . CYS A 1 437 ? 14.180 -18.861 -9.931 1.00 92.56 437 CYS A CA 1
ATOM 3404 C C . CYS A 1 437 ? 13.298 -17.770 -9.299 1.00 92.56 437 CYS A C 1
ATOM 3406 O O . CYS A 1 437 ? 13.536 -17.370 -8.161 1.00 92.56 437 CYS A O 1
ATOM 3408 N N . ARG A 1 438 ? 12.251 -17.302 -9.992 1.00 90.56 438 ARG A N 1
ATOM 3409 C CA . ARG A 1 438 ? 11.323 -16.296 -9.438 1.00 90.56 438 ARG A CA 1
ATOM 3410 C C . ARG A 1 438 ? 10.566 -16.823 -8.219 1.00 90.56 438 ARG A C 1
ATOM 3412 O O . ARG A 1 438 ? 10.399 -16.101 -7.237 1.00 90.56 438 ARG A O 1
ATOM 3419 N N . ASN A 1 439 ? 10.116 -18.074 -8.269 1.00 88.31 439 ASN A N 1
ATOM 3420 C CA . ASN A 1 439 ? 9.392 -18.701 -7.165 1.00 88.31 439 ASN A CA 1
ATOM 3421 C C . ASN A 1 439 ? 10.294 -18.909 -5.941 1.00 88.31 439 ASN A C 1
ATOM 3423 O O . ASN A 1 439 ? 9.868 -18.619 -4.824 1.00 88.31 439 ASN A O 1
ATOM 3427 N N . THR A 1 440 ? 11.549 -19.318 -6.143 1.00 91.38 440 THR A N 1
ATOM 3428 C CA . THR A 1 440 ? 12.558 -19.413 -5.081 1.00 91.38 440 THR A CA 1
ATOM 3429 C C . THR A 1 440 ? 12.840 -18.042 -4.476 1.00 91.38 440 THR A C 1
ATOM 3431 O O . THR A 1 440 ? 12.826 -17.919 -3.258 1.00 91.38 440 THR A O 1
ATOM 3434 N N . ALA A 1 441 ? 12.979 -16.984 -5.283 1.00 92.38 441 ALA A N 1
ATOM 3435 C CA . ALA A 1 441 ? 13.186 -15.625 -4.772 1.00 92.38 441 ALA A CA 1
ATOM 3436 C C . ALA A 1 441 ? 12.017 -15.152 -3.884 1.00 92.38 441 ALA A C 1
ATOM 3438 O O . ALA A 1 441 ? 12.224 -14.587 -2.812 1.00 92.38 441 ALA A O 1
ATOM 3439 N N . ARG A 1 442 ? 10.773 -15.458 -4.279 1.00 87.62 442 ARG A N 1
ATOM 3440 C CA . ARG A 1 442 ? 9.575 -15.198 -3.458 1.00 87.62 442 ARG A CA 1
ATOM 3441 C C . ARG A 1 442 ? 9.543 -16.035 -2.182 1.00 87.62 442 ARG A C 1
ATOM 3443 O O . ARG A 1 442 ? 9.141 -15.533 -1.137 1.00 87.62 442 ARG A O 1
ATOM 3450 N N . SER A 1 443 ? 9.955 -17.298 -2.251 1.00 85.38 443 SER A N 1
ATOM 3451 C CA . SER A 1 443 ? 10.072 -18.163 -1.073 1.00 85.38 443 SER A CA 1
ATOM 3452 C C . SER A 1 443 ? 11.113 -17.623 -0.092 1.00 85.38 443 SER A C 1
ATOM 3454 O O . SER A 1 443 ? 10.845 -17.545 1.103 1.00 85.38 443 SER A O 1
ATOM 3456 N N . ASN A 1 444 ? 12.262 -17.184 -0.603 1.00 88.62 444 ASN A N 1
ATOM 3457 C CA . ASN A 1 444 ? 13.344 -16.577 0.166 1.00 88.62 444 ASN A CA 1
ATOM 3458 C C . ASN A 1 444 ? 12.866 -15.329 0.915 1.00 88.62 444 ASN A C 1
ATOM 3460 O O . ASN A 1 444 ? 13.054 -15.232 2.129 1.00 88.62 444 ASN A O 1
ATOM 3464 N N . ALA A 1 445 ? 12.156 -14.437 0.217 1.00 84.44 445 ALA A N 1
ATOM 3465 C CA . ALA A 1 445 ? 11.530 -13.270 0.826 1.00 84.44 445 ALA A CA 1
ATOM 3466 C C . ALA A 1 445 ? 10.569 -13.664 1.961 1.00 84.44 445 ALA A C 1
ATOM 3468 O O . ALA A 1 445 ? 10.698 -13.155 3.074 1.00 84.44 445 ALA A O 1
ATOM 3469 N N . ARG A 1 446 ? 9.668 -14.630 1.722 1.00 78.62 446 ARG A N 1
ATOM 3470 C CA . ARG A 1 446 ? 8.696 -15.102 2.728 1.00 78.62 446 ARG A CA 1
ATOM 3471 C C . ARG A 1 446 ? 9.364 -15.681 3.968 1.00 78.62 446 ARG A C 1
ATOM 3473 O O . ARG A 1 446 ? 8.968 -15.344 5.079 1.00 78.62 446 ARG A O 1
ATOM 3480 N N . ILE A 1 447 ? 10.393 -16.511 3.792 1.00 79.19 447 ILE A N 1
ATOM 3481 C CA . ILE A 1 447 ? 11.171 -17.083 4.902 1.00 79.19 447 ILE A CA 1
ATOM 3482 C C . ILE A 1 447 ? 11.841 -15.970 5.719 1.00 79.19 447 ILE A C 1
ATOM 3484 O O . ILE A 1 447 ? 11.893 -16.040 6.944 1.00 79.19 447 ILE A O 1
ATOM 3488 N N . ALA A 1 448 ? 12.298 -14.909 5.053 1.00 73.88 448 ALA A N 1
ATOM 3489 C CA . ALA A 1 448 ? 12.837 -13.721 5.705 1.00 73.88 448 ALA A CA 1
ATOM 3490 C C . ALA A 1 448 ? 11.762 -12.780 6.291 1.00 73.88 448 ALA A C 1
ATOM 3492 O O . ALA A 1 448 ? 12.098 -11.695 6.769 1.00 73.88 448 ALA A O 1
ATOM 3493 N N . GLY A 1 449 ? 10.483 -13.170 6.256 1.00 67.06 449 GLY A N 1
ATOM 3494 C CA . GLY A 1 449 ? 9.363 -12.382 6.766 1.00 67.06 449 GLY A CA 1
ATOM 3495 C C . GLY A 1 449 ? 8.971 -11.197 5.880 1.00 67.06 449 GLY A C 1
ATOM 3496 O O . GLY A 1 449 ? 8.369 -10.252 6.385 1.00 67.06 449 GLY A O 1
ATOM 3497 N N . SER A 1 450 ? 9.322 -11.230 4.591 1.00 74.62 450 SER A N 1
ATOM 3498 C CA . SER A 1 450 ? 9.045 -10.190 3.597 1.00 74.62 450 SER A CA 1
ATOM 3499 C C . SER A 1 450 ? 8.074 -10.684 2.520 1.00 74.62 450 SER A C 1
ATOM 3501 O O . SER A 1 450 ? 8.216 -11.780 1.979 1.00 74.62 450 SER A O 1
ATOM 3503 N N . SER A 1 451 ? 7.106 -9.847 2.151 1.00 71.25 451 SER A N 1
ATOM 3504 C CA . SER A 1 451 ? 6.266 -10.029 0.957 1.00 71.25 451 SER A CA 1
ATOM 3505 C C . SER A 1 451 ? 6.913 -9.492 -0.327 1.00 71.25 451 SER A C 1
ATOM 3507 O O . SER A 1 451 ? 6.400 -9.739 -1.417 1.00 71.25 451 SER A O 1
ATOM 3509 N N . VAL A 1 452 ? 8.040 -8.787 -0.195 1.00 81.19 452 VAL A N 1
ATOM 3510 C CA . VAL A 1 452 ? 8.808 -8.169 -1.282 1.00 81.19 452 VAL A CA 1
ATOM 3511 C C . VAL A 1 452 ? 10.078 -8.950 -1.527 1.00 81.19 452 VAL A C 1
ATOM 3513 O O . VAL A 1 452 ? 10.861 -9.153 -0.594 1.00 81.19 452 VAL A O 1
ATOM 3516 N N . VAL A 1 453 ? 10.308 -9.334 -2.784 1.00 87.56 453 VAL A N 1
ATOM 3517 C CA . VAL A 1 453 ? 11.601 -9.882 -3.191 1.00 87.56 453 VAL A CA 1
ATOM 3518 C C . VAL A 1 453 ? 12.630 -8.761 -3.175 1.00 87.56 453 VAL A C 1
ATOM 3520 O O . VAL A 1 453 ? 12.505 -7.785 -3.919 1.00 87.56 453 VAL A O 1
ATOM 3523 N N . ARG A 1 454 ? 13.643 -8.912 -2.321 1.00 89.25 454 ARG A N 1
ATOM 3524 C CA . ARG A 1 454 ? 14.809 -8.028 -2.276 1.00 89.25 454 ARG A CA 1
ATOM 3525 C C . ARG A 1 454 ? 15.873 -8.491 -3.261 1.00 89.25 454 ARG A C 1
ATOM 3527 O O . ARG A 1 454 ? 15.861 -9.635 -3.724 1.00 89.25 454 ARG A O 1
ATOM 3534 N N . GLU A 1 455 ? 16.839 -7.626 -3.534 1.00 93.25 455 GLU A N 1
ATOM 3535 C CA . GLU A 1 455 ? 17.986 -7.930 -4.389 1.00 93.25 455 GLU A CA 1
ATOM 3536 C C . GLU A 1 455 ? 18.711 -9.206 -3.938 1.00 93.25 455 GLU A C 1
ATOM 3538 O O . GLU A 1 455 ? 18.994 -10.087 -4.750 1.00 93.25 455 GLU A O 1
ATOM 3543 N N . SER A 1 456 ? 18.942 -9.345 -2.628 1.00 92.19 456 SER A N 1
ATOM 3544 C CA . SER A 1 456 ? 19.585 -10.523 -2.039 1.00 92.19 456 SER A CA 1
ATOM 3545 C C . SER A 1 456 ? 18.755 -11.798 -2.194 1.00 92.19 456 SER A C 1
ATOM 3547 O O . SER A 1 456 ? 19.325 -12.855 -2.455 1.00 92.19 456 SER A O 1
ATOM 3549 N N . ASP A 1 457 ? 17.426 -11.718 -2.079 1.00 93.06 457 ASP A N 1
ATOM 3550 C CA . ASP A 1 457 ? 16.536 -12.876 -2.224 1.00 93.06 457 ASP A CA 1
ATOM 3551 C C . ASP A 1 457 ? 16.591 -13.429 -3.658 1.00 93.06 457 ASP A C 1
ATOM 3553 O O . ASP A 1 457 ? 16.631 -14.650 -3.857 1.00 93.06 457 ASP A O 1
ATOM 3557 N N . LEU A 1 458 ? 16.642 -12.532 -4.654 1.00 95.12 458 LEU A N 1
ATOM 3558 C CA . LEU A 1 458 ? 16.779 -12.893 -6.065 1.00 95.12 458 LEU A CA 1
ATOM 3559 C C . LEU A 1 458 ? 18.185 -13.406 -6.404 1.00 95.12 458 LEU A C 1
ATOM 3561 O O . LEU A 1 458 ? 18.306 -14.391 -7.133 1.00 95.12 458 LEU A O 1
ATOM 3565 N N . LEU A 1 459 ? 19.241 -12.791 -5.859 1.00 94.56 459 LEU A N 1
ATOM 3566 C CA . LEU A 1 459 ? 20.614 -13.284 -6.016 1.00 94.56 459 LEU A CA 1
ATOM 3567 C C . LEU A 1 459 ? 20.766 -14.699 -5.454 1.00 94.56 459 LEU A C 1
ATOM 3569 O O . LEU A 1 459 ? 21.279 -15.573 -6.153 1.00 94.56 459 LEU A O 1
ATOM 3573 N N . TRP A 1 460 ? 20.261 -14.951 -4.241 1.00 94.69 460 TRP A N 1
ATOM 3574 C CA . TRP A 1 460 ? 20.233 -16.295 -3.665 1.00 94.69 460 TRP A CA 1
ATOM 3575 C C . TRP A 1 460 ? 19.483 -17.273 -4.567 1.00 94.69 460 TRP A C 1
ATOM 3577 O O . TRP A 1 460 ? 19.999 -18.344 -4.858 1.00 94.69 460 TRP A O 1
ATOM 3587 N N . ALA A 1 461 ? 18.323 -16.892 -5.105 1.00 94.56 461 ALA A N 1
ATOM 3588 C CA . ALA A 1 461 ? 17.562 -17.773 -5.986 1.00 94.56 461 ALA A CA 1
ATOM 3589 C C . ALA A 1 461 ? 18.311 -18.158 -7.276 1.00 94.56 461 ALA A C 1
ATOM 3591 O O . ALA A 1 461 ? 18.230 -19.310 -7.710 1.00 94.56 461 ALA A O 1
ATOM 3592 N N . ILE A 1 462 ? 19.054 -17.218 -7.873 1.00 94.00 462 ILE A N 1
ATOM 3593 C CA . ILE A 1 462 ? 19.884 -17.469 -9.063 1.00 94.00 462 ILE A CA 1
ATOM 3594 C C . ILE A 1 462 ? 21.067 -18.372 -8.716 1.00 94.00 462 ILE A C 1
ATOM 3596 O O . ILE A 1 462 ? 21.385 -19.286 -9.479 1.00 94.00 462 ILE A O 1
ATOM 3600 N N . LEU A 1 463 ? 21.730 -18.104 -7.589 1.00 92.06 463 LEU A N 1
ATOM 3601 C CA . LEU A 1 463 ? 22.933 -18.821 -7.187 1.00 92.06 463 LEU A CA 1
ATOM 3602 C C . LEU A 1 463 ? 22.625 -20.201 -6.603 1.00 92.06 463 LEU A C 1
ATOM 3604 O O . LEU A 1 463 ? 23.395 -21.116 -6.820 1.00 92.06 463 LEU A O 1
ATOM 3608 N N . GLU A 1 464 ? 21.519 -20.433 -5.908 1.00 86.31 464 GLU A N 1
ATOM 3609 C CA . GLU A 1 464 ? 21.225 -21.763 -5.349 1.00 86.31 464 GLU A CA 1
ATOM 3610 C C . GLU A 1 464 ? 20.722 -22.752 -6.398 1.00 86.31 464 GLU A C 1
ATOM 3612 O O . GLU A 1 464 ? 20.920 -23.958 -6.266 1.00 86.31 464 GLU A O 1
ATOM 3617 N N . ASN A 1 465 ? 20.087 -22.242 -7.452 1.00 78.44 465 ASN A N 1
ATOM 3618 C CA . ASN A 1 465 ? 19.556 -23.044 -8.547 1.00 78.44 465 ASN A CA 1
ATOM 3619 C C . ASN A 1 465 ? 20.102 -22.535 -9.890 1.00 78.44 465 ASN A C 1
ATOM 3621 O O . ASN A 1 465 ? 19.325 -22.111 -10.756 1.00 78.44 465 ASN A O 1
ATOM 3625 N N . PRO A 1 466 ? 21.435 -22.548 -10.092 1.00 75.06 466 PRO A N 1
ATOM 3626 C CA . PRO A 1 466 ? 22.021 -21.965 -11.280 1.00 75.06 466 PRO A CA 1
ATOM 3627 C C . PRO A 1 466 ? 21.639 -22.814 -12.490 1.00 75.06 466 PRO A C 1
ATOM 3629 O O . PRO A 1 466 ? 21.873 -24.024 -12.554 1.00 75.06 466 PRO A O 1
ATOM 3632 N N . SER A 1 467 ? 21.081 -22.170 -13.512 1.00 84.50 467 SER A N 1
ATOM 3633 C CA . SER A 1 467 ? 21.032 -22.811 -14.824 1.00 84.50 467 SER A CA 1
ATOM 3634 C C . SER A 1 467 ? 22.464 -23.076 -15.316 1.00 84.50 467 SER A C 1
ATOM 3636 O O . SER A 1 467 ? 23.387 -22.327 -14.990 1.00 84.50 467 SER A O 1
ATOM 3638 N N . ARG A 1 468 ? 22.661 -24.094 -16.166 1.00 86.38 468 ARG A N 1
ATOM 3639 C CA . ARG A 1 468 ? 23.984 -24.381 -16.765 1.00 86.38 468 ARG A CA 1
ATOM 3640 C C . ARG A 1 468 ? 24.608 -23.151 -17.436 1.00 86.38 468 ARG A C 1
ATOM 3642 O O . ARG A 1 468 ? 25.821 -22.985 -17.399 1.00 86.38 468 ARG A O 1
ATOM 3649 N N . ASN A 1 469 ? 23.779 -22.292 -18.033 1.00 88.50 469 ASN A N 1
ATOM 3650 C CA . ASN A 1 469 ? 24.235 -21.064 -18.676 1.00 88.50 469 ASN A CA 1
ATOM 3651 C C . ASN A 1 469 ? 24.709 -20.029 -17.644 1.00 88.50 469 ASN A C 1
ATOM 3653 O O . ASN A 1 469 ? 25.757 -19.433 -17.847 1.00 88.50 469 ASN A O 1
ATOM 3657 N N . VAL A 1 470 ? 24.008 -19.869 -16.515 1.00 91.25 470 VAL A N 1
ATOM 3658 C CA . VAL A 1 470 ? 24.443 -18.974 -15.423 1.00 91.25 470 VAL A CA 1
ATOM 3659 C C . VAL A 1 470 ? 25.828 -19.371 -14.910 1.00 91.25 470 VAL A C 1
ATOM 3661 O O . VAL A 1 470 ? 26.697 -18.511 -14.823 1.00 91.25 470 VAL A O 1
ATOM 3664 N N . GLY A 1 471 ? 26.060 -20.663 -14.647 1.00 90.25 471 GLY A N 1
ATOM 3665 C CA . GLY A 1 471 ? 27.366 -21.152 -14.185 1.00 90.25 471 GLY A CA 1
ATOM 3666 C C . GLY A 1 471 ? 28.505 -20.811 -15.153 1.00 90.25 471 GLY A C 1
ATOM 3667 O O . GLY A 1 471 ? 29.489 -20.202 -14.746 1.00 90.25 471 GLY A O 1
ATOM 3668 N N . ARG A 1 472 ? 28.327 -21.102 -16.450 1.00 91.62 472 ARG A N 1
ATOM 3669 C CA . ARG A 1 472 ? 29.330 -20.796 -17.490 1.00 91.62 472 ARG A CA 1
ATOM 3670 C C . ARG A 1 472 ? 29.622 -19.304 -17.630 1.00 91.62 472 ARG A C 1
ATOM 3672 O O . ARG A 1 472 ? 30.770 -18.923 -17.820 1.00 91.62 472 ARG A O 1
ATOM 3679 N N . ILE A 1 473 ? 28.588 -18.464 -17.568 1.00 94.19 473 ILE A N 1
ATOM 3680 C CA . ILE A 1 473 ? 28.739 -17.007 -17.662 1.00 94.19 473 ILE A CA 1
ATOM 3681 C C . ILE A 1 473 ? 29.534 -16.479 -16.468 1.00 94.19 473 ILE A C 1
ATOM 3683 O O . ILE A 1 473 ? 30.446 -15.679 -16.647 1.00 94.19 473 ILE A O 1
ATOM 3687 N N . LEU A 1 474 ? 29.199 -16.940 -15.263 1.00 93.44 474 LEU A N 1
ATOM 3688 C CA . LEU A 1 474 ? 29.875 -16.556 -14.028 1.00 93.44 474 LEU A CA 1
ATOM 3689 C C . LEU A 1 474 ? 31.351 -16.989 -14.023 1.00 93.44 474 LEU A C 1
ATOM 3691 O O . LEU A 1 474 ? 32.225 -16.184 -13.703 1.00 93.44 474 LEU A O 1
ATOM 3695 N N . GLU A 1 475 ? 31.646 -18.211 -14.476 1.00 93.62 475 GLU A N 1
ATOM 3696 C CA . GLU A 1 475 ? 33.020 -18.684 -14.697 1.00 93.62 475 GLU A CA 1
ATOM 3697 C C . GLU A 1 475 ? 33.777 -17.806 -15.702 1.00 93.62 475 GLU A C 1
ATOM 3699 O O . GLU A 1 475 ? 34.869 -17.327 -15.399 1.00 93.62 475 GLU A O 1
ATOM 3704 N N . ALA A 1 476 ? 33.183 -17.534 -16.868 1.00 93.19 476 ALA A N 1
ATOM 3705 C CA . ALA A 1 476 ? 33.791 -16.689 -17.898 1.00 93.19 476 ALA A CA 1
ATOM 3706 C C . ALA A 1 476 ? 34.008 -15.240 -17.431 1.00 93.19 476 ALA A C 1
ATOM 3708 O O . ALA A 1 476 ? 34.926 -14.569 -17.899 1.00 93.19 476 ALA A O 1
ATOM 3709 N N . ALA A 1 477 ? 33.178 -14.758 -16.505 1.00 93.19 477 ALA A N 1
ATOM 3710 C CA . ALA A 1 477 ? 33.298 -13.433 -15.913 1.00 93.19 477 ALA A CA 1
ATOM 3711 C C . ALA A 1 477 ? 34.343 -13.356 -14.792 1.00 93.19 477 ALA A C 1
ATOM 3713 O O . ALA A 1 477 ? 34.548 -12.272 -14.250 1.00 93.19 477 ALA A O 1
ATOM 3714 N N . GLY A 1 478 ? 34.989 -14.464 -14.417 1.00 92.25 478 GLY A N 1
ATOM 3715 C CA . GLY A 1 478 ? 35.936 -14.495 -13.302 1.00 92.25 478 GLY A CA 1
ATOM 3716 C C . GLY A 1 478 ? 35.274 -14.491 -11.921 1.00 92.25 478 GLY A C 1
ATOM 3717 O O . GLY A 1 478 ? 35.954 -14.252 -10.934 1.00 92.25 478 GLY A O 1
ATOM 3718 N N . CYS A 1 479 ? 33.973 -14.787 -11.825 1.00 91.38 479 CYS A N 1
ATOM 3719 C CA . CYS A 1 479 ? 33.253 -14.969 -10.559 1.00 91.38 479 CYS A CA 1
ATOM 3720 C C . CYS A 1 479 ? 32.645 -16.378 -10.519 1.00 91.38 479 CYS A C 1
ATOM 3722 O O . CYS A 1 479 ? 31.434 -16.511 -10.686 1.00 91.38 479 CYS A O 1
ATOM 3724 N N . PRO A 1 480 ? 33.447 -17.451 -10.352 1.00 91.75 480 PRO A N 1
ATOM 3725 C CA . PRO A 1 480 ? 32.930 -18.815 -10.362 1.00 91.75 480 PRO A CA 1
ATOM 3726 C C . PRO A 1 480 ? 31.784 -18.994 -9.367 1.00 91.75 480 PRO A C 1
ATOM 3728 O O . PRO A 1 480 ? 31.794 -18.436 -8.272 1.00 91.75 480 PRO A O 1
ATOM 3731 N N . HIS A 1 481 ? 30.810 -19.818 -9.739 1.00 88.56 481 HIS A N 1
ATOM 3732 C CA . HIS A 1 481 ? 29.556 -19.992 -9.003 1.00 88.56 481 HIS A CA 1
ATOM 3733 C C . HIS A 1 481 ? 29.727 -20.236 -7.487 1.00 88.56 481 HIS A C 1
ATOM 3735 O O . HIS A 1 481 ? 29.075 -19.568 -6.685 1.00 88.56 481 HIS A O 1
ATOM 3741 N N . LEU A 1 482 ? 30.642 -21.126 -7.085 1.00 90.00 482 LEU A N 1
ATOM 3742 C CA . LEU A 1 482 ? 30.913 -21.407 -5.668 1.00 90.00 482 LEU A CA 1
ATOM 3743 C C . LEU A 1 482 ? 31.520 -20.206 -4.929 1.00 90.00 482 LEU A C 1
ATOM 3745 O O . LEU A 1 482 ? 31.137 -19.932 -3.794 1.00 90.00 482 LEU A O 1
ATOM 3749 N N . VAL A 1 483 ? 32.413 -19.460 -5.587 1.00 92.94 483 VAL A N 1
ATOM 3750 C CA . VAL A 1 483 ? 33.013 -18.236 -5.032 1.00 92.94 483 VAL A CA 1
ATOM 3751 C C . VAL A 1 483 ? 31.938 -17.171 -4.828 1.00 92.94 483 VAL A C 1
ATOM 3753 O O . VAL A 1 483 ? 31.931 -16.499 -3.799 1.00 92.94 483 VAL A O 1
ATOM 3756 N N . ALA A 1 484 ? 30.995 -17.049 -5.766 1.00 92.56 484 ALA A N 1
ATOM 3757 C CA . ALA A 1 484 ? 29.866 -16.131 -5.647 1.00 92.56 484 ALA A CA 1
ATOM 3758 C C . ALA A 1 484 ? 28.961 -16.482 -4.451 1.00 92.56 484 ALA A C 1
ATOM 3760 O O . ALA A 1 484 ? 28.607 -15.594 -3.677 1.00 92.56 484 ALA A O 1
ATOM 3761 N N . ILE A 1 485 ? 28.630 -17.766 -4.256 1.00 91.94 485 ILE A N 1
ATOM 3762 C CA . ILE A 1 485 ? 27.856 -18.226 -3.088 1.00 91.94 485 ILE A CA 1
ATOM 3763 C C . ILE A 1 485 ? 28.584 -17.897 -1.785 1.00 91.94 485 ILE A C 1
ATOM 3765 O O . ILE A 1 485 ? 27.993 -17.290 -0.893 1.00 91.94 485 ILE A O 1
ATOM 3769 N N . GLU A 1 486 ? 29.856 -18.281 -1.673 1.00 92.00 486 GLU A N 1
ATOM 3770 C CA . GLU A 1 486 ? 30.631 -18.072 -0.449 1.00 92.00 486 GLU A CA 1
ATOM 3771 C C . GLU A 1 486 ? 30.765 -16.578 -0.133 1.00 92.00 486 GLU A C 1
ATOM 3773 O O . GLU A 1 486 ? 30.579 -16.149 1.004 1.00 92.00 486 GLU A O 1
ATOM 3778 N N . THR A 1 487 ? 31.019 -15.766 -1.160 1.00 93.00 487 THR A N 1
ATOM 3779 C CA . THR A 1 487 ? 31.125 -14.313 -1.028 1.00 93.00 487 THR A CA 1
ATOM 3780 C C . THR A 1 487 ? 29.808 -13.705 -0.562 1.00 93.00 487 THR A C 1
ATOM 3782 O O . THR A 1 487 ? 29.820 -12.919 0.383 1.00 93.00 487 THR A O 1
ATOM 3785 N N . LEU A 1 488 ? 28.672 -14.088 -1.160 1.00 92.31 488 LEU A N 1
ATOM 3786 C CA . LEU A 1 488 ? 27.355 -13.594 -0.754 1.00 92.31 488 LEU A CA 1
ATOM 3787 C C . LEU A 1 488 ? 27.047 -13.966 0.705 1.00 92.31 488 LEU A C 1
ATOM 3789 O O . LEU A 1 488 ? 26.619 -13.101 1.474 1.00 92.31 488 LEU A O 1
ATOM 3793 N N . HIS A 1 489 ? 27.348 -15.209 1.099 1.00 90.56 489 HIS A N 1
ATOM 3794 C CA . HIS A 1 489 ? 27.124 -15.733 2.453 1.00 90.56 489 HIS A CA 1
ATOM 3795 C C . HIS A 1 489 ? 27.865 -14.943 3.540 1.00 90.56 489 HIS A C 1
ATOM 3797 O O . HIS A 1 489 ? 27.317 -14.719 4.618 1.00 90.56 489 HIS A O 1
ATOM 3803 N N . ARG A 1 490 ? 29.063 -14.412 3.244 1.00 87.88 490 ARG A N 1
ATOM 3804 C CA . ARG A 1 490 ? 29.849 -13.598 4.197 1.00 87.88 490 ARG A CA 1
ATOM 3805 C C . ARG A 1 490 ? 29.119 -12.349 4.695 1.00 87.88 490 ARG A C 1
ATOM 3807 O O . ARG A 1 490 ? 29.443 -11.856 5.774 1.00 87.88 490 ARG A O 1
ATOM 3814 N N . ARG A 1 491 ? 28.178 -11.805 3.917 1.00 84.56 491 ARG A N 1
ATOM 3815 C CA . ARG A 1 491 ? 27.481 -10.546 4.243 1.00 84.56 491 ARG A CA 1
ATOM 3816 C C . ARG A 1 491 ? 25.972 -10.702 4.364 1.00 84.56 491 ARG A C 1
ATOM 3818 O O . ARG A 1 491 ? 25.352 -9.996 5.157 1.00 84.56 491 ARG A O 1
ATOM 3825 N N . PHE A 1 492 ? 25.382 -11.607 3.596 1.00 84.56 492 PHE A N 1
ATOM 3826 C CA . PHE A 1 492 ? 23.944 -11.818 3.554 1.00 84.56 492 PHE A CA 1
ATOM 3827 C C . PHE A 1 492 ? 23.646 -13.251 3.954 1.00 84.56 492 PHE A C 1
ATOM 3829 O O . PHE A 1 492 ? 24.116 -14.192 3.323 1.00 84.56 492 PHE A O 1
ATOM 3836 N N . ARG A 1 493 ? 22.839 -13.414 5.003 1.00 80.62 493 ARG A N 1
ATOM 3837 C CA . ARG A 1 493 ? 22.433 -14.744 5.455 1.00 80.62 493 ARG A CA 1
ATOM 3838 C C . ARG A 1 493 ? 21.628 -15.455 4.384 1.00 80.62 493 ARG A C 1
ATOM 3840 O O . ARG A 1 493 ? 20.848 -14.830 3.657 1.00 80.62 493 ARG A O 1
ATOM 3847 N N . ARG A 1 494 ? 21.776 -16.773 4.355 1.00 79.75 494 ARG A N 1
ATOM 3848 C CA . ARG A 1 494 ? 20.940 -17.629 3.535 1.00 79.75 494 ARG A CA 1
ATOM 3849 C C . ARG A 1 494 ? 19.513 -17.656 4.105 1.00 79.75 494 ARG A C 1
ATOM 3851 O O . ARG A 1 494 ? 19.345 -17.821 5.319 1.00 79.75 494 ARG A O 1
ATOM 3858 N N . PRO A 1 495 ? 18.473 -17.501 3.273 1.00 77.69 495 PRO A N 1
ATOM 3859 C CA . PRO A 1 495 ? 17.091 -17.643 3.718 1.00 77.69 495 PRO A CA 1
ATOM 3860 C C . PRO A 1 495 ? 16.855 -19.021 4.361 1.00 77.69 495 PRO A C 1
ATOM 3862 O O . PRO A 1 495 ? 17.070 -20.049 3.728 1.00 77.69 495 PRO A O 1
ATOM 3865 N N . GLY A 1 496 ? 16.426 -19.045 5.628 1.00 67.19 496 GLY A N 1
ATOM 3866 C CA . GLY A 1 496 ? 16.091 -20.279 6.358 1.00 67.19 496 GLY A CA 1
ATOM 3867 C C . GLY A 1 496 ? 17.183 -20.838 7.277 1.00 67.19 496 GLY A C 1
ATOM 3868 O O . GLY A 1 496 ? 16.917 -21.798 7.996 1.00 67.19 496 GLY A O 1
ATOM 3869 N N . GLU A 1 497 ? 18.376 -20.238 7.325 1.00 75.62 497 GLU A N 1
ATOM 3870 C CA . GLU A 1 497 ? 19.374 -20.577 8.349 1.00 75.62 497 GLU A CA 1
ATOM 3871 C C . GLU A 1 497 ? 18.913 -20.068 9.730 1.00 75.62 497 GLU A C 1
ATOM 3873 O O . GLU A 1 497 ? 18.850 -18.859 9.977 1.00 75.62 497 GLU A O 1
ATOM 3878 N N . MET A 1 498 ? 18.559 -20.993 10.635 1.00 47.03 498 MET A N 1
ATOM 3879 C CA . MET A 1 498 ? 18.241 -20.667 12.029 1.00 47.03 498 MET A CA 1
ATOM 3880 C C . MET A 1 498 ? 19.482 -20.144 12.756 1.00 47.03 498 MET A C 1
ATOM 3882 O O . MET A 1 498 ? 20.596 -20.621 12.549 1.00 47.03 498 MET A O 1
ATOM 3886 N N . THR A 1 499 ? 19.287 -19.186 13.660 1.00 43.34 499 THR A N 1
ATOM 3887 C CA . THR A 1 499 ? 20.324 -18.792 14.613 1.00 43.34 499 THR A CA 1
ATOM 3888 C C . THR A 1 499 ? 20.632 -19.961 15.544 1.00 43.34 499 THR A C 1
ATOM 3890 O O . THR A 1 499 ? 19.803 -20.293 16.391 1.00 43.34 499 THR A O 1
ATOM 3893 N N . GLU A 1 500 ? 21.851 -20.495 15.500 1.00 34.25 500 GLU A N 1
ATOM 3894 C CA . GLU A 1 500 ? 22.481 -20.861 16.764 1.00 34.25 500 GLU A CA 1
ATOM 3895 C C . GLU A 1 500 ? 22.619 -19.555 17.547 1.00 34.25 500 GLU A C 1
ATOM 3897 O O . GLU A 1 500 ? 23.392 -18.656 17.206 1.00 34.25 500 GLU A O 1
ATOM 3902 N N . SER A 1 501 ? 21.746 -19.397 18.541 1.00 34.22 501 SER A N 1
ATOM 3903 C CA . SER A 1 501 ? 21.919 -18.413 19.598 1.00 34.22 501 SER A CA 1
ATOM 3904 C C . SER A 1 501 ? 23.377 -18.467 20.036 1.00 34.22 501 SER A C 1
ATOM 3906 O O . SER A 1 501 ? 23.866 -19.518 20.446 1.00 34.22 501 SER A O 1
ATOM 3908 N N . ARG A 1 502 ? 24.072 -17.332 19.968 1.00 33.69 502 ARG A N 1
ATOM 3909 C CA . ARG A 1 502 ? 25.398 -17.155 20.556 1.00 33.69 502 ARG A CA 1
ATOM 3910 C C . ARG A 1 502 ? 25.242 -17.135 22.084 1.00 33.69 502 ARG A C 1
ATOM 3912 O O . ARG A 1 502 ? 25.444 -16.117 22.732 1.00 33.69 502 ARG A O 1
ATOM 3919 N N . THR A 1 503 ? 24.831 -18.261 22.655 1.00 35.53 503 THR A N 1
ATOM 3920 C CA . THR A 1 503 ? 24.896 -18.559 24.082 1.00 35.53 503 THR A CA 1
ATOM 3921 C C . THR A 1 503 ? 26.253 -19.197 24.313 1.00 35.53 503 THR A C 1
ATOM 3923 O O . THR A 1 503 ? 26.409 -20.380 24.05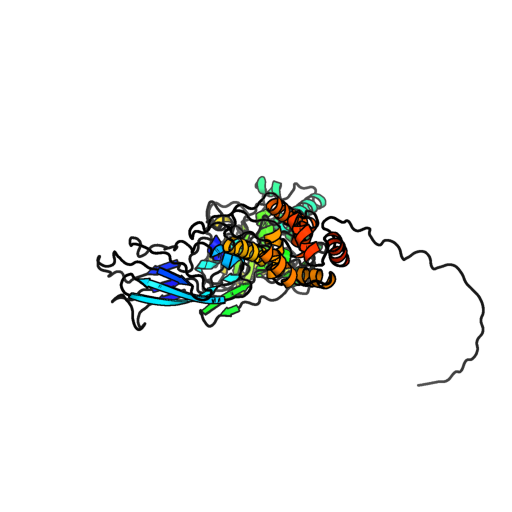7 1.00 35.53 503 THR A O 1
ATOM 3926 N N . LEU A 1 504 ? 27.241 -18.375 24.693 1.00 31.64 504 LEU A N 1
ATOM 3927 C CA . LEU A 1 504 ? 28.442 -18.702 25.488 1.00 31.64 504 LEU A CA 1
ATOM 3928 C C . LEU A 1 504 ? 29.549 -17.674 25.215 1.00 31.64 504 LEU A C 1
ATOM 3930 O O . LEU A 1 504 ? 30.353 -17.847 24.305 1.00 31.64 504 LEU A O 1
ATOM 3934 N N . ARG A 1 505 ? 29.593 -16.619 26.039 1.00 29.88 505 ARG A N 1
ATOM 3935 C CA . ARG A 1 505 ? 30.806 -16.130 26.728 1.00 29.88 505 ARG A CA 1
ATOM 3936 C C . ARG A 1 505 ? 30.382 -15.358 27.982 1.00 29.88 505 ARG A C 1
ATOM 3938 O O . ARG A 1 505 ? 30.494 -14.143 28.046 1.00 29.88 505 ARG A O 1
ATOM 3945 N N . SER A 1 506 ? 29.849 -16.077 28.966 1.00 39.53 506 SER A N 1
ATOM 3946 C CA . SER A 1 506 ? 29.765 -15.598 30.353 1.00 39.53 506 SER A CA 1
ATOM 3947 C C . SER A 1 506 ? 29.636 -16.791 31.303 1.00 39.53 506 SER A C 1
ATOM 3949 O O . SER A 1 506 ? 28.571 -17.020 31.863 1.00 39.53 506 SER A O 1
ATOM 3951 N N . ALA A 1 507 ? 30.684 -17.609 31.404 1.00 36.94 507 ALA A N 1
ATOM 3952 C CA . ALA A 1 507 ? 30.930 -18.514 32.535 1.00 36.94 507 ALA A CA 1
ATOM 3953 C C . ALA A 1 507 ? 32.170 -19.364 32.236 1.00 36.94 507 ALA A C 1
ATOM 3955 O O . ALA A 1 507 ? 32.026 -20.502 31.819 1.00 36.94 507 ALA A O 1
ATOM 3956 N N . THR A 1 508 ? 33.357 -18.776 32.392 1.00 35.31 508 THR A N 1
ATOM 3957 C CA . THR A 1 508 ? 34.625 -19.423 32.793 1.00 35.31 508 THR A CA 1
ATOM 3958 C C . THR A 1 508 ? 35.728 -18.379 32.628 1.00 35.31 508 THR A C 1
ATOM 3960 O O . THR A 1 508 ? 36.434 -18.386 31.631 1.00 35.31 508 THR A O 1
ATOM 3963 N N . ASP A 1 509 ? 35.785 -17.424 33.552 1.00 31.84 509 ASP A N 1
ATOM 3964 C CA . ASP A 1 509 ? 36.991 -16.631 33.848 1.00 31.84 509 ASP A CA 1
ATOM 3965 C C . ASP A 1 509 ? 36.832 -16.022 35.248 1.00 31.84 509 ASP A C 1
ATOM 3967 O O . ASP A 1 509 ? 36.863 -14.818 35.472 1.00 31.84 509 ASP A O 1
ATOM 3971 N N . LEU A 1 510 ? 36.556 -16.898 36.216 1.00 37.34 510 LEU A N 1
ATOM 3972 C CA . LEU A 1 510 ? 36.690 -16.611 37.640 1.00 37.34 510 LEU A CA 1
ATOM 3973 C C . LEU A 1 510 ? 37.255 -17.870 38.296 1.00 37.34 510 LEU A C 1
ATOM 3975 O O . LEU A 1 510 ? 36.513 -18.766 38.697 1.00 37.34 510 LEU A O 1
ATOM 3979 N N . GLY A 1 511 ? 38.583 -17.956 38.350 1.00 29.39 511 GLY A N 1
ATOM 3980 C CA . GLY A 1 511 ? 39.273 -19.009 39.084 1.00 29.39 511 GLY A CA 1
ATOM 3981 C C . GLY A 1 511 ? 40.774 -19.067 38.817 1.00 29.39 511 GLY A C 1
ATOM 3982 O O . GLY A 1 511 ? 41.179 -19.777 37.907 1.00 29.39 511 GLY A O 1
ATOM 3983 N N . ARG A 1 512 ? 41.547 -18.434 39.719 1.00 31.03 512 ARG A N 1
ATOM 3984 C CA . ARG A 1 512 ? 43.023 -18.463 39.885 1.00 31.03 512 ARG A CA 1
ATOM 3985 C C . ARG A 1 512 ? 43.768 -17.621 38.838 1.00 31.03 512 ARG A C 1
ATOM 3987 O O . ARG A 1 512 ? 43.562 -17.799 37.655 1.00 31.03 512 ARG A O 1
ATOM 3994 N N . GLU A 1 513 ? 44.584 -16.639 39.213 1.00 30.27 513 GLU A N 1
ATOM 3995 C CA . GLU A 1 513 ? 45.696 -16.749 40.163 1.00 30.27 513 GLU A CA 1
ATOM 3996 C C . GLU A 1 513 ? 45.805 -15.556 41.128 1.00 30.27 513 GLU A C 1
ATOM 3998 O O . GLU A 1 513 ? 45.643 -14.393 40.769 1.00 30.27 513 GLU A O 1
ATOM 4003 N N . SER A 1 514 ? 46.096 -15.893 42.381 1.00 32.12 514 SER A N 1
ATOM 4004 C CA . SER A 1 514 ? 46.710 -15.043 43.395 1.00 32.12 514 SER A CA 1
ATOM 4005 C C . SER A 1 514 ? 48.230 -15.112 43.248 1.00 32.12 514 SER A C 1
ATOM 4007 O O . SER A 1 514 ? 48.729 -16.229 43.160 1.00 32.12 514 SER A O 1
ATOM 4009 N N . GLU A 1 515 ? 48.945 -13.984 43.319 1.00 31.84 515 GLU A N 1
ATOM 4010 C CA . GLU A 1 515 ? 50.037 -13.754 44.287 1.00 31.84 515 GLU A CA 1
ATOM 4011 C C . GLU A 1 515 ? 50.803 -12.432 44.043 1.00 31.84 515 GLU A C 1
ATOM 4013 O O . GLU A 1 515 ? 51.158 -12.104 42.917 1.00 31.84 515 GLU A O 1
ATOM 4018 N N . GLN A 1 516 ? 51.105 -11.764 45.169 1.00 30.86 516 GLN A N 1
ATOM 4019 C CA . GLN A 1 516 ? 52.178 -10.785 45.446 1.00 30.86 516 GLN A CA 1
ATOM 4020 C C . GLN A 1 516 ? 51.907 -9.261 45.327 1.00 30.86 516 GLN A C 1
ATOM 4022 O O . GLN A 1 516 ? 52.055 -8.630 44.287 1.00 30.86 516 GLN A O 1
ATOM 4027 N N . ASP A 1 517 ? 51.581 -8.709 46.507 1.00 33.00 517 ASP A N 1
ATOM 4028 C CA . ASP A 1 517 ? 51.887 -7.377 47.092 1.00 33.00 517 ASP A CA 1
ATOM 4029 C C . ASP A 1 517 ? 53.420 -7.060 47.033 1.00 33.00 517 ASP A C 1
ATOM 4031 O O . ASP A 1 517 ? 54.171 -8.026 46.850 1.00 33.00 517 ASP A O 1
ATOM 4035 N N . PRO A 1 518 ? 53.962 -5.825 47.259 1.00 41.19 518 PRO A N 1
ATOM 4036 C CA . PRO A 1 518 ? 53.444 -4.766 48.143 1.00 41.19 518 PRO A CA 1
ATOM 4037 C C . PRO A 1 518 ? 53.539 -3.291 47.673 1.00 41.19 518 PRO A C 1
ATOM 4039 O O . PRO A 1 518 ? 54.207 -2.960 46.696 1.00 41.19 518 PRO A O 1
ATOM 4042 N N . GLY A 1 519 ? 52.862 -2.401 48.424 1.00 26.86 519 GLY A N 1
ATOM 4043 C CA . GLY A 1 519 ? 52.996 -0.925 48.395 1.00 26.86 519 GLY A CA 1
ATOM 4044 C C . GLY A 1 519 ? 54.397 -0.410 48.800 1.00 26.86 519 GLY A C 1
ATOM 4045 O O . GLY A 1 519 ? 55.323 -1.222 48.843 1.00 26.86 519 GLY A O 1
ATOM 4046 N N . PRO A 1 520 ? 54.620 0.888 49.135 1.00 45.22 520 PRO A N 1
ATOM 4047 C CA . PRO A 1 520 ? 53.727 1.890 49.756 1.00 45.22 520 PRO A CA 1
ATOM 4048 C C . PRO A 1 520 ? 53.672 3.197 48.898 1.00 45.22 520 PRO A C 1
ATOM 4050 O O . PRO A 1 520 ? 54.163 3.197 47.780 1.00 45.22 520 PRO A O 1
ATOM 4053 N N . GLU A 1 521 ? 52.993 4.308 49.197 1.00 31.38 521 GLU A N 1
ATOM 4054 C CA . GLU A 1 521 ? 53.049 5.201 50.359 1.00 31.38 521 GLU A CA 1
ATOM 4055 C C . GLU A 1 521 ? 51.834 6.142 50.357 1.00 31.38 521 GLU A C 1
ATOM 4057 O O . GLU A 1 521 ? 51.286 6.509 49.317 1.00 31.38 521 GLU A O 1
ATOM 4062 N N . ALA A 1 522 ? 51.426 6.511 51.567 1.00 36.12 522 ALA A N 1
ATOM 4063 C CA . ALA A 1 522 ? 50.460 7.551 51.853 1.00 36.12 522 ALA A CA 1
ATOM 4064 C C . ALA A 1 522 ? 51.091 8.937 51.670 1.00 36.12 522 ALA A C 1
ATOM 4066 O O . ALA A 1 522 ? 52.257 9.108 52.005 1.00 36.12 522 ALA A O 1
ATOM 4067 N N . ASP A 1 523 ? 50.286 9.933 51.297 1.00 37.94 523 ASP A N 1
ATOM 4068 C CA . ASP A 1 523 ? 50.381 11.208 52.001 1.00 37.94 523 ASP A CA 1
ATOM 4069 C C . ASP A 1 523 ? 49.041 11.947 52.062 1.00 37.94 523 ASP A C 1
ATOM 4071 O O . ASP A 1 523 ? 48.233 11.952 51.129 1.00 37.94 523 ASP A O 1
ATOM 4075 N N . GLN A 1 524 ? 48.805 12.487 53.252 1.00 38.06 524 GLN A N 1
ATOM 4076 C CA . GLN A 1 524 ? 47.681 13.313 53.672 1.00 38.06 524 GLN A CA 1
ATOM 4077 C C . GLN A 1 524 ? 47.925 14.768 53.253 1.00 38.06 524 GLN A C 1
ATOM 4079 O O . GLN A 1 524 ? 49.066 15.195 53.297 1.00 38.06 524 GLN A O 1
ATOM 4084 N N . GLU A 1 525 ? 46.869 15.533 52.949 1.00 36.03 525 GLU A N 1
ATOM 4085 C CA . GLU A 1 525 ? 46.650 16.942 53.371 1.00 36.03 525 GLU A CA 1
ATOM 4086 C C . GLU A 1 525 ? 45.461 17.528 52.589 1.00 36.03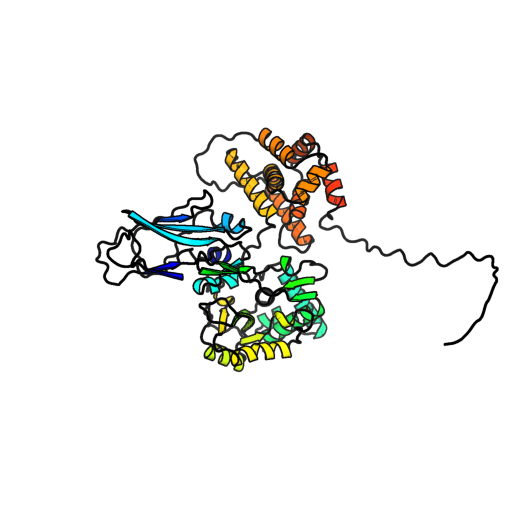 525 GLU A C 1
ATOM 4088 O O . GLU A 1 525 ? 45.393 17.473 51.368 1.00 36.03 525 GLU A O 1
ATOM 4093 N N . GLU A 1 526 ? 44.336 17.790 53.252 1.00 39.53 526 GLU A N 1
ATOM 4094 C CA . GLU A 1 526 ? 43.929 19.054 53.895 1.00 39.53 526 GLU A CA 1
ATOM 4095 C C . GLU A 1 526 ? 43.104 19.998 52.996 1.00 39.53 526 GLU A C 1
ATOM 4097 O O . GLU A 1 526 ? 43.567 20.557 52.012 1.00 39.53 526 GLU A O 1
ATOM 4102 N N . ARG A 1 527 ? 41.867 20.226 53.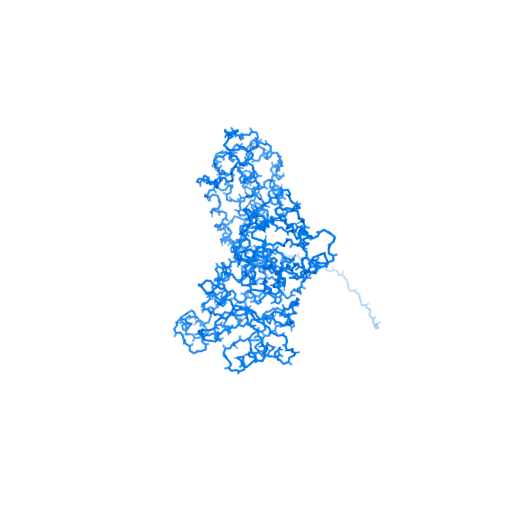463 1.00 42.84 527 ARG A N 1
ATOM 4103 C CA . ARG A 1 527 ? 41.135 21.507 53.516 1.00 42.84 527 ARG A CA 1
ATOM 4104 C C . ARG A 1 527 ? 41.081 22.374 52.243 1.00 42.84 527 ARG A C 1
ATOM 4106 O O . ARG A 1 527 ? 41.958 23.202 52.015 1.00 42.84 527 ARG A O 1
ATOM 4113 N N . ARG A 1 528 ? 39.898 22.428 51.622 1.00 40.78 528 ARG A N 1
ATOM 4114 C CA . ARG A 1 528 ? 38.956 23.571 51.692 1.00 40.78 528 ARG A CA 1
ATOM 4115 C C . ARG A 1 528 ? 37.676 23.297 50.919 1.00 40.78 528 ARG A C 1
ATOM 4117 O O . ARG A 1 528 ? 37.762 22.632 49.868 1.00 40.78 528 ARG A O 1
#

Organism: Eiseniibacteriota bacterium (NCBI:txid2212470)

Sequence (528 aa):
MRITTAGLVNTPFDQPITYHYLPAYGYSAYISGMGPVLKIETDDSLDQSASDTVLQFKISEIGYSTSTSWKNGLLGLDVFPELPEGLDVYLERLTTPTRATLELQSVNKTFVKLPITLIPCWHWPHSREARISVAAHVLPGEEMIQRIANAASATYTKKTGSSPLSDLIGAGKPDAARTSMKAVYDWLIENTSIAYDAPRPVFDEWCKASYQEIRPPHRLITHPWELQGAANCLDMTVFLASVLEALGLKPLVFFTGGIEEAPNHGFLGCWRERTHRFRPILTGHRALKERVERGEILVLESTGVCQGPRRLDFEAAQKRSQDFFNKTDEIHAVDIAAARPPYGAVRPMLIPDEPVVRQAYGQARDLADEFALKHGETIHILYGLCAAKGEITSWLMASCGSSAENVREIIARHLPRGKSGGKGAVSRKDTRNAEICRNTARSNARIAGSSVVRESDLLWAILENPSRNVGRILEAAGCPHLVAIETLHRRFRRPGEMTESRTLRSATDLGRESEQDPGPEADQEERR

Foldseek 3Di:
DKDWCVPPDDDPDPWIKIWDAQQEDALLCVLQLAARTFAIATPPPDDPVVQAWWKWKFWPDPVDTFTDTDGDDDHPDGDRTDDGDCVNLVRALDDAWDKTWIWIATPVDDTDTAIHIYGHHQKQWLALVSPLSLLLLQALPFLLLLVLLVVLQVVLCVVPVDHGLLVCVVVQPQQSLVSSLQSSLVSLLVQAAEAEDEWDWDQDPRNRIIMGGQDHCCQRQVPSVSNYHYHYQSNLQSSSSSSCVNSVWWKKWKFADASRDRTPGIWIKTASGDDDDDDQKFDFLVVVLVCVVVVRMQIFRRCLSHDDPSPDRGVVRRVVRNCSSVVDRHMMIGTSVCCDPPNGSRDHDQPEADSLQSQLVVQLVVLCVVLVHQARELLSSLLSSLVSPDPLNQVLQVQLVFGSVLLNVLSSVPDHRDDDDDDDPPPRYHDPLVVQLVVQQCVLQVLVVHNHRYSLSSLLSCLVRPDPVNQVSCVVRSNHSVNSVVSSCVPDPGRPDDDPPPPDDDPDDPDDDDDDDDDDDDDDDDDD

Secondary structure (DSSP, 8-state):
-EEE-TT-SS-SSSS-EEEEE-SEEEHHHHHTT--SEEEEEE-TT--GGGTT---EEEE-TTS-----B--SS-TTS---PPPPTTHHHHHHH--S-EEEEEEEE-TTS-EEEEEEEEE-TTEEE--TTTGGGGGGG--TT-HHHHHHHHHHHHHHHHHH-PPPHHHHHHTT-TTHHHHHHHHHHHHHHHH-EEEE-----EEETTTTEEEEE---HHHHEEETTTTEEEE-HHHHHHHHHHHHHHTT--EEEEEES-TTS--SEEEEEEESS--S---SEE--HHHHHHHHHTTSEEEE-GGGGSSSTT---HHHHHHHHHHHHHH-S-EEEEEHHHHSTTTS-PPPPP-PPPHHHHHHHHHHHHHHHHTT-SSB-HHHHHHHHHHTT-HHHHHHHHHTT--HHHHHHHHHHHSPPPP---SS---PPBPHHHHHHHHHHHHHHHHTT-SS--HHHHHHHHHHS--HHHHHHHHHTT--HHHHHHHHHTTSPPTT--------SSSS--------------------

pLDDT: mean 80.65, std 19.18, range [26.86, 98.75]

Radius of gyration: 28.86 Å; chains: 1; bounding box: 80×56×92 Å